Protein AF-A0A2E0QRS3-F1 (afdb_monomer_lite)

Secondary structure (DSSP, 8-state):
---------------------------------B---BSSHHHHHHHHHHHTPPEEEEEE-TT--TTHHHHHHHHT-BTTSHHHHHHTTSEEEEE---TT--TTTT-S-TT-SEEEEEE-TT--EEEEEE---SS-TTTT--HHHHHHHHHHHHHHHHHHHH-TT------SS---GGGSHHHIIIIITTT----HHHHHHHHHHHHHHTT---IIIIIS-S--GGGGTEEE-GGGSSBEEEE-HHHHHTT--TT-EEEEETTEE--SHHHHHHHHHTS-TTT--EEEEEEESSSSEEEEEEEPPTTTT---SGGGT---SSB-SEEEEEPPHHHHHHTT--TTS--EEEEEE-HHHHHHT-B---TT-EEEEETTB---SS-S-HHHHHHHH--TT-EEEEEEEETTEEEEEEEE-B---SSS----HHHHS-PPPPPPPEEEEETTEEEEEEEEEEETTEEEEEEEEPTT-EEE-TTHHHHHHHHHTSS--B-PPPPEEEPPTT--EEEEEEEPPPEE--BGGGTB--EEEESEEEEEEEESS--SS-EEEEEEEEEE-SS-EEEEEEEEEEE---S-PPPPHHHHHHHHHPEEPPPTT--

Radius of gyration: 29.8 Å; chains: 1; bounding box: 89×108×75 Å

Structure (mmCIF, N/CA/C/O backbone):
data_AF-A0A2E0QRS3-F1
#
_entry.id   AF-A0A2E0QRS3-F1
#
loop_
_atom_site.group_PDB
_atom_site.id
_atom_site.type_symbol
_atom_site.label_atom_id
_atom_site.label_alt_id
_atom_site.label_comp_id
_atom_site.label_asym_id
_atom_site.label_entity_id
_atom_site.label_seq_id
_atom_site.pdbx_PDB_ins_code
_atom_site.Cartn_x
_atom_site.Cartn_y
_atom_site.Cartn_z
_atom_site.occupancy
_atom_site.B_iso_or_equiv
_atom_site.auth_seq_id
_atom_site.auth_comp_id
_atom_site.auth_asym_id
_atom_site.auth_atom_id
_atom_site.pdbx_PDB_model_num
ATOM 1 N N . MET A 1 1 ? -42.162 77.398 -16.759 1.00 36.28 1 MET A N 1
ATOM 2 C CA . MET A 1 1 ? -42.660 76.158 -17.393 1.00 36.28 1 MET A CA 1
ATOM 3 C C . MET A 1 1 ? -41.699 75.021 -17.080 1.00 36.28 1 MET A C 1
ATOM 5 O O . MET A 1 1 ? -40.542 75.074 -17.464 1.00 36.28 1 MET A O 1
ATOM 9 N N . LYS A 1 2 ? -42.212 74.106 -16.249 1.00 43.19 2 LYS A N 1
ATOM 10 C CA . LYS A 1 2 ? -41.748 72.788 -15.773 1.00 43.19 2 LYS A CA 1
ATOM 11 C C . LYS A 1 2 ? -40.243 72.456 -15.810 1.00 43.19 2 LYS A C 1
ATOM 13 O O . LYS A 1 2 ? -39.779 71.688 -16.643 1.00 43.19 2 LYS A O 1
ATOM 18 N N . ARG A 1 3 ? -39.541 72.969 -14.790 1.00 29.02 3 ARG A N 1
ATOM 19 C CA . ARG A 1 3 ? -38.327 72.429 -14.144 1.00 29.02 3 ARG A CA 1
ATOM 20 C C . ARG A 1 3 ? -38.291 72.953 -12.702 1.00 29.02 3 ARG A C 1
ATOM 22 O O . ARG A 1 3 ? -38.376 74.165 -12.531 1.00 29.02 3 ARG A O 1
ATOM 29 N N . SER A 1 4 ? -38.114 72.094 -11.701 1.00 28.64 4 SER A N 1
ATOM 30 C CA . SER A 1 4 ? -37.571 72.466 -10.379 1.00 28.64 4 SER A CA 1
ATOM 31 C C . SER A 1 4 ? -37.354 71.213 -9.531 1.00 28.64 4 SER A C 1
ATOM 33 O O . SER A 1 4 ? -38.222 70.352 -9.547 1.00 28.64 4 SER A O 1
ATOM 35 N N . ARG A 1 5 ? -36.316 71.058 -8.713 1.00 31.05 5 ARG A N 1
ATOM 36 C CA . ARG A 1 5 ? -35.013 71.716 -8.515 1.00 31.05 5 ARG A CA 1
ATOM 37 C C . ARG A 1 5 ? -34.271 70.801 -7.512 1.00 31.05 5 ARG A C 1
ATOM 39 O O . ARG A 1 5 ? -34.923 70.143 -6.710 1.00 31.05 5 ARG A O 1
ATOM 46 N N . PHE A 1 6 ? -32.940 70.799 -7.593 1.00 30.16 6 PHE A N 1
ATOM 47 C CA . PHE A 1 6 ? -31.957 70.534 -6.525 1.00 30.16 6 PHE A CA 1
ATOM 48 C C . PHE A 1 6 ? -32.502 70.788 -5.101 1.00 30.16 6 PHE A C 1
ATOM 50 O O . PHE A 1 6 ? -33.291 71.711 -4.929 1.00 30.16 6 PHE A O 1
ATOM 57 N N . GLY A 1 7 ? -32.117 70.109 -4.023 1.00 26.47 7 GLY A N 1
ATOM 58 C CA . GLY A 1 7 ? -30.885 69.398 -3.690 1.00 26.47 7 GLY A CA 1
ATOM 59 C C . GLY A 1 7 ? -30.503 69.761 -2.239 1.00 26.47 7 GLY A C 1
ATOM 60 O O . GLY A 1 7 ? -30.852 70.844 -1.777 1.00 26.47 7 GLY A O 1
ATOM 61 N N . ASN A 1 8 ? -29.741 68.866 -1.607 1.00 28.42 8 ASN A N 1
ATOM 62 C CA . ASN A 1 8 ? -28.859 69.033 -0.439 1.00 28.42 8 ASN A CA 1
ATOM 63 C C . ASN A 1 8 ? -29.368 68.915 1.015 1.00 28.42 8 ASN A C 1
ATOM 65 O O . ASN A 1 8 ? -30.245 69.644 1.466 1.00 28.42 8 ASN A O 1
ATOM 69 N N . ALA A 1 9 ? -28.562 68.103 1.722 1.00 28.09 9 ALA A N 1
ATOM 70 C CA . ALA A 1 9 ? -28.023 68.242 3.080 1.00 28.09 9 ALA A CA 1
ATOM 71 C C . ALA A 1 9 ? -28.775 67.584 4.255 1.00 28.09 9 ALA A C 1
ATOM 73 O O . ALA A 1 9 ? -29.644 68.173 4.883 1.00 28.09 9 ALA A O 1
ATOM 74 N N . ASP A 1 10 ? -28.353 66.345 4.528 1.00 30.67 10 ASP A N 1
ATOM 75 C CA . ASP A 1 10 ? -27.669 65.895 5.752 1.00 30.67 10 ASP A CA 1
ATOM 76 C C . ASP A 1 10 ? -28.255 66.137 7.161 1.00 30.67 10 ASP A C 1
ATOM 78 O O . ASP A 1 10 ? -28.284 67.247 7.678 1.00 30.67 10 ASP A O 1
ATOM 82 N N . ILE A 1 11 ? -28.486 64.978 7.806 1.00 31.20 11 ILE A N 1
ATOM 83 C CA . ILE A 1 11 ? -28.167 64.598 9.198 1.00 31.20 11 ILE A CA 1
ATOM 84 C C . ILE A 1 11 ? -29.020 65.239 10.314 1.00 31.20 11 ILE A C 1
ATOM 86 O O . ILE A 1 11 ? -28.962 66.433 10.563 1.00 31.20 11 ILE A O 1
ATOM 90 N N . VAL A 1 12 ? -29.761 64.401 11.057 1.00 28.55 12 VAL A N 1
ATOM 91 C CA . VAL A 1 12 ? -29.591 64.118 12.506 1.00 28.55 12 VAL A CA 1
ATOM 92 C C . VAL A 1 12 ? -30.746 63.215 13.000 1.00 28.55 12 VAL A C 1
ATOM 94 O O . VAL A 1 12 ? -31.923 63.537 12.888 1.00 28.55 12 VAL A O 1
ATOM 97 N N . SER A 1 13 ? -30.327 62.075 13.553 1.00 27.19 13 SER A N 1
ATOM 98 C CA . SER A 1 13 ? -30.937 61.127 14.504 1.00 27.19 13 SER A CA 1
ATOM 99 C C . SER A 1 13 ? -32.204 61.511 15.301 1.00 27.19 13 SER A C 1
ATOM 101 O O . SER A 1 13 ? -32.266 62.599 15.866 1.00 27.19 13 SER A O 1
ATOM 103 N N . CYS A 1 14 ? -33.134 60.548 15.447 1.00 25.45 14 CYS A N 1
ATOM 104 C CA . CYS A 1 14 ? -33.724 60.038 16.715 1.00 25.45 14 CYS A CA 1
ATOM 105 C C . CYS A 1 14 ? -35.006 59.224 16.410 1.00 25.45 14 CYS A C 1
ATOM 107 O O . CYS A 1 14 ? -35.970 59.758 15.879 1.00 25.45 14 CYS A O 1
ATOM 109 N N . PHE A 1 15 ? -34.992 57.892 16.510 1.00 26.75 15 PHE A N 1
ATOM 110 C CA . PHE A 1 15 ? -35.290 57.083 17.706 1.00 26.75 15 PHE A CA 1
ATOM 111 C C . PHE A 1 15 ? -36.764 57.091 18.187 1.00 26.75 15 PHE A C 1
ATOM 113 O O . PHE A 1 15 ? -37.247 58.070 18.743 1.00 26.75 15 PHE A O 1
ATOM 120 N N . LEU A 1 16 ? -37.350 55.884 18.117 1.00 27.06 16 LEU A N 1
ATOM 121 C CA . LEU A 1 16 ? -38.201 55.217 19.121 1.00 27.06 16 LEU A CA 1
ATOM 122 C C . LEU A 1 16 ? -39.749 55.174 18.954 1.00 27.06 16 LEU A C 1
ATOM 124 O O . LEU A 1 16 ? -40.451 56.163 19.108 1.00 27.06 16 LEU A O 1
ATOM 128 N N . ALA A 1 17 ? -40.217 53.918 18.833 1.00 28.72 17 ALA A N 1
ATOM 129 C CA . ALA A 1 17 ? -41.407 53.283 19.437 1.00 28.72 17 ALA A CA 1
ATOM 130 C C . ALA A 1 17 ? -42.828 53.478 18.857 1.00 28.72 17 ALA A C 1
ATOM 132 O O . ALA A 1 17 ? -43.450 54.517 19.030 1.00 28.72 17 ALA A O 1
ATOM 133 N N . LEU A 1 18 ? -43.372 52.379 18.301 1.00 28.77 18 LEU A N 1
ATOM 134 C CA . LEU A 1 18 ? -44.566 51.609 18.745 1.00 28.77 18 LEU A CA 1
ATOM 135 C C . LEU A 1 18 ? -44.850 50.555 17.644 1.00 28.77 18 LEU A C 1
ATOM 137 O O . LEU A 1 18 ? -45.325 50.898 16.570 1.00 28.77 18 LEU A O 1
ATOM 141 N N . VAL A 1 19 ? -44.364 49.310 17.701 1.00 33.84 19 VAL A N 1
ATOM 142 C CA . VAL A 1 19 ? -44.889 48.148 18.455 1.00 33.84 19 VAL A CA 1
ATOM 143 C C . VAL A 1 19 ? -46.416 48.170 18.623 1.00 33.84 19 VAL A C 1
ATOM 145 O O . VAL A 1 19 ? -46.924 48.886 19.477 1.00 33.84 19 VAL A O 1
ATOM 148 N N . LEU A 1 20 ? -47.131 47.356 17.835 1.00 31.75 20 LEU A N 1
ATOM 149 C CA . LEU A 1 20 ? -47.907 46.189 18.301 1.00 31.75 20 LEU A CA 1
ATOM 150 C C . LEU A 1 20 ? -48.822 45.655 17.179 1.00 31.75 20 LEU A C 1
ATOM 152 O O . LEU A 1 20 ? -49.695 46.365 16.692 1.00 31.75 20 LEU A O 1
ATOM 156 N N . GLY A 1 21 ? -48.679 44.361 16.867 1.00 34.38 21 GLY A N 1
ATOM 157 C CA . GLY A 1 21 ? -49.841 43.528 16.546 1.00 34.38 21 GLY A CA 1
ATOM 158 C C . GLY A 1 21 ? -50.011 43.021 15.115 1.00 34.38 21 GLY A C 1
ATOM 159 O O . GLY A 1 21 ? -51.057 43.270 14.535 1.00 34.38 21 GLY A O 1
ATOM 160 N N . VAL A 1 22 ? -49.078 42.209 14.605 1.00 34.91 22 VAL A N 1
ATOM 161 C CA . VAL A 1 22 ? -49.440 41.013 13.814 1.00 34.91 22 VAL A CA 1
ATOM 162 C C . VAL A 1 22 ? -48.435 39.909 14.147 1.00 34.91 22 VAL A C 1
ATOM 164 O O . VAL A 1 22 ? -47.385 39.786 13.522 1.00 34.91 22 VAL A O 1
ATOM 167 N N . SER A 1 23 ? -48.740 39.124 15.177 1.00 36.50 23 SER A N 1
ATOM 168 C CA . SER A 1 23 ? -48.059 37.858 15.437 1.00 36.50 23 SER A CA 1
ATOM 169 C C . SER A 1 23 ? -48.538 36.850 14.395 1.00 36.50 23 SER A C 1
ATOM 171 O O . SER A 1 23 ? -49.583 36.224 14.558 1.00 36.50 23 SER A O 1
ATOM 173 N N . ALA A 1 24 ? -47.805 36.735 13.290 1.00 39.97 24 ALA A N 1
ATOM 174 C CA . ALA A 1 24 ? -47.912 35.571 12.430 1.00 39.97 24 ALA A CA 1
ATOM 175 C C . ALA A 1 24 ? -47.313 34.388 13.200 1.00 39.97 24 ALA A C 1
ATOM 177 O O . ALA A 1 24 ? -46.131 34.397 13.536 1.00 39.97 24 ALA A O 1
ATOM 178 N N . PHE A 1 25 ? -48.156 33.408 13.523 1.00 39.59 25 PHE A N 1
ATOM 179 C CA . PHE A 1 25 ? -47.743 32.097 14.007 1.00 39.59 25 PHE A CA 1
ATOM 180 C C . PHE A 1 25 ? -46.885 31.427 12.926 1.00 39.59 25 PHE A C 1
ATOM 182 O O . PHE A 1 25 ? -47.399 30.721 12.063 1.00 39.59 25 PHE A O 1
ATOM 189 N N . ALA A 1 26 ? -45.577 31.665 12.955 1.00 42.25 26 ALA A N 1
ATOM 190 C CA . ALA A 1 26 ? -44.638 30.669 12.480 1.00 42.25 26 ALA A CA 1
ATOM 191 C C . ALA A 1 26 ? -44.685 29.551 13.525 1.00 42.25 26 ALA A C 1
ATOM 193 O O . ALA A 1 26 ? -44.303 29.770 14.673 1.00 42.25 26 ALA A O 1
ATOM 194 N N . GLN A 1 27 ? -45.234 28.389 13.168 1.00 39.50 27 GLN A N 1
ATOM 195 C CA . GLN A 1 27 ? -44.883 27.178 13.899 1.00 39.50 27 GLN A CA 1
ATOM 196 C C . GLN A 1 27 ? -43.361 27.071 13.786 1.00 39.50 27 GLN A C 1
ATOM 198 O O . GLN A 1 27 ? -42.842 26.913 12.682 1.00 39.50 27 GLN A O 1
ATOM 203 N N . GLU A 1 28 ? -42.649 27.253 14.897 1.00 46.72 28 GLU A N 1
ATOM 204 C CA . GLU A 1 28 ? -41.291 26.736 15.009 1.00 46.72 28 GLU A CA 1
ATOM 205 C C . GLU A 1 28 ? -41.416 25.241 14.721 1.00 46.72 28 GLU A C 1
ATOM 207 O O . GLU A 1 28 ? -42.026 24.513 15.502 1.00 46.72 28 GLU A O 1
ATOM 212 N N . GLU A 1 29 ? -40.947 24.794 13.552 1.00 47.69 29 GLU A N 1
ATOM 213 C CA . GLU A 1 29 ? -40.689 23.374 13.347 1.00 47.69 29 GLU A CA 1
ATOM 214 C C . GLU A 1 29 ? -39.771 22.951 14.490 1.00 47.69 29 GLU A C 1
ATOM 216 O O . GLU A 1 29 ? -38.635 23.423 14.598 1.00 47.69 29 GLU A O 1
ATOM 221 N N . GLU A 1 30 ? -40.315 22.140 15.394 1.00 49.12 30 GLU A N 1
ATOM 222 C CA . GLU A 1 30 ? -39.595 21.580 16.524 1.00 49.12 30 GLU A CA 1
ATOM 223 C C . GLU A 1 30 ? -38.398 20.836 15.931 1.00 49.12 30 GLU A C 1
ATOM 225 O O . GLU A 1 30 ? -38.558 19.829 15.236 1.00 49.12 30 GLU A O 1
ATOM 230 N N . LYS A 1 31 ? -37.195 21.403 16.093 1.00 52.50 31 LYS A N 1
ATOM 231 C CA . LYS A 1 31 ? -35.983 20.768 15.580 1.00 52.50 31 LYS A CA 1
ATOM 232 C C . LYS A 1 31 ? -35.935 19.373 16.198 1.00 52.50 31 LYS A C 1
ATOM 234 O O . LYS A 1 31 ? -36.036 19.291 17.424 1.00 52.50 31 LYS A O 1
ATOM 239 N N . PRO A 1 32 ? -35.805 18.304 15.393 1.00 56.28 32 PRO A N 1
ATOM 240 C CA . PRO A 1 32 ? -35.752 16.959 15.937 1.00 56.28 32 PRO A CA 1
ATOM 241 C C . PRO A 1 32 ? -34.666 16.910 17.010 1.00 56.28 32 PRO A C 1
ATOM 243 O O . PRO A 1 32 ? -33.592 17.494 16.846 1.00 56.28 32 PRO A O 1
ATOM 246 N N . GLU A 1 33 ? -34.969 16.269 18.131 1.00 70.94 33 GLU A N 1
ATOM 247 C CA . GLU A 1 33 ? -33.998 16.051 19.193 1.00 70.94 33 GLU A CA 1
ATOM 248 C C . GLU A 1 33 ? -32.898 15.144 18.609 1.00 70.94 33 GLU A C 1
ATOM 250 O O . GLU A 1 33 ? -33.161 14.024 18.163 1.00 70.94 33 GLU A O 1
ATOM 255 N N . MET A 1 34 ? -31.686 15.688 18.476 1.00 75.75 34 MET A N 1
ATOM 256 C CA . MET A 1 34 ? -30.554 15.052 17.795 1.00 75.75 34 MET A CA 1
ATOM 257 C C . MET A 1 34 ? -29.487 14.642 18.802 1.00 75.75 34 MET A C 1
ATOM 259 O O . MET A 1 34 ? -29.356 15.238 19.872 1.00 75.75 34 MET A O 1
ATOM 263 N N . LEU A 1 35 ? -28.688 13.643 18.431 1.00 88.06 35 LEU A N 1
ATOM 264 C CA . LEU A 1 35 ? -27.509 13.266 19.202 1.00 88.06 35 LEU A CA 1
ATOM 265 C C . LEU A 1 35 ? -26.494 14.409 19.225 1.00 88.06 35 LEU A C 1
ATOM 267 O O . LEU A 1 35 ? -26.248 15.069 18.213 1.00 88.06 35 LEU A O 1
ATOM 271 N N . TYR A 1 36 ? -25.897 14.619 20.393 1.00 92.62 36 TYR A N 1
ATOM 272 C CA . TYR A 1 36 ? -24.778 15.535 20.546 1.00 92.62 36 TYR A CA 1
ATOM 273 C C . TYR A 1 36 ? -23.500 14.900 19.987 1.00 92.62 36 TYR A C 1
ATOM 275 O O . TYR A 1 36 ? -23.230 13.726 20.237 1.00 92.62 36 TYR A O 1
ATOM 283 N N . TRP A 1 37 ? -22.718 15.691 19.252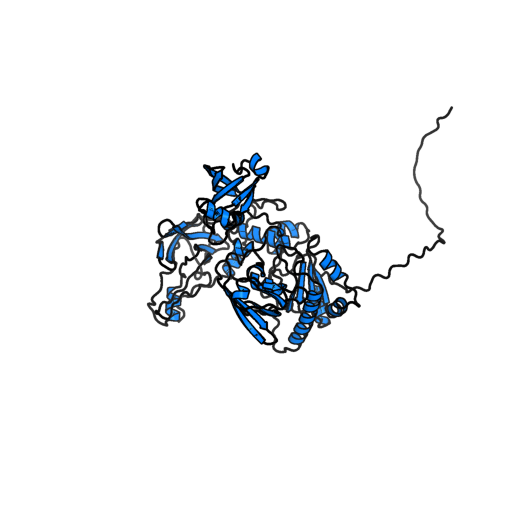 1.00 96.38 37 TRP A N 1
ATOM 284 C CA . TRP A 1 37 ? -21.438 15.290 18.676 1.00 96.38 37 TRP A CA 1
ATOM 285 C C . TRP A 1 37 ? -20.332 16.208 19.186 1.00 96.38 37 TRP A C 1
ATOM 287 O O . TRP A 1 37 ? -20.411 17.426 19.025 1.00 96.38 37 TRP A O 1
ATOM 297 N N . HIS A 1 38 ? -19.280 15.622 19.750 1.00 96.56 38 HIS A N 1
ATOM 298 C CA . HIS A 1 38 ? -18.057 16.349 20.078 1.00 96.56 38 HIS A CA 1
ATOM 299 C C . HIS A 1 38 ? -17.279 16.681 18.811 1.00 96.56 38 HIS A C 1
ATOM 301 O O . HIS A 1 38 ? -16.960 15.786 18.031 1.00 96.56 38 HIS A O 1
ATOM 307 N N . SER A 1 39 ? -16.913 17.948 18.640 1.00 92.62 39 SER A N 1
ATOM 308 C CA . SER A 1 39 ? -16.009 18.380 17.562 1.00 92.62 39 SER A CA 1
ATOM 309 C C . SER A 1 39 ? -14.536 18.354 17.977 1.00 92.62 39 SER A C 1
ATOM 311 O O . SER A 1 39 ? -13.655 18.506 17.132 1.00 92.62 39 SER A O 1
ATOM 313 N N . TYR A 1 40 ? -14.261 18.188 19.276 1.00 90.38 40 TYR A N 1
ATOM 314 C CA . TYR A 1 40 ? -12.917 18.142 19.836 1.00 90.38 40 TYR A CA 1
ATOM 315 C C . TYR A 1 40 ? -12.653 16.773 20.464 1.00 90.38 40 TYR A C 1
ATOM 317 O O . TYR A 1 40 ? -13.307 16.366 21.423 1.00 90.38 40 TYR A O 1
ATOM 325 N N . TYR A 1 41 ? -11.694 16.046 19.894 1.00 90.25 41 TYR A N 1
ATOM 326 C CA . TYR A 1 41 ? -11.437 14.649 20.238 1.00 90.25 41 TYR A CA 1
ATOM 327 C C . TYR A 1 41 ? -11.102 14.417 21.731 1.00 90.25 41 TYR A C 1
ATOM 329 O O . TYR A 1 41 ? -11.687 13.510 22.327 1.00 90.25 41 TYR A O 1
ATOM 337 N N . PRO A 1 42 ? -10.284 15.259 22.401 1.00 91.88 42 PRO A N 1
ATOM 338 C CA . PRO A 1 42 ? -10.013 15.103 23.834 1.00 91.88 42 PRO A CA 1
ATOM 339 C C . PRO A 1 42 ? -11.241 15.223 24.749 1.00 91.88 42 PRO A C 1
ATOM 341 O O . PRO A 1 42 ? -11.289 14.564 25.787 1.00 91.88 42 PRO A O 1
ATOM 344 N N . GLU A 1 43 ? -12.248 16.023 24.382 1.00 95.25 43 GLU A N 1
ATOM 345 C CA . GLU A 1 43 ? -13.497 16.126 25.156 1.00 95.25 43 GLU A CA 1
ATOM 346 C C . GLU A 1 43 ? -14.317 14.835 25.074 1.00 95.25 43 GLU A C 1
ATOM 348 O O . GLU A 1 43 ? -14.858 14.385 26.087 1.00 95.25 43 GLU A O 1
ATOM 353 N N . ALA A 1 44 ? -14.341 14.195 23.901 1.00 95.88 44 ALA A N 1
ATOM 354 C CA . ALA A 1 44 ? -14.986 12.899 23.726 1.00 95.88 44 ALA A CA 1
ATOM 355 C C . ALA A 1 44 ? -14.306 11.805 24.563 1.00 95.88 44 ALA A C 1
ATOM 357 O O . ALA A 1 44 ? -14.995 11.016 25.210 1.00 95.88 44 ALA A O 1
ATOM 358 N N . LEU A 1 45 ? -12.967 11.783 24.602 1.00 94.56 45 LEU A N 1
ATOM 359 C CA . LEU A 1 45 ? -12.208 10.857 25.451 1.00 94.56 45 LEU A CA 1
ATOM 360 C C . LEU A 1 45 ? -12.533 11.060 26.933 1.00 94.56 45 LEU A C 1
ATOM 362 O O . LEU A 1 45 ? -12.787 10.099 27.655 1.00 94.56 45 LEU A O 1
ATOM 366 N N . GLU A 1 46 ? -12.576 12.309 27.391 1.00 96.94 46 GLU A N 1
ATOM 367 C CA . GLU A 1 46 ? -12.894 12.631 28.780 1.00 96.94 46 GLU A CA 1
ATOM 368 C C . GLU A 1 46 ? -14.332 12.236 29.163 1.00 96.94 46 GLU A C 1
ATOM 370 O O . GLU A 1 46 ? -14.561 11.694 30.249 1.00 96.94 46 GLU A O 1
ATOM 375 N N . GLU A 1 47 ? -15.315 12.459 28.285 1.00 97.62 47 GLU A N 1
ATOM 376 C CA . GLU A 1 47 ? -16.684 11.981 28.511 1.00 97.62 47 GLU A CA 1
ATOM 377 C C . GLU A 1 47 ? -16.757 10.450 28.517 1.00 97.62 47 GLU A C 1
ATOM 379 O O . GLU A 1 47 ? -17.428 9.873 29.377 1.00 97.62 47 GLU A O 1
ATOM 384 N N . ALA A 1 48 ? -16.043 9.778 27.613 1.00 97.19 48 ALA A N 1
ATOM 385 C CA . ALA A 1 48 ? -15.998 8.321 27.560 1.00 97.19 48 ALA A CA 1
ATOM 386 C C . ALA A 1 48 ? -15.425 7.733 28.857 1.00 97.19 48 ALA A C 1
ATOM 388 O O . ALA A 1 48 ? -16.030 6.828 29.430 1.00 97.19 48 ALA A O 1
ATOM 389 N N . ARG A 1 49 ? -14.342 8.312 29.404 1.00 95.62 49 ARG A N 1
ATOM 390 C CA . ARG A 1 49 ? -13.793 7.914 30.718 1.00 95.62 49 ARG A CA 1
ATOM 391 C C . ARG A 1 49 ? -14.799 8.112 31.847 1.00 95.62 49 ARG A C 1
ATOM 393 O O . ARG A 1 49 ? -14.939 7.244 32.703 1.00 95.62 49 ARG A O 1
ATOM 400 N N . LYS A 1 50 ? -15.514 9.242 31.856 1.00 97.44 50 LYS A N 1
ATOM 401 C CA . LYS A 1 50 ? -16.510 9.561 32.895 1.00 97.44 50 LYS A CA 1
ATOM 402 C C . LYS A 1 50 ? -17.734 8.656 32.852 1.00 97.44 50 LYS A C 1
ATOM 404 O O . LYS A 1 50 ? -18.281 8.317 33.897 1.00 97.44 50 LYS A O 1
ATOM 409 N N . THR A 1 51 ? -18.200 8.330 31.653 1.00 96.75 51 THR A N 1
ATOM 410 C CA . THR A 1 51 ? -19.451 7.591 31.443 1.00 96.75 51 THR A CA 1
ATOM 411 C C . THR A 1 51 ? -19.245 6.086 31.330 1.00 96.75 51 THR A C 1
ATOM 413 O O . THR A 1 51 ? -20.209 5.340 31.489 1.00 96.75 51 THR A O 1
ATOM 416 N N . GLY A 1 52 ? -18.017 5.639 31.049 1.00 95.75 52 GLY A N 1
ATOM 417 C CA . GLY A 1 52 ? -17.711 4.250 30.718 1.00 95.75 52 GLY A CA 1
ATOM 418 C C . GLY A 1 52 ? -18.325 3.801 29.391 1.00 95.75 52 GLY A C 1
ATOM 419 O O . GLY A 1 52 ? -18.505 2.608 29.196 1.00 95.75 52 GLY A O 1
ATOM 420 N N . LYS A 1 53 ? -18.716 4.733 28.512 1.00 97.50 53 LYS A N 1
ATOM 421 C CA . LYS A 1 53 ? -19.257 4.419 27.184 1.00 97.50 53 LYS A CA 1
ATOM 422 C C . LYS A 1 53 ? -18.128 4.303 26.151 1.00 97.50 53 LYS A C 1
ATOM 424 O O . LYS A 1 53 ? -17.150 5.047 26.247 1.00 97.50 53 LYS A O 1
ATOM 429 N N . PRO A 1 54 ? -18.287 3.464 25.112 1.00 98.00 54 PRO A N 1
ATOM 430 C CA . PRO A 1 54 ? -17.410 3.501 23.951 1.00 98.00 54 PRO A CA 1
ATOM 431 C C . PRO A 1 54 ? -17.653 4.775 23.129 1.00 98.00 54 PRO A C 1
ATOM 433 O O . PRO A 1 54 ? -18.703 5.419 23.232 1.00 98.00 54 PRO A O 1
ATOM 436 N N . ILE A 1 55 ? -16.697 5.120 22.273 1.00 98.44 55 ILE A N 1
ATOM 437 C CA . ILE A 1 55 ? -16.778 6.272 21.374 1.00 98.44 55 ILE A CA 1
ATOM 438 C C . ILE A 1 55 ? -17.132 5.785 19.969 1.00 98.44 55 ILE A C 1
ATOM 440 O O . ILE A 1 55 ? -16.495 4.872 19.442 1.00 98.44 55 ILE A O 1
ATOM 444 N N . PHE A 1 56 ? -18.135 6.417 19.360 1.00 98.62 56 PHE A N 1
ATOM 445 C CA . PHE A 1 56 ? -18.381 6.343 17.923 1.00 98.62 56 PHE A CA 1
ATOM 446 C C . PHE A 1 56 ? -17.731 7.564 17.273 1.00 98.62 56 PHE A C 1
ATOM 448 O O . PHE A 1 56 ? -18.218 8.690 17.407 1.00 98.62 56 PHE A O 1
ATOM 455 N N . LEU A 1 57 ? -16.587 7.333 16.635 1.00 97.75 57 LEU A N 1
ATOM 456 C CA . LEU A 1 57 ? -15.721 8.362 16.080 1.00 97.75 57 LEU A CA 1
ATOM 457 C C . LEU A 1 57 ? -15.886 8.421 14.563 1.00 97.75 57 LEU A C 1
ATOM 459 O O . LEU A 1 57 ? -15.691 7.427 13.871 1.00 97.75 57 LEU A O 1
ATOM 463 N N . GLU A 1 58 ? -16.198 9.597 14.041 1.00 96.38 58 GLU A N 1
ATOM 464 C CA . GLU A 1 58 ? -16.256 9.890 12.615 1.00 96.38 58 GLU A CA 1
ATOM 465 C C . GLU A 1 58 ? -15.104 10.816 12.231 1.00 96.38 58 GLU A C 1
ATOM 467 O O . GLU A 1 58 ? -14.984 11.927 12.752 1.00 96.38 58 GLU A O 1
ATOM 472 N N . PHE A 1 59 ? -14.297 10.392 11.261 1.00 94.06 59 PHE A N 1
ATOM 473 C CA . PHE A 1 59 ? -13.403 11.287 10.541 1.00 94.06 59 PHE A CA 1
ATOM 474 C C . PHE A 1 59 ? -14.043 11.691 9.224 1.00 94.06 59 PHE A C 1
ATOM 476 O O . PHE A 1 59 ? -14.312 10.855 8.355 1.00 94.06 59 PHE A O 1
ATOM 483 N N . ARG A 1 60 ? -14.240 12.999 9.064 1.00 90.25 60 ARG A N 1
ATOM 484 C CA . ARG A 1 60 ? -14.819 13.585 7.861 1.00 90.25 60 ARG A CA 1
ATOM 485 C C . ARG A 1 60 ? -13.888 14.616 7.248 1.00 90.25 60 ARG A C 1
ATOM 487 O O . ARG A 1 60 ? -13.604 15.644 7.842 1.00 90.25 60 ARG A O 1
ATOM 494 N N . CYS A 1 61 ? -13.535 14.436 5.985 1.00 79.75 61 CYS A N 1
ATOM 495 C CA . CYS A 1 61 ? -12.971 15.515 5.189 1.00 79.75 61 CYS A CA 1
ATOM 496 C C . CYS A 1 61 ? -14.096 16.452 4.698 1.00 79.75 61 CYS A C 1
ATOM 498 O O . CYS A 1 61 ? -14.798 16.141 3.733 1.00 79.75 61 CYS A O 1
ATOM 500 N N . ALA A 1 62 ? -14.306 17.596 5.351 1.00 71.69 62 ALA A N 1
ATOM 501 C CA . ALA A 1 62 ? -15.137 18.685 4.820 1.00 71.69 62 ALA A CA 1
ATOM 502 C C . ALA A 1 62 ? -14.207 19.678 4.096 1.00 71.69 62 ALA A C 1
ATOM 504 O O . ALA A 1 62 ? -13.246 20.113 4.724 1.00 71.69 62 ALA A O 1
ATOM 505 N N . PRO A 1 63 ? -14.416 20.015 2.804 1.00 72.94 63 PRO A N 1
ATOM 506 C CA . PRO A 1 63 ? -15.692 20.089 2.078 1.00 72.94 63 PRO A CA 1
ATOM 507 C C . PRO A 1 63 ? -15.949 18.961 1.056 1.00 72.94 63 PRO A C 1
ATOM 509 O O . PRO A 1 63 ? -16.761 19.140 0.145 1.00 72.94 63 PRO A O 1
ATOM 512 N N . CYS A 1 64 ? -15.267 17.815 1.160 1.00 77.31 64 CYS A N 1
ATOM 513 C CA . CYS A 1 64 ? -15.362 16.750 0.158 1.00 77.31 64 CYS A CA 1
ATOM 514 C C . CYS A 1 64 ? -16.818 16.307 -0.080 1.00 77.31 64 CYS A C 1
ATOM 516 O O . CYS A 1 64 ? -17.595 16.140 0.864 1.00 77.31 64 CYS A O 1
ATOM 518 N N . VAL A 1 65 ? -17.193 16.116 -1.348 1.00 83.25 65 VAL A N 1
ATOM 519 C CA . VAL A 1 65 ? -18.553 15.716 -1.749 1.00 83.25 65 VAL A CA 1
ATOM 520 C C . VAL A 1 65 ? -18.797 14.214 -1.590 1.00 83.25 65 VAL A C 1
ATOM 522 O O . VAL A 1 65 ? -19.941 13.801 -1.387 1.00 83.25 65 VAL A O 1
ATOM 525 N N . ASN A 1 66 ? -17.730 13.416 -1.623 1.00 86.00 66 ASN A N 1
ATOM 526 C CA . ASN A 1 66 ? -17.774 11.963 -1.514 1.00 86.00 66 ASN A CA 1
ATOM 527 C C . ASN A 1 66 ? -18.309 11.547 -0.134 1.00 86.00 66 ASN A C 1
ATOM 529 O O . ASN A 1 66 ? -17.891 12.069 0.902 1.00 86.00 66 ASN A O 1
ATOM 533 N N . GLY A 1 67 ? -19.321 10.676 -0.116 1.00 86.69 67 GLY A N 1
ATOM 534 C CA . GLY A 1 67 ? -19.987 10.223 1.111 1.00 86.69 67 GLY A CA 1
ATOM 535 C C . GLY A 1 67 ? -20.743 11.308 1.893 1.00 86.69 67 GLY A C 1
ATOM 536 O O . GLY A 1 67 ? -21.116 11.074 3.036 1.00 86.69 67 GLY A O 1
ATOM 537 N N . ARG A 1 68 ? -20.954 12.514 1.342 1.00 90.19 68 ARG A N 1
ATOM 538 C CA . ARG A 1 68 ? -21.602 13.642 2.054 1.00 90.19 68 ARG A CA 1
ATOM 539 C C . ARG A 1 68 ? -23.034 13.345 2.483 1.00 90.19 68 ARG A C 1
ATOM 541 O O . ARG A 1 68 ? -23.429 13.722 3.578 1.00 90.19 68 ARG A O 1
ATOM 548 N N . GLU A 1 69 ? -23.810 12.690 1.625 1.00 92.19 69 GLU A N 1
ATOM 549 C CA . GLU A 1 69 ? -25.201 12.362 1.947 1.00 92.19 69 GLU A CA 1
ATOM 550 C C . GLU A 1 69 ? -25.311 11.277 3.018 1.00 92.19 69 GLU A C 1
ATOM 552 O O . GLU A 1 69 ? -26.179 11.361 3.886 1.00 92.19 69 GLU A O 1
ATOM 557 N N . PHE A 1 70 ? -24.436 10.269 2.955 1.00 94.81 70 PHE A N 1
ATOM 558 C CA . PHE A 1 70 ? -24.389 9.195 3.941 1.00 94.81 70 PHE A CA 1
ATOM 559 C C . PHE A 1 70 ? -24.057 9.755 5.326 1.00 94.81 70 PHE A C 1
ATOM 561 O O . PHE A 1 70 ? -24.846 9.602 6.254 1.00 94.81 70 PHE A O 1
ATOM 568 N N . ASP A 1 71 ? -22.949 10.489 5.416 1.00 93.44 71 ASP A N 1
ATOM 569 C CA . ASP A 1 71 ? -22.508 11.235 6.597 1.00 93.44 71 ASP A CA 1
ATOM 570 C C . ASP A 1 71 ? -23.627 12.099 7.187 1.00 93.44 71 ASP A C 1
ATOM 572 O O . ASP A 1 71 ? -23.973 11.945 8.358 1.00 93.44 71 ASP A O 1
ATOM 576 N N . ALA A 1 72 ? -24.255 12.956 6.373 1.00 93.25 72 ALA A N 1
ATOM 577 C CA . ALA A 1 72 ? -25.289 13.856 6.871 1.00 93.25 72 ALA A CA 1
ATOM 578 C C . ALA A 1 72 ? -26.450 13.071 7.501 1.00 93.25 72 ALA A C 1
ATOM 580 O O . ALA A 1 72 ? -26.959 13.441 8.557 1.00 93.25 72 ALA A O 1
ATOM 581 N N . LYS A 1 73 ? -26.842 11.944 6.897 1.00 94.75 73 LYS A N 1
ATOM 582 C CA . LYS A 1 73 ? -27.876 11.055 7.444 1.00 94.75 73 LYS A CA 1
ATOM 583 C C . LYS A 1 73 ? -27.428 10.321 8.713 1.00 94.75 73 LYS A C 1
ATOM 585 O O . LYS A 1 73 ? -28.292 9.946 9.505 1.00 94.75 73 LYS A O 1
ATOM 590 N N . VAL A 1 74 ? -26.128 10.107 8.925 1.00 95.56 74 VAL A N 1
ATOM 591 C CA . VAL A 1 74 ? -25.581 9.571 10.183 1.00 95.56 74 VAL A CA 1
ATOM 592 C C . VAL A 1 74 ? -25.619 10.637 11.278 1.00 95.56 74 VAL A C 1
ATOM 594 O O . VAL A 1 74 ? -26.174 10.374 12.344 1.00 95.56 74 VAL A O 1
ATOM 597 N N . VAL A 1 75 ? -25.130 11.851 11.017 1.00 93.88 75 VAL A N 1
ATOM 598 C CA . VAL A 1 75 ? -25.146 12.953 11.998 1.00 93.88 75 VAL A CA 1
ATOM 599 C C . VAL A 1 75 ? -26.562 13.323 12.411 1.00 93.88 75 VAL A C 1
ATOM 601 O O . VAL A 1 75 ? -26.849 13.438 13.601 1.00 93.88 75 VAL A O 1
ATOM 604 N N . TYR A 1 76 ? -27.460 13.458 11.436 1.00 93.19 76 TYR A N 1
ATOM 605 C CA . TYR A 1 76 ? -28.855 13.839 11.648 1.00 93.19 76 TYR A CA 1
ATOM 606 C C . TYR A 1 76 ? -29.770 12.630 11.897 1.00 93.19 76 TYR A C 1
ATOM 608 O O . TYR A 1 76 ? -30.944 12.640 11.527 1.00 93.19 76 TYR A O 1
ATOM 616 N N . THR A 1 77 ? -29.242 11.565 12.510 1.00 93.75 77 THR A N 1
ATOM 617 C CA . THR A 1 77 ? -30.027 10.377 12.868 1.00 93.75 77 THR A CA 1
ATOM 618 C C . THR A 1 77 ? -31.074 10.721 13.939 1.00 93.75 77 THR A C 1
ATOM 620 O O . THR A 1 77 ? -30.691 11.179 15.017 1.00 93.75 77 THR A O 1
ATOM 623 N N . PRO A 1 78 ? -32.375 10.448 13.708 1.00 92.56 78 PRO A N 1
ATOM 624 C CA . PRO A 1 78 ? -33.409 10.634 14.728 1.00 92.56 78 PRO A CA 1
ATOM 625 C C . PRO A 1 78 ? -33.194 9.714 15.936 1.00 92.56 78 PRO A C 1
ATOM 627 O O . PRO A 1 78 ? -32.911 8.525 15.755 1.00 92.56 78 PRO A O 1
ATOM 630 N N . LEU A 1 79 ? -33.365 10.227 17.158 1.00 90.75 79 LEU A N 1
ATOM 631 C CA . LEU A 1 79 ? -33.140 9.469 18.401 1.00 90.75 79 LEU A CA 1
ATOM 632 C C . LEU A 1 79 ? -34.012 8.211 18.531 1.00 90.75 79 LEU A C 1
ATOM 634 O O . LEU A 1 79 ? -33.566 7.190 19.053 1.00 90.75 79 LEU A O 1
ATOM 638 N N . ASP A 1 80 ? -35.250 8.262 18.048 1.00 91.19 80 ASP A N 1
ATOM 639 C CA . ASP A 1 80 ? -36.226 7.173 18.134 1.00 91.19 80 ASP A CA 1
ATOM 640 C C . ASP A 1 80 ? -36.003 6.061 17.091 1.00 91.19 80 ASP A C 1
ATOM 642 O O . ASP A 1 80 ? -36.510 4.937 17.252 1.00 91.19 80 ASP A O 1
ATOM 646 N N . SER A 1 81 ? -35.201 6.345 16.062 1.00 93.94 81 SER A N 1
ATOM 647 C CA . SER A 1 81 ? -34.808 5.380 15.039 1.00 93.94 81 SER A CA 1
ATOM 648 C C . SER A 1 81 ? -33.975 4.230 15.620 1.00 93.94 81 SER A C 1
ATOM 650 O O . SER A 1 81 ? -33.379 4.322 16.697 1.00 93.94 81 SER A O 1
ATOM 652 N N . LYS A 1 82 ? -33.908 3.112 14.886 1.00 95.50 82 LYS A N 1
ATOM 653 C CA . LYS A 1 82 ? -33.089 1.950 15.267 1.00 95.50 82 LYS A CA 1
ATOM 654 C C . LYS A 1 82 ? -31.618 2.340 15.455 1.00 95.50 82 LYS A C 1
ATOM 656 O O . LYS A 1 82 ? -31.034 2.000 16.482 1.00 95.50 82 LYS A O 1
ATOM 661 N N . ARG A 1 83 ? -31.052 3.097 14.511 1.00 95.88 83 ARG A N 1
ATOM 662 C CA . ARG A 1 83 ? -29.689 3.633 14.595 1.00 95.88 83 ARG A CA 1
ATOM 663 C C . ARG A 1 83 ? -29.512 4.632 15.742 1.00 95.88 83 ARG A C 1
ATOM 665 O O . ARG A 1 83 ? -28.532 4.520 16.468 1.00 95.88 83 ARG A O 1
ATOM 672 N N . GLY A 1 84 ? -30.466 5.540 15.963 1.00 96.25 84 GLY A N 1
ATOM 673 C CA . GLY A 1 84 ? -30.405 6.534 17.045 1.00 96.25 84 GLY A CA 1
ATOM 674 C C . GLY A 1 84 ? -30.287 5.898 18.430 1.00 96.25 84 GLY A C 1
ATOM 675 O O . GLY A 1 84 ? -29.419 6.280 19.211 1.00 96.25 84 GLY A O 1
ATOM 676 N N . LYS A 1 85 ? -31.068 4.841 18.685 1.00 96.88 85 LYS A N 1
ATOM 677 C CA . LYS A 1 85 ? -31.009 4.045 19.928 1.00 96.88 85 LYS A CA 1
ATOM 678 C C . LYS A 1 85 ? -29.682 3.310 20.129 1.00 96.88 85 LYS A C 1
ATOM 680 O O . LYS A 1 85 ? -29.275 3.062 21.265 1.00 96.88 85 LYS A O 1
ATOM 685 N N . LEU A 1 86 ? -29.017 2.910 19.045 1.00 98.19 86 LEU A N 1
ATOM 686 C CA . LEU A 1 86 ? -27.674 2.333 19.122 1.00 98.19 86 LEU A CA 1
ATOM 687 C C . LEU A 1 86 ? -26.658 3.431 19.430 1.00 98.19 86 LEU A C 1
ATOM 689 O O . LEU A 1 86 ? -25.950 3.341 20.426 1.00 98.19 86 LEU A O 1
ATOM 693 N N . MET A 1 87 ? -26.650 4.503 18.639 1.00 97.94 87 MET A N 1
ATOM 694 C CA . MET A 1 87 ? -25.708 5.613 18.782 1.00 97.94 87 MET A CA 1
ATOM 695 C C . MET A 1 87 ? -25.822 6.338 20.135 1.00 97.94 87 MET A C 1
ATOM 697 O O . MET A 1 87 ? -24.809 6.773 20.665 1.00 97.94 87 MET A O 1
ATOM 701 N N . SER A 1 88 ? -26.999 6.397 20.773 1.00 97.12 88 SER A N 1
ATOM 702 C CA . SER A 1 88 ? -27.160 6.991 22.117 1.00 97.12 88 SER A CA 1
ATOM 703 C C . SER A 1 88 ? -26.382 6.268 23.231 1.00 97.12 88 SER A C 1
ATOM 705 O O . SER A 1 88 ? -26.202 6.798 24.335 1.00 97.12 88 SER A O 1
ATOM 707 N N . GLN A 1 89 ? -25.934 5.038 22.965 1.00 98.12 89 GLN A N 1
ATOM 708 C CA . GLN A 1 89 ? -25.095 4.252 23.873 1.00 98.12 89 GLN A CA 1
ATOM 709 C C . GLN A 1 89 ? -23.602 4.581 23.731 1.00 98.12 89 GLN A C 1
ATOM 711 O O . GLN A 1 89 ? -22.805 4.101 24.529 1.00 98.12 89 GLN A O 1
ATOM 716 N N . TYR A 1 90 ? -23.241 5.443 22.780 1.00 98.56 90 TYR A N 1
ATOM 717 C CA . TYR A 1 90 ? -21.886 5.921 22.540 1.00 98.56 90 TYR A CA 1
ATOM 718 C C . TYR A 1 90 ? -21.712 7.368 22.991 1.00 98.56 90 TYR A C 1
ATOM 720 O O . TYR A 1 90 ? -22.672 8.141 23.040 1.00 98.56 90 TYR A O 1
ATOM 728 N N . VAL A 1 91 ? -20.466 7.751 23.246 1.00 98.56 91 VAL A N 1
ATOM 729 C CA . VAL A 1 91 ? -20.037 9.143 23.077 1.00 98.56 91 VAL A CA 1
ATOM 730 C C . VAL A 1 91 ? -19.783 9.355 21.584 1.00 98.56 91 VAL A C 1
ATOM 732 O O . VAL A 1 91 ? -18.967 8.654 20.992 1.00 98.56 91 VAL A O 1
ATOM 735 N N . CYS A 1 92 ? -20.503 10.276 20.945 1.00 98.31 92 CYS A N 1
ATOM 736 C CA . CYS A 1 92 ? -20.336 10.541 19.514 1.00 98.31 92 CYS A CA 1
ATOM 737 C C . CYS A 1 92 ? -19.311 11.664 19.301 1.00 98.31 92 CYS A C 1
ATOM 739 O O . CYS A 1 92 ? -19.426 12.734 19.903 1.00 98.31 92 CYS A O 1
ATOM 741 N N . ALA A 1 93 ? -18.323 11.439 18.436 1.00 97.62 93 ALA A N 1
ATOM 742 C CA . ALA A 1 93 ? -17.282 12.409 18.102 1.00 97.62 93 ALA A CA 1
ATOM 743 C C . ALA A 1 93 ? -17.144 12.546 16.584 1.00 97.62 93 ALA A C 1
ATOM 745 O O . ALA A 1 93 ? -17.035 11.548 15.878 1.00 97.62 93 ALA A O 1
ATOM 746 N N . ARG A 1 94 ? -17.149 13.780 16.080 1.00 95.50 94 ARG A N 1
ATOM 747 C CA . ARG A 1 94 ? -17.032 14.102 14.656 1.00 95.50 94 ARG A CA 1
ATOM 748 C C . ARG A 1 94 ? -15.858 15.038 14.445 1.00 95.50 94 ARG A C 1
ATOM 750 O O . ARG A 1 94 ? -15.913 16.216 14.788 1.00 95.50 94 ARG A O 1
ATOM 757 N N . ILE A 1 95 ? -14.813 14.520 13.820 1.00 93.12 95 ILE A N 1
ATOM 758 C CA . ILE A 1 95 ? -13.562 15.232 13.604 1.00 93.12 95 ILE A CA 1
ATOM 759 C C . ILE A 1 95 ? -13.451 15.601 12.127 1.00 93.12 95 ILE A C 1
ATOM 761 O O . ILE A 1 95 ? -13.294 14.743 11.256 1.00 93.12 95 ILE A O 1
ATOM 765 N N . THR A 1 96 ? -13.557 16.902 11.843 1.00 90.75 96 THR A N 1
ATOM 766 C CA . THR A 1 96 ? -13.583 17.434 10.469 1.00 90.75 96 THR A CA 1
ATOM 767 C C . THR A 1 96 ? -12.245 17.990 9.975 1.00 90.75 96 THR A C 1
ATOM 769 O O . THR A 1 96 ? -12.147 18.459 8.844 1.00 90.75 96 THR A O 1
ATOM 772 N N . THR A 1 97 ? -11.222 17.977 10.828 1.00 87.88 97 THR A N 1
ATOM 773 C CA . THR A 1 97 ? -9.844 18.373 10.518 1.00 87.88 97 THR A CA 1
ATOM 774 C C . THR A 1 97 ? -8.905 17.325 11.086 1.00 87.88 97 THR A C 1
ATOM 776 O O . THR A 1 97 ? -9.098 16.880 12.213 1.00 87.88 97 THR A O 1
ATOM 779 N N . MET A 1 98 ? -7.900 16.912 10.319 1.00 89.00 98 MET A N 1
ATOM 780 C CA . MET A 1 98 ? -6.938 15.912 10.787 1.00 89.00 98 MET A CA 1
ATOM 781 C C . MET A 1 98 ? -5.811 16.527 11.622 1.00 89.00 98 MET A C 1
ATOM 783 O O . MET A 1 98 ? -4.965 15.798 12.125 1.00 89.00 98 MET A O 1
ATOM 787 N N . THR A 1 99 ? -5.772 17.854 11.794 1.00 87.38 99 THR A N 1
ATOM 788 C CA . THR A 1 99 ? -4.722 18.527 12.573 1.00 87.38 99 THR A CA 1
ATOM 789 C C . THR A 1 99 ? -4.625 17.938 13.984 1.00 87.38 99 THR A C 1
ATOM 791 O O . THR A 1 99 ? -5.594 17.983 14.738 1.00 87.38 99 THR A O 1
ATOM 794 N N . GLY A 1 100 ? -3.449 17.409 14.336 1.00 86.88 100 GLY A N 1
ATOM 795 C CA . GLY A 1 100 ? -3.176 16.799 15.643 1.00 86.88 100 GLY A CA 1
ATOM 796 C C . GLY A 1 100 ? -3.753 15.393 15.847 1.00 86.88 100 GLY A C 1
ATOM 797 O O . GLY A 1 100 ? -3.617 14.844 16.933 1.00 86.88 100 GLY A O 1
ATOM 798 N N . VAL A 1 101 ? -4.396 14.797 14.838 1.00 89.81 101 VAL A N 1
ATOM 799 C CA . VAL A 1 101 ? -4.848 13.399 14.895 1.00 89.81 101 VAL A CA 1
ATOM 800 C C . VAL A 1 101 ? -3.643 12.474 14.750 1.00 89.81 101 VAL A C 1
ATOM 802 O O . VAL A 1 101 ? -2.825 12.687 13.858 1.00 89.81 101 VAL A O 1
ATOM 805 N N . ASN A 1 102 ? -3.559 11.423 15.573 1.00 92.56 102 ASN A N 1
ATOM 806 C CA . ASN A 1 102 ? -2.556 10.373 15.402 1.00 92.56 102 ASN A CA 1
ATOM 807 C C . ASN A 1 102 ? -2.887 9.516 14.163 1.00 92.56 102 ASN A C 1
ATOM 809 O O . ASN A 1 102 ? -3.696 8.586 14.209 1.00 92.56 102 ASN A O 1
ATOM 813 N N . ILE A 1 103 ? -2.272 9.853 13.036 1.00 93.00 103 ILE A N 1
ATOM 814 C CA . ILE A 1 103 ? -2.484 9.213 11.737 1.00 93.00 103 ILE A CA 1
ATOM 815 C C . ILE A 1 103 ? -1.812 7.837 11.638 1.00 93.00 103 ILE A C 1
ATOM 817 O O . ILE A 1 103 ? -2.238 7.032 10.819 1.00 93.00 103 ILE A O 1
ATOM 821 N N . ALA A 1 104 ? -0.832 7.511 12.488 1.00 92.00 104 ALA A N 1
ATOM 822 C CA . ALA A 1 104 ? -0.329 6.135 12.574 1.00 92.00 104 ALA A CA 1
ATOM 823 C C . ALA A 1 104 ? -1.367 5.202 13.220 1.00 92.00 104 ALA A C 1
ATOM 825 O O . ALA A 1 104 ? -1.582 4.086 12.752 1.00 92.00 104 ALA A O 1
ATOM 826 N N . HIS A 1 105 ? -2.061 5.671 14.260 1.00 92.94 105 HIS A N 1
ATOM 827 C CA . HIS A 1 105 ? -3.067 4.875 14.973 1.00 92.94 105 HIS A CA 1
ATOM 828 C C . HIS A 1 105 ? -4.354 4.660 14.166 1.00 92.94 105 HIS A C 1
ATOM 830 O O . HIS A 1 105 ? -4.897 3.554 14.088 1.00 92.94 105 HIS A O 1
ATOM 836 N N . PHE A 1 106 ? -4.824 5.721 13.507 1.00 93.56 106 PHE A N 1
ATOM 837 C CA . PHE A 1 106 ? -6.019 5.703 12.657 1.00 93.56 106 PHE A CA 1
ATOM 838 C C . PHE A 1 106 ? -5.695 5.470 11.176 1.00 93.56 106 PHE A C 1
ATOM 840 O O . PHE A 1 106 ? -6.423 5.966 10.303 1.00 93.56 106 PHE A O 1
ATOM 847 N N . ASP A 1 107 ? -4.618 4.722 10.907 1.00 92.88 107 ASP A N 1
ATOM 848 C CA . ASP A 1 107 ? -4.176 4.400 9.553 1.00 92.88 107 ASP A CA 1
ATOM 849 C C . ASP A 1 107 ? -5.290 3.728 8.744 1.00 92.88 107 ASP A C 1
ATOM 851 O O . ASP A 1 107 ? -6.037 2.859 9.218 1.00 92.88 107 ASP A O 1
ATOM 855 N N . ARG A 1 108 ? -5.399 4.210 7.510 1.00 92.25 108 ARG A N 1
ATOM 856 C CA . ARG A 1 108 ? -6.345 3.832 6.470 1.00 92.25 108 ARG A CA 1
ATOM 857 C C . ARG A 1 108 ? -5.881 4.477 5.169 1.00 92.25 108 ARG A C 1
ATOM 859 O O . ARG A 1 108 ? -4.979 5.310 5.152 1.00 92.25 108 ARG A O 1
ATOM 866 N N . ASP A 1 109 ? -6.578 4.172 4.090 1.00 91.69 109 ASP A N 1
ATOM 867 C CA . ASP A 1 109 ? -6.449 4.943 2.866 1.00 91.69 109 ASP A CA 1
ATOM 868 C C . ASP A 1 109 ? -6.925 6.396 3.068 1.00 91.69 109 ASP A C 1
ATOM 870 O O . ASP A 1 109 ? -8.113 6.664 3.273 1.00 91.69 109 ASP A O 1
ATOM 874 N N . TRP A 1 110 ? -5.990 7.346 3.028 1.00 88.94 110 TRP A N 1
ATOM 875 C CA . TRP A 1 110 ? -6.254 8.763 3.287 1.00 88.94 110 TRP A CA 1
ATOM 876 C C . TRP A 1 110 ? -7.008 9.474 2.153 1.00 88.94 110 TRP A C 1
ATOM 878 O O . TRP A 1 110 ? -7.488 10.594 2.356 1.00 88.94 110 TRP A O 1
ATOM 888 N N . HIS A 1 111 ? -7.212 8.828 0.998 1.00 86.69 111 HIS A N 1
ATOM 889 C CA . HIS A 1 111 ? -8.145 9.305 -0.033 1.00 86.69 111 HIS A CA 1
ATOM 890 C C . HIS A 1 111 ? -9.604 8.997 0.298 1.00 86.69 111 HIS A C 1
ATOM 892 O O . HIS A 1 111 ? -10.510 9.578 -0.308 1.00 86.69 111 HIS A O 1
ATOM 898 N N . ASN A 1 112 ? -9.859 8.160 1.307 1.00 88.44 112 ASN A N 1
ATOM 899 C CA . ASN A 1 112 ? -11.204 7.937 1.817 1.00 88.44 112 ASN A CA 1
ATOM 900 C C . ASN A 1 112 ? -11.624 9.112 2.701 1.00 88.44 112 ASN A C 1
ATOM 902 O O . ASN A 1 112 ? -11.214 9.263 3.852 1.00 88.44 112 ASN A O 1
ATOM 906 N N . SER A 1 113 ? -12.494 9.954 2.142 1.00 85.12 113 SER A N 1
ATOM 907 C CA . SER A 1 113 ? -12.967 11.190 2.773 1.00 85.12 113 SER A CA 1
ATOM 908 C C . SER A 1 113 ? -13.889 10.982 3.974 1.00 85.12 113 SER A C 1
ATOM 910 O O . SER A 1 113 ? -14.227 11.959 4.647 1.00 85.12 113 SER A O 1
ATOM 912 N N . LEU A 1 114 ? -14.341 9.750 4.203 1.00 91.94 114 LEU A N 1
ATOM 913 C CA . LEU A 1 114 ? -15.239 9.382 5.283 1.00 91.94 114 LEU A CA 1
ATOM 914 C C . LEU A 1 114 ? -14.830 8.030 5.857 1.00 91.94 114 LEU A C 1
ATOM 916 O O . LEU A 1 114 ? -14.711 7.049 5.123 1.00 91.94 114 LEU A O 1
ATOM 920 N N . TYR A 1 115 ? -14.637 7.991 7.169 1.00 94.94 115 TYR A N 1
ATOM 921 C CA . TYR A 1 115 ? -14.336 6.765 7.886 1.00 94.94 115 TYR A CA 1
ATOM 922 C C . TYR A 1 115 ? -14.845 6.851 9.319 1.00 94.94 115 TYR A C 1
ATOM 924 O O . TYR A 1 115 ? -14.850 7.925 9.922 1.00 94.94 115 TYR A O 1
ATOM 932 N N . TYR A 1 116 ? -15.242 5.711 9.861 1.00 97.56 116 TYR A N 1
ATOM 933 C CA . TYR A 1 116 ? -15.761 5.576 11.208 1.00 97.56 116 TYR A CA 1
ATOM 934 C C . TYR A 1 116 ? -14.915 4.583 11.996 1.00 97.56 116 TYR A C 1
ATOM 936 O O . TYR A 1 116 ? -14.400 3.602 11.459 1.00 97.56 116 TYR A O 1
ATOM 944 N N . PHE A 1 117 ? -14.804 4.827 13.290 1.00 98.06 117 PHE A N 1
ATOM 945 C CA . PHE A 1 117 ? -14.127 3.962 14.236 1.00 98.06 117 PHE A CA 1
ATOM 946 C C . PHE A 1 117 ? -15.022 3.777 15.455 1.00 98.06 117 PHE A C 1
ATOM 948 O O . PHE A 1 117 ? -15.706 4.707 15.889 1.00 98.06 117 PHE A O 1
ATOM 955 N N . ILE A 1 118 ? -15.004 2.575 16.020 1.00 98.38 118 ILE A N 1
ATOM 956 C CA . ILE A 1 118 ? -15.524 2.344 17.363 1.00 98.38 118 ILE A CA 1
ATOM 957 C C . ILE A 1 118 ? -14.339 2.041 18.263 1.00 98.38 118 ILE A C 1
ATOM 959 O O . ILE A 1 118 ? -13.599 1.089 18.010 1.00 98.38 118 ILE A O 1
ATOM 963 N N . ILE A 1 119 ? -14.171 2.862 19.295 1.00 96.38 119 ILE A N 1
ATOM 964 C CA . ILE A 1 119 ? -13.014 2.812 20.190 1.00 96.38 119 ILE A CA 1
ATOM 965 C C . ILE A 1 119 ? -13.444 2.889 21.657 1.00 96.38 119 ILE A C 1
ATOM 967 O O . ILE A 1 119 ? -14.574 3.283 21.966 1.00 96.38 119 ILE A O 1
ATOM 971 N N . ASN A 1 120 ? -12.542 2.548 22.574 1.00 94.56 120 ASN A N 1
ATOM 972 C CA . ASN A 1 120 ? -12.702 2.866 23.994 1.00 94.56 120 ASN A CA 1
ATOM 973 C C . ASN A 1 120 ? -11.991 4.178 24.375 1.00 94.56 120 ASN A C 1
ATOM 975 O O . ASN A 1 120 ? -11.412 4.867 23.538 1.00 94.56 120 ASN A O 1
ATOM 979 N N . ALA A 1 121 ? -12.045 4.527 25.660 1.00 93.19 121 ALA A N 1
ATOM 980 C CA . ALA A 1 121 ? -11.448 5.754 26.186 1.00 93.19 121 ALA A CA 1
ATOM 981 C C . ALA A 1 121 ? -9.906 5.718 26.320 1.00 93.19 121 ALA A C 1
ATOM 983 O O . ALA A 1 121 ? -9.289 6.754 26.592 1.00 93.19 121 ALA A O 1
ATOM 984 N N . ASP A 1 122 ? -9.311 4.538 26.123 1.00 90.50 122 ASP A N 1
ATOM 985 C CA . ASP A 1 122 ? -7.865 4.298 26.012 1.00 90.50 122 ASP A CA 1
ATOM 986 C C . ASP A 1 122 ? -7.424 4.207 24.539 1.00 90.50 122 ASP A C 1
ATOM 988 O O . ASP A 1 122 ? -6.300 3.813 24.238 1.00 90.50 122 ASP A O 1
ATOM 992 N N . GLU A 1 123 ? -8.329 4.565 23.622 1.00 91.69 123 GLU A N 1
ATOM 993 C CA . GLU A 1 123 ? -8.130 4.581 22.174 1.00 91.69 123 GLU A CA 1
ATOM 994 C C . GLU A 1 123 ? -7.918 3.200 21.537 1.00 91.69 123 GLU A C 1
ATOM 996 O O . GLU A 1 123 ? -7.568 3.112 20.364 1.00 91.69 123 GLU A O 1
ATOM 1001 N N . GLU A 1 124 ? -8.201 2.105 22.244 1.00 92.50 124 GLU A N 1
ATOM 1002 C CA . GLU A 1 124 ? -8.227 0.768 21.652 1.00 92.50 124 GLU A CA 1
ATOM 1003 C C . GLU A 1 124 ? -9.319 0.715 20.578 1.00 92.50 124 GLU A C 1
ATOM 1005 O O . GLU A 1 124 ? -10.494 0.980 20.856 1.00 92.50 124 GLU A O 1
ATOM 1010 N N . ILE A 1 125 ? -8.936 0.373 19.347 1.00 94.69 125 ILE A N 1
ATOM 1011 C CA . ILE A 1 125 ? -9.879 0.286 18.235 1.00 94.69 125 ILE A CA 1
ATOM 1012 C C . ILE A 1 125 ? -10.539 -1.088 18.234 1.00 94.69 125 ILE A C 1
ATOM 1014 O O . ILE A 1 125 ? -9.891 -2.090 17.941 1.00 94.69 125 ILE A O 1
ATOM 1018 N N . TYR A 1 126 ? -11.845 -1.125 18.497 1.00 96.19 126 TYR A N 1
ATOM 1019 C CA . TYR A 1 126 ? -12.635 -2.350 18.389 1.00 96.19 126 TYR A CA 1
ATOM 1020 C C . TYR A 1 126 ? -12.903 -2.720 16.942 1.00 96.19 126 TYR A C 1
ATOM 1022 O O . TYR A 1 126 ? -12.771 -3.883 16.576 1.00 96.19 126 TYR A O 1
ATOM 1030 N N . LEU A 1 127 ? -13.289 -1.734 16.131 1.00 97.44 127 LEU A N 1
ATOM 1031 C CA . LEU A 1 127 ? -13.504 -1.925 14.704 1.00 97.44 127 LEU A CA 1
ATOM 1032 C C . LEU A 1 127 ? -13.385 -0.620 13.925 1.00 97.44 127 LEU A C 1
ATOM 1034 O O . LEU A 1 127 ? -13.578 0.485 14.446 1.00 97.44 127 LEU A O 1
ATOM 1038 N N . ARG A 1 128 ? -13.092 -0.789 12.644 1.00 97.94 128 ARG A N 1
ATOM 1039 C CA . ARG A 1 128 ? -13.151 0.211 11.579 1.00 97.94 128 ARG A CA 1
ATOM 1040 C C . ARG A 1 128 ? -14.484 0.073 10.860 1.00 97.94 128 ARG A C 1
ATOM 1042 O O . ARG A 1 128 ? -15.031 -1.018 10.808 1.00 97.94 128 ARG A O 1
ATOM 1049 N N . TYR A 1 129 ? -15.020 1.137 10.281 1.00 97.88 129 TYR A N 1
ATOM 1050 C CA . TYR A 1 129 ? -16.175 1.059 9.387 1.00 97.88 129 TYR A CA 1
ATOM 1051 C C . TYR A 1 129 ? -16.089 2.145 8.316 1.00 97.88 129 TYR A C 1
ATOM 1053 O O . TYR A 1 129 ? -15.790 3.301 8.605 1.00 97.88 129 TYR A O 1
ATOM 1061 N N . GLY A 1 130 ? -16.359 1.784 7.069 1.00 93.50 130 GLY A N 1
ATOM 1062 C CA . GLY A 1 130 ? -16.135 2.642 5.912 1.00 93.50 130 GLY A CA 1
ATOM 1063 C C . GLY A 1 130 ? -15.437 1.864 4.811 1.00 93.50 130 GLY A C 1
ATOM 1064 O O . GLY A 1 130 ? -15.605 0.653 4.725 1.00 93.50 130 GLY A O 1
ATOM 1065 N N . GLY A 1 131 ? -14.651 2.564 4.000 1.00 91.00 131 GLY A N 1
ATOM 1066 C CA . GLY A 1 131 ? -13.992 1.988 2.833 1.00 91.00 131 GLY A CA 1
ATOM 1067 C C . GLY A 1 131 ? -14.819 2.142 1.558 1.00 91.00 131 GLY A C 1
ATOM 1068 O O . GLY A 1 131 ? -15.984 2.547 1.575 1.00 91.00 131 GLY A O 1
ATOM 1069 N N . ARG A 1 132 ? -14.168 1.865 0.434 1.00 91.81 132 ARG A N 1
ATOM 1070 C CA . ARG A 1 132 ? -14.714 1.985 -0.921 1.00 91.81 132 ARG A CA 1
ATOM 1071 C C . ARG A 1 132 ? -13.944 1.084 -1.883 1.00 91.81 132 ARG A C 1
ATOM 1073 O O . ARG A 1 132 ? -12.916 0.529 -1.503 1.00 91.81 132 ARG A O 1
ATOM 1080 N N . ASP A 1 133 ? -14.410 1.039 -3.119 1.00 91.19 133 ASP A N 1
ATOM 1081 C CA . ASP A 1 133 ? -13.665 0.596 -4.297 1.00 91.19 133 ASP A CA 1
ATOM 1082 C C . ASP A 1 133 ? -13.712 1.686 -5.391 1.00 91.19 133 ASP A C 1
ATOM 1084 O O . ASP A 1 133 ? -14.139 2.827 -5.146 1.00 91.19 133 ASP A O 1
ATOM 1088 N N . GLU A 1 134 ? -13.235 1.357 -6.590 1.00 88.88 134 GLU A N 1
ATOM 1089 C CA . GLU A 1 134 ? -13.237 2.251 -7.754 1.00 88.88 134 GLU A CA 1
ATOM 1090 C C . GLU A 1 134 ? -14.656 2.678 -8.173 1.00 88.88 134 GLU A C 1
ATOM 1092 O O . GLU A 1 134 ? -14.862 3.827 -8.562 1.00 88.88 134 GLU A O 1
ATOM 1097 N N . GLU A 1 135 ? -15.662 1.815 -7.979 1.00 90.38 135 GLU A N 1
ATOM 1098 C CA . GLU A 1 135 ? -17.042 2.047 -8.424 1.00 90.38 135 GLU A CA 1
ATOM 1099 C C . GLU A 1 135 ? -17.655 3.293 -7.773 1.00 90.38 135 GLU A C 1
ATOM 1101 O O . GLU A 1 135 ? -18.262 4.133 -8.444 1.00 90.38 135 GLU A O 1
ATOM 1106 N N . SER A 1 136 ? -17.512 3.436 -6.453 1.00 90.94 136 SER A N 1
ATOM 1107 C CA . SER A 1 136 ? -18.073 4.576 -5.734 1.00 90.94 136 SER A CA 1
ATOM 1108 C C . SER A 1 136 ? -17.442 4.788 -4.365 1.00 90.94 136 SER A C 1
ATOM 1110 O O . SER A 1 136 ? -17.158 3.859 -3.617 1.00 90.94 136 SER A O 1
ATOM 1112 N N . ALA A 1 137 ? -17.362 6.053 -3.943 1.00 89.88 137 ALA A N 1
ATOM 1113 C CA . ALA A 1 137 ? -16.982 6.410 -2.577 1.00 89.88 137 ALA A CA 1
ATOM 1114 C C . ALA A 1 137 ? -17.966 5.917 -1.496 1.00 89.88 137 ALA A C 1
ATOM 1116 O O . ALA A 1 137 ? -17.705 6.099 -0.308 1.00 89.88 137 ALA A O 1
ATOM 1117 N N . THR A 1 138 ? -19.117 5.361 -1.885 1.00 92.50 138 THR A N 1
ATOM 1118 C CA . THR A 1 138 ? -20.132 4.830 -0.970 1.00 92.50 138 THR A CA 1
ATOM 1119 C C . THR A 1 138 ? -20.401 3.341 -1.148 1.00 92.50 138 THR A C 1
ATOM 1121 O O . THR A 1 138 ? -21.373 2.869 -0.566 1.00 92.50 138 THR A O 1
ATOM 1124 N N . THR A 1 139 ? -19.592 2.599 -1.916 1.00 94.12 139 THR A N 1
ATOM 1125 C CA . THR A 1 139 ? -19.859 1.178 -2.210 1.00 94.12 139 THR A CA 1
ATOM 1126 C C . THR A 1 139 ? -20.105 0.360 -0.944 1.00 94.12 139 THR A C 1
ATOM 1128 O O . THR A 1 139 ? -21.107 -0.337 -0.848 1.00 94.12 139 THR A O 1
ATOM 1131 N N . TYR A 1 140 ? -19.268 0.531 0.081 1.00 95.56 140 TYR A N 1
ATOM 1132 C CA . TYR A 1 140 ? -19.386 -0.204 1.347 1.00 95.56 140 TYR A CA 1
ATOM 1133 C C . TYR A 1 140 ? -20.035 0.618 2.474 1.00 95.56 140 TYR A C 1
ATOM 1135 O O . TYR A 1 140 ? -19.981 0.238 3.644 1.00 95.56 140 TYR A O 1
ATOM 1143 N N . LEU A 1 141 ? -20.682 1.742 2.138 1.00 96.06 141 LEU A N 1
ATOM 1144 C CA . LEU A 1 141 ? -21.405 2.590 3.087 1.00 96.06 141 LEU A CA 1
ATOM 1145 C C . LEU A 1 141 ? -22.906 2.304 3.029 1.00 96.06 141 LEU A C 1
ATOM 1147 O O . LEU A 1 141 ? -23.634 2.831 2.188 1.00 96.06 141 LEU A O 1
ATOM 1151 N N . ASN A 1 142 ? -23.387 1.507 3.980 1.00 97.56 142 ASN A N 1
ATOM 1152 C CA . ASN A 1 142 ? -24.797 1.150 4.104 1.00 97.56 142 ASN A CA 1
ATOM 1153 C C . ASN A 1 142 ? -25.313 1.360 5.548 1.00 97.56 142 ASN A C 1
ATOM 1155 O O . ASN A 1 142 ? -24.549 1.364 6.512 1.00 97.56 142 ASN A O 1
ATOM 1159 N N . PHE A 1 143 ? -26.608 1.643 5.717 1.00 97.81 143 PHE A N 1
ATOM 1160 C CA . PHE A 1 143 ? -27.153 1.953 7.043 1.00 97.81 143 PHE A CA 1
ATOM 1161 C C . PHE A 1 143 ? -27.386 0.703 7.890 1.00 97.81 143 PHE A C 1
ATOM 1163 O O . PHE A 1 143 ? -27.144 0.744 9.094 1.00 97.81 143 PHE A O 1
ATOM 1170 N N . GLU A 1 144 ? -27.830 -0.395 7.287 1.00 98.44 144 GLU A N 1
ATOM 1171 C CA . GLU A 1 144 ? -28.038 -1.674 7.956 1.00 98.44 144 GLU A CA 1
ATOM 1172 C C . GLU A 1 144 ? -26.716 -2.271 8.453 1.00 98.44 144 GLU A C 1
ATOM 1174 O O . GLU A 1 144 ? -26.648 -2.729 9.598 1.00 98.44 144 GLU A O 1
ATOM 1179 N N . SER A 1 145 ? -25.651 -2.194 7.654 1.00 98.38 145 SER A N 1
ATOM 1180 C CA . SER A 1 145 ? -24.325 -2.659 8.071 1.00 98.38 145 SER A CA 1
ATOM 1181 C C . SER A 1 145 ? -23.643 -1.721 9.067 1.00 98.38 145 SER A C 1
ATOM 1183 O O . SER A 1 145 ? -22.953 -2.204 9.963 1.00 98.38 145 SER A O 1
ATOM 1185 N N . LEU A 1 146 ? -23.909 -0.409 9.024 1.00 98.56 146 LEU A N 1
ATOM 1186 C CA . LEU A 1 146 ? -23.505 0.507 10.098 1.00 98.56 146 LEU A CA 1
ATOM 1187 C C . LEU A 1 146 ? -24.214 0.167 11.419 1.00 98.56 146 LEU A C 1
ATOM 1189 O O . LEU A 1 146 ? -23.586 0.135 12.474 1.00 98.56 146 LEU A O 1
ATOM 1193 N N . GLU A 1 147 ? -25.519 -0.111 11.389 1.00 98.69 147 GLU A N 1
ATOM 1194 C CA . GLU A 1 147 ? -26.258 -0.556 12.577 1.00 98.69 147 GLU A CA 1
ATOM 1195 C C . GLU A 1 147 ? -25.739 -1.897 13.113 1.00 98.69 147 GLU A C 1
ATOM 1197 O O . GLU A 1 147 ? -25.745 -2.115 14.326 1.00 98.69 147 GLU A O 1
ATOM 1202 N N . LEU A 1 148 ? -25.298 -2.799 12.233 1.00 98.62 148 LEU A N 1
ATOM 1203 C CA . LEU A 1 148 ? -24.625 -4.035 12.623 1.00 98.62 148 LEU A CA 1
ATOM 1204 C C . LEU A 1 148 ? -23.274 -3.741 13.291 1.00 98.62 148 LEU A C 1
ATOM 1206 O O . LEU A 1 148 ? -23.032 -4.249 14.384 1.00 98.62 148 LEU A O 1
ATOM 1210 N N . ALA A 1 149 ? -22.446 -2.875 12.704 1.00 98.69 149 ALA A N 1
ATOM 1211 C CA . ALA A 1 149 ? -21.164 -2.462 13.274 1.00 98.69 149 ALA A CA 1
ATOM 1212 C C . ALA A 1 149 ? -21.331 -1.811 14.659 1.00 98.69 149 ALA A C 1
ATOM 1214 O O . ALA A 1 149 ? -20.612 -2.159 15.590 1.00 98.69 149 ALA A O 1
ATOM 1215 N N . LEU A 1 150 ? -22.335 -0.946 14.846 1.00 98.81 150 LEU A N 1
ATOM 1216 C CA . LEU A 1 150 ? -22.671 -0.376 16.157 1.00 98.81 150 LEU A CA 1
ATOM 1217 C C . LEU A 1 150 ? -23.088 -1.457 17.170 1.00 98.81 150 LEU A C 1
ATOM 1219 O O . LEU A 1 150 ? -22.765 -1.376 18.345 1.00 98.81 150 LEU A O 1
ATOM 1223 N N . LYS A 1 151 ? -23.794 -2.514 16.767 1.00 98.69 151 LYS A N 1
ATOM 1224 C CA . LYS A 1 151 ? -24.093 -3.606 17.712 1.00 98.69 151 LYS A CA 1
ATOM 1225 C C . LYS A 1 151 ? -22.832 -4.367 18.106 1.00 98.69 151 LYS A C 1
ATOM 1227 O O . LYS A 1 151 ? -22.592 -4.555 19.295 1.00 98.69 151 LYS A O 1
ATOM 1232 N N . ILE A 1 152 ? -22.017 -4.735 17.117 1.00 98.50 152 ILE A N 1
ATOM 1233 C CA . ILE A 1 152 ? -20.752 -5.443 17.335 1.00 98.50 152 ILE A CA 1
ATOM 1234 C C . ILE A 1 152 ? -19.837 -4.621 18.250 1.00 98.50 152 ILE A C 1
ATOM 1236 O O . ILE A 1 152 ? -19.284 -5.159 19.200 1.00 98.50 152 ILE A O 1
ATOM 1240 N N . GLY A 1 153 ? -19.729 -3.310 18.029 1.00 98.25 153 GLY A N 1
ATOM 1241 C CA . GLY A 1 153 ? -18.906 -2.429 18.853 1.00 98.25 153 GLY A CA 1
ATOM 1242 C C . GLY A 1 153 ? -19.343 -2.363 20.321 1.00 98.25 153 GLY A C 1
ATOM 1243 O O . GLY A 1 153 ? -18.488 -2.328 21.202 1.00 98.25 153 GLY A O 1
ATOM 1244 N N . LEU A 1 154 ? -20.652 -2.374 20.609 1.00 98.56 154 LEU A N 1
ATOM 1245 C CA . LEU A 1 154 ? -21.158 -2.455 21.989 1.00 98.56 154 LEU A CA 1
ATOM 1246 C C . LEU A 1 154 ? -20.835 -3.807 22.636 1.00 98.56 154 LEU A C 1
ATOM 1248 O O . LEU A 1 154 ? -20.518 -3.856 23.826 1.00 98.56 154 LEU A O 1
ATOM 1252 N N . ASP A 1 155 ? -20.916 -4.895 21.871 1.00 97.88 155 ASP A N 1
ATOM 1253 C CA . ASP A 1 155 ? -20.589 -6.234 22.361 1.00 97.88 155 ASP A CA 1
ATOM 1254 C C . ASP A 1 155 ? -19.082 -6.392 22.616 1.00 97.88 155 ASP A C 1
ATOM 1256 O O . ASP A 1 155 ? -18.702 -6.918 23.663 1.00 97.88 155 ASP A O 1
ATOM 1260 N N . GLU A 1 156 ? -18.221 -5.862 21.739 1.00 96.38 156 GLU A N 1
ATOM 1261 C CA . GLU A 1 156 ? -16.770 -5.804 21.969 1.00 96.38 156 GLU A CA 1
ATOM 1262 C C . GLU A 1 156 ? -16.422 -4.960 23.190 1.00 96.38 156 GLU A C 1
ATOM 1264 O O . GLU A 1 156 ? -15.603 -5.379 24.007 1.00 96.38 156 GLU A O 1
ATOM 1269 N N . HIS A 1 157 ? -17.083 -3.813 23.366 1.00 95.94 157 HIS A N 1
ATOM 1270 C CA . HIS A 1 157 ? -16.878 -2.986 24.547 1.00 95.94 157 HIS A CA 1
ATOM 1271 C C . HIS A 1 157 ? -17.231 -3.737 25.832 1.00 95.94 157 HIS A C 1
ATOM 1273 O O . HIS A 1 157 ? -16.428 -3.771 26.760 1.00 95.94 157 HIS A O 1
ATOM 1279 N N . ARG A 1 158 ? -18.389 -4.414 25.864 1.00 95.62 158 ARG A N 1
ATOM 1280 C CA . ARG A 1 158 ? -18.806 -5.231 27.013 1.00 95.62 158 ARG A CA 1
ATOM 1281 C C . ARG A 1 158 ? -17.794 -6.339 27.301 1.00 95.62 158 ARG A C 1
ATOM 1283 O O . ARG A 1 158 ? -17.324 -6.444 28.429 1.00 95.62 158 ARG A O 1
ATOM 1290 N N . ARG A 1 159 ? -17.413 -7.109 26.274 1.00 92.12 159 ARG A N 1
ATOM 1291 C CA . ARG A 1 159 ? -16.420 -8.188 26.385 1.00 92.12 159 ARG A CA 1
ATOM 1292 C C . ARG A 1 159 ? -15.096 -7.665 26.942 1.00 92.12 159 ARG A C 1
ATOM 1294 O O . ARG A 1 159 ? -14.504 -8.292 27.812 1.00 92.12 159 ARG A O 1
ATOM 1301 N N . ARG A 1 160 ? -14.640 -6.509 26.457 1.00 88.19 160 ARG A N 1
ATOM 1302 C CA . ARG A 1 160 ? -13.393 -5.873 26.886 1.00 88.19 160 ARG A CA 1
ATOM 1303 C C . ARG A 1 160 ? -13.450 -5.355 28.323 1.00 88.19 160 ARG A C 1
ATOM 1305 O O . ARG A 1 160 ? -12.439 -5.437 29.016 1.00 88.19 160 ARG A O 1
ATOM 1312 N N . SER A 1 161 ? -14.586 -4.812 28.757 1.00 85.31 161 SER A N 1
ATOM 1313 C CA . SER A 1 161 ? -14.795 -4.351 30.137 1.00 85.31 161 SER A CA 1
ATOM 1314 C C . SER A 1 161 ? -14.889 -5.501 31.142 1.00 85.31 161 SER A C 1
ATOM 1316 O O . SER A 1 161 ? -14.574 -5.310 32.313 1.00 85.31 161 SER A O 1
ATOM 1318 N N . GLU A 1 162 ? -15.331 -6.678 30.701 1.00 88.81 162 GLU A N 1
ATOM 1319 C CA . GLU A 1 162 ? -15.405 -7.896 31.518 1.00 88.81 162 GLU A CA 1
ATOM 1320 C C . GLU A 1 162 ? -14.058 -8.633 31.609 1.00 88.81 162 GLU A C 1
ATOM 1322 O O . GLU A 1 162 ? -13.831 -9.389 32.555 1.00 88.81 162 GLU A O 1
ATOM 1327 N N . ASP A 1 163 ? -13.153 -8.397 30.658 1.00 85.31 163 ASP A N 1
ATOM 1328 C CA . ASP A 1 163 ? -11.814 -8.980 30.631 1.00 85.31 163 ASP A CA 1
ATOM 1329 C C . ASP A 1 163 ? -10.856 -8.229 31.573 1.00 85.31 163 ASP A C 1
ATOM 1331 O O . ASP A 1 163 ? -10.268 -7.200 31.225 1.00 85.31 163 ASP A O 1
ATOM 1335 N N . SER A 1 164 ? -10.703 -8.758 32.790 1.00 65.56 164 SER A N 1
ATOM 1336 C CA . SER A 1 164 ? -9.835 -8.193 33.830 1.00 65.56 164 SER A CA 1
ATOM 1337 C C . SER A 1 164 ? -8.336 -8.321 33.544 1.00 65.56 164 SER A C 1
ATOM 1339 O O . SER A 1 164 ? -7.543 -7.685 34.236 1.00 65.56 164 SER A O 1
ATOM 1341 N N . GLU A 1 165 ? -7.939 -9.157 32.580 1.00 71.12 165 GLU A N 1
ATOM 1342 C CA . GLU A 1 165 ? -6.535 -9.396 32.219 1.00 71.12 165 GLU A CA 1
ATOM 1343 C C . GLU A 1 165 ? -6.119 -8.641 30.951 1.00 71.12 165 GLU A C 1
ATOM 1345 O O . GLU A 1 165 ? -4.925 -8.498 30.676 1.00 71.12 165 GLU A O 1
ATOM 1350 N N . ALA A 1 166 ? -7.078 -8.111 30.188 1.00 66.25 166 ALA A N 1
ATOM 1351 C CA . ALA A 1 166 ? -6.779 -7.351 28.989 1.00 66.25 166 ALA A CA 1
ATOM 1352 C C . ALA A 1 166 ? -6.040 -6.042 29.316 1.00 66.25 166 ALA A C 1
ATOM 1354 O O . ALA A 1 166 ? -6.576 -5.099 29.911 1.00 66.25 166 ALA A O 1
ATOM 1355 N N . VAL A 1 167 ? -4.791 -5.968 28.856 1.00 63.06 167 VAL A N 1
ATOM 1356 C CA . VAL A 1 167 ? -3.974 -4.751 28.845 1.00 63.06 167 VAL A CA 1
ATOM 1357 C C . VAL A 1 167 ? -4.468 -3.853 27.713 1.00 63.06 167 VAL A C 1
ATOM 1359 O O . VAL A 1 167 ? -4.613 -4.310 26.579 1.00 63.06 167 VAL A O 1
ATOM 1362 N N . ALA A 1 168 ? -4.762 -2.584 28.009 1.00 59.81 168 ALA A N 1
ATOM 1363 C CA . ALA A 1 168 ? -5.138 -1.617 26.981 1.00 59.81 168 ALA A CA 1
ATOM 1364 C C . ALA A 1 168 ? -3.986 -1.466 25.980 1.00 59.81 168 ALA A C 1
ATOM 1366 O O . ALA A 1 168 ? -2.879 -1.074 26.351 1.00 59.81 168 ALA A O 1
ATOM 1367 N N . LYS A 1 169 ? -4.249 -1.796 24.713 1.00 64.25 169 LYS A N 1
ATOM 1368 C CA . LYS A 1 169 ? -3.336 -1.504 23.609 1.00 64.25 169 LYS A CA 1
ATOM 1369 C C . LYS A 1 169 ? -3.675 -0.115 23.086 1.00 64.25 169 LYS A C 1
ATOM 1371 O O . LYS A 1 169 ? -4.495 0.028 22.181 1.00 64.25 169 LYS A O 1
ATOM 1376 N N . GLY A 1 170 ? -3.107 0.897 23.738 1.00 61.50 170 GLY A N 1
ATOM 1377 C CA . GLY A 1 170 ? -3.104 2.261 23.216 1.00 61.50 170 GLY A CA 1
ATOM 1378 C C . GLY A 1 170 ? -2.267 2.366 21.931 1.00 61.50 170 GLY A C 1
ATOM 1379 O O . GLY A 1 170 ? -1.702 1.365 21.481 1.00 61.50 170 GLY A O 1
ATOM 1380 N N . PRO A 1 171 ? -2.171 3.559 21.327 1.00 71.94 171 PRO A N 1
ATOM 1381 C CA . PRO A 1 171 ? -1.367 3.763 20.125 1.00 71.94 171 PRO A CA 1
ATOM 1382 C C . PRO A 1 171 ? 0.108 3.392 20.360 1.00 71.94 171 PRO A C 1
ATOM 1384 O O . PRO A 1 171 ? 0.742 3.920 21.270 1.00 71.94 171 PRO A O 1
ATOM 1387 N N . GLU A 1 172 ? 0.662 2.498 19.530 1.00 65.06 172 GLU A N 1
ATOM 1388 C CA . GLU A 1 172 ? 2.066 2.049 19.630 1.00 65.06 172 GLU A CA 1
ATOM 1389 C C . GLU A 1 172 ? 3.067 3.095 19.105 1.00 65.06 172 GLU A C 1
ATOM 1391 O O . GLU A 1 172 ? 4.185 3.186 19.608 1.00 65.06 172 GLU A O 1
ATOM 1396 N N . LYS A 1 173 ? 2.665 3.910 18.119 1.00 79.44 173 LYS A N 1
ATOM 1397 C CA . LYS A 1 173 ? 3.470 4.995 17.535 1.00 79.44 173 LYS A CA 1
ATOM 1398 C C . LYS A 1 173 ? 2.610 6.246 17.382 1.00 79.44 173 LYS A C 1
ATOM 1400 O O . LYS A 1 173 ? 1.461 6.171 16.937 1.00 79.44 173 LYS A O 1
ATOM 1405 N N . GLU A 1 174 ? 3.160 7.395 17.758 1.00 87.56 174 GLU A N 1
ATOM 1406 C CA . GLU A 1 174 ? 2.545 8.693 17.493 1.00 87.56 174 GLU A CA 1
ATOM 1407 C C . GLU A 1 174 ? 3.134 9.273 16.209 1.00 87.56 174 GLU A C 1
ATOM 1409 O O . GLU A 1 174 ? 4.347 9.411 16.068 1.00 87.56 174 GLU A O 1
ATOM 1414 N N . LEU A 1 175 ? 2.254 9.563 15.256 1.00 91.56 175 LEU A N 1
ATOM 1415 C CA . LEU A 1 175 ? 2.567 10.312 14.049 1.00 91.56 175 LEU A CA 1
ATOM 1416 C C . LEU A 1 175 ? 1.390 11.237 13.792 1.00 91.56 175 LEU A C 1
ATOM 1418 O O . LEU A 1 175 ? 0.257 10.767 13.689 1.00 91.56 175 LEU A O 1
ATOM 1422 N N . VAL A 1 176 ? 1.638 12.532 13.679 1.00 93.06 176 VAL A N 1
ATOM 1423 C CA . VAL A 1 176 ? 0.610 13.541 13.421 1.00 93.06 176 VAL A CA 1
ATOM 1424 C C . VAL A 1 176 ? 0.898 14.274 12.109 1.00 93.06 176 VAL A C 1
ATOM 1426 O O . VAL A 1 176 ? 2.042 14.336 11.664 1.00 93.06 176 VAL A O 1
ATOM 1429 N N . PRO A 1 177 ? -0.107 14.899 11.470 1.00 92.62 177 PRO A N 1
ATOM 1430 C CA . PRO A 1 177 ? 0.091 15.635 10.222 1.00 92.62 177 PRO A CA 1
ATOM 1431 C C . PRO A 1 177 ? 1.219 16.672 10.215 1.00 92.62 177 PRO A C 1
ATOM 1433 O O . PRO A 1 177 ? 1.823 16.906 9.175 1.00 92.62 177 PRO A O 1
ATOM 1436 N N . SER A 1 178 ? 1.513 17.305 11.352 1.00 92.62 178 SER A N 1
ATOM 1437 C CA . SER A 1 178 ? 2.596 18.290 11.446 1.00 92.62 178 SER A CA 1
ATOM 1438 C C . SER A 1 178 ? 4.001 17.690 11.385 1.00 92.62 178 SER A C 1
ATOM 1440 O O . SER A 1 178 ? 4.956 18.457 11.276 1.00 92.62 178 SER A O 1
ATOM 1442 N N . ASP A 1 179 ? 4.135 16.365 11.453 1.00 93.31 179 ASP A N 1
ATOM 1443 C CA . ASP A 1 179 ? 5.421 15.681 11.304 1.00 93.31 179 ASP A CA 1
ATOM 1444 C C . ASP A 1 179 ? 5.853 15.590 9.835 1.00 93.31 179 ASP A C 1
ATOM 1446 O O . ASP A 1 179 ? 7.047 15.540 9.551 1.00 93.31 179 ASP A O 1
ATOM 1450 N N . TYR A 1 180 ? 4.901 15.637 8.894 1.00 91.56 180 TYR A N 1
ATOM 1451 C CA . TYR A 1 180 ? 5.194 15.833 7.474 1.00 91.56 180 TYR A CA 1
ATOM 1452 C C . TYR A 1 180 ? 5.507 17.308 7.228 1.00 91.56 180 TYR A C 1
ATOM 1454 O O . TYR A 1 180 ? 4.637 18.175 7.374 1.00 91.56 180 TYR A O 1
ATOM 1462 N N . LYS A 1 181 ? 6.752 17.609 6.854 1.00 90.44 181 LYS A N 1
ATOM 1463 C CA . LYS A 1 181 ? 7.232 18.983 6.667 1.00 90.44 181 LYS A CA 1
ATOM 1464 C C . LYS A 1 181 ? 6.401 19.744 5.636 1.00 90.44 181 LYS A C 1
ATOM 1466 O O . LYS A 1 181 ? 6.001 20.871 5.912 1.00 90.44 181 LYS A O 1
ATOM 1471 N N . LEU A 1 182 ? 6.108 19.149 4.483 1.00 87.50 182 LEU A N 1
ATOM 1472 C CA . LEU A 1 182 ? 5.317 19.773 3.428 1.00 87.50 182 LEU A CA 1
ATOM 1473 C C . LEU A 1 182 ? 3.871 19.998 3.864 1.00 87.50 182 LEU A C 1
ATOM 1475 O O . LEU A 1 182 ? 3.289 21.025 3.523 1.00 87.50 182 LEU A O 1
ATOM 1479 N N . LEU A 1 183 ? 3.282 19.084 4.635 1.00 89.06 183 LEU A N 1
ATOM 1480 C CA . LEU A 1 183 ? 1.928 19.276 5.154 1.00 89.06 183 LEU A CA 1
ATOM 1481 C C . LEU A 1 183 ? 1.901 20.391 6.212 1.00 89.06 183 LEU A C 1
ATOM 1483 O O . LEU A 1 183 ? 1.008 21.243 6.210 1.00 89.06 183 LEU A O 1
ATOM 1487 N N . LYS A 1 184 ? 2.914 20.430 7.083 1.00 91.44 184 LYS A N 1
ATOM 1488 C CA . LYS A 1 184 ? 3.100 21.483 8.081 1.00 91.44 184 LYS A CA 1
ATOM 1489 C C . LYS A 1 184 ? 3.218 22.860 7.428 1.00 91.44 184 LYS A C 1
ATOM 1491 O O . LYS A 1 184 ? 2.433 23.744 7.768 1.00 91.44 184 LYS A O 1
ATOM 1496 N N . THR A 1 185 ? 4.136 23.032 6.480 1.00 89.25 185 THR A N 1
ATOM 1497 C CA . THR A 1 185 ? 4.431 24.338 5.872 1.00 89.25 185 THR A CA 1
ATOM 1498 C C . THR A 1 185 ? 3.334 24.807 4.918 1.00 89.25 185 THR A C 1
ATOM 1500 O O . THR A 1 185 ? 2.927 25.964 4.980 1.00 89.25 185 THR A O 1
ATOM 1503 N N . ASN A 1 186 ? 2.798 23.923 4.069 1.00 85.75 186 ASN A N 1
ATOM 1504 C CA . ASN A 1 186 ? 1.855 24.314 3.009 1.00 85.75 186 ASN A CA 1
ATOM 1505 C C . ASN A 1 186 ? 0.382 24.345 3.454 1.00 85.75 186 ASN A C 1
ATOM 1507 O O . ASN A 1 186 ? -0.483 24.870 2.740 1.00 85.75 186 ASN A O 1
ATOM 1511 N N . VAL A 1 187 ? 0.061 23.760 4.612 1.00 88.12 187 VAL A N 1
ATOM 1512 C CA . VAL A 1 187 ? -1.320 23.664 5.110 1.00 88.12 187 VAL A CA 1
ATOM 1513 C C . VAL A 1 187 ? -1.427 24.241 6.514 1.00 88.12 187 VAL A C 1
ATOM 1515 O O . VAL A 1 187 ? -2.087 25.265 6.698 1.00 88.12 187 VAL A O 1
ATOM 1518 N N . ILE A 1 188 ? -0.758 23.638 7.495 1.00 89.62 188 ILE A N 1
ATOM 1519 C CA . ILE A 1 188 ? -0.994 23.938 8.915 1.00 89.62 188 ILE A CA 1
ATOM 1520 C C . ILE A 1 188 ? -0.528 25.355 9.277 1.00 89.62 188 ILE A C 1
ATOM 1522 O O . ILE A 1 188 ? -1.302 26.128 9.842 1.00 89.62 188 ILE A O 1
ATOM 1526 N N . GLU A 1 189 ? 0.697 25.737 8.911 1.00 91.69 189 GLU A N 1
ATOM 1527 C CA . GLU A 1 189 ? 1.269 27.058 9.226 1.00 91.69 189 GLU A CA 1
ATOM 1528 C C . GLU A 1 189 ? 0.584 28.203 8.465 1.00 91.69 189 GLU A C 1
ATOM 1530 O O . GLU A 1 189 ? 0.566 29.341 8.932 1.00 91.69 189 GLU A O 1
ATOM 1535 N N . THR A 1 190 ? -0.070 27.898 7.340 1.00 88.94 190 THR A N 1
ATOM 1536 C CA . THR A 1 190 ? -0.906 28.861 6.599 1.00 88.94 190 THR A CA 1
ATOM 1537 C C . THR A 1 190 ? -2.305 29.047 7.203 1.00 88.94 190 THR A C 1
ATOM 1539 O O . THR A 1 190 ? -3.096 29.846 6.702 1.00 88.94 190 THR A O 1
ATOM 1542 N N . GLY A 1 191 ? -2.638 28.315 8.274 1.00 85.81 191 GLY A N 1
ATOM 1543 C CA . GLY A 1 191 ? -3.944 28.364 8.937 1.00 85.81 191 GLY A CA 1
ATOM 1544 C C . GLY A 1 191 ? -5.060 27.617 8.198 1.00 85.81 191 GLY A C 1
ATOM 1545 O O . GLY A 1 191 ? -6.238 27.836 8.487 1.00 85.81 191 GLY A O 1
ATOM 1546 N N . ARG A 1 192 ? -4.723 26.748 7.237 1.00 83.56 192 ARG A N 1
ATOM 1547 C CA . ARG A 1 192 ? -5.695 25.910 6.519 1.00 83.56 192 ARG A CA 1
ATOM 1548 C C . ARG A 1 192 ? -6.056 24.668 7.339 1.00 83.56 192 ARG A C 1
ATOM 1550 O O . ARG A 1 192 ? -5.266 24.175 8.140 1.00 83.56 192 ARG A O 1
ATOM 1557 N N . CYS A 1 193 ? -7.261 24.139 7.121 1.00 81.94 193 CYS A N 1
ATOM 1558 C CA . CYS A 1 193 ? -7.669 22.860 7.706 1.00 81.94 193 CYS A CA 1
ATOM 1559 C C . CYS A 1 193 ? -6.917 21.700 7.040 1.00 81.94 193 CYS A C 1
ATOM 1561 O O . CYS A 1 193 ? -6.780 21.673 5.816 1.00 81.94 193 CYS A O 1
ATOM 1563 N N . THR A 1 194 ? -6.477 20.724 7.839 1.00 85.25 194 THR A N 1
ATOM 1564 C CA . THR A 1 194 ? -5.801 19.527 7.325 1.00 85.25 194 THR A CA 1
ATOM 1565 C C . THR A 1 194 ? -6.838 18.528 6.818 1.00 85.25 194 THR A C 1
ATOM 1567 O O . THR A 1 194 ? -7.475 17.818 7.600 1.00 85.25 194 THR A O 1
ATOM 1570 N N . GLU A 1 195 ? -7.024 18.492 5.501 1.00 85.88 195 GLU A N 1
ATOM 1571 C CA . GLU A 1 195 ? -7.871 17.523 4.800 1.00 85.88 195 GLU A CA 1
ATOM 1572 C C . GLU A 1 195 ? -7.188 16.146 4.696 1.00 85.88 195 GLU A C 1
ATOM 1574 O O . GLU A 1 195 ? -5.965 16.059 4.629 1.00 85.88 195 GLU A O 1
ATOM 1579 N N . CYS A 1 196 ? -7.968 15.057 4.663 1.00 85.44 196 CYS A N 1
ATOM 1580 C CA . CYS A 1 196 ? -7.424 13.689 4.665 1.00 85.44 196 CYS A CA 1
ATOM 1581 C C . CYS A 1 196 ? -6.536 13.410 3.442 1.00 85.44 196 CYS A C 1
ATOM 1583 O O . CYS A 1 196 ? -5.417 12.938 3.600 1.00 85.44 196 CYS A O 1
ATOM 1585 N N . HIS A 1 197 ? -6.991 13.771 2.236 1.00 84.75 197 HIS A N 1
ATOM 1586 C CA . HIS A 1 197 ? -6.234 13.518 1.000 1.00 84.75 197 HIS A CA 1
ATOM 1587 C C . HIS A 1 197 ? -4.902 14.278 0.955 1.00 84.75 197 HIS A C 1
ATOM 1589 O O . HIS A 1 197 ? -3.942 13.774 0.382 1.00 84.75 197 HIS A O 1
ATOM 1595 N N . LEU A 1 198 ? -4.798 15.420 1.650 1.00 85.56 198 LEU A N 1
ATOM 1596 C CA . LEU A 1 198 ? -3.542 16.162 1.765 1.00 85.56 198 LEU A CA 1
ATOM 1597 C C . LEU A 1 198 ? -2.483 15.362 2.534 1.00 85.56 198 LEU A C 1
ATOM 1599 O O . LEU A 1 198 ? -1.301 15.494 2.238 1.00 85.56 198 LEU A O 1
ATOM 1603 N N . ILE A 1 199 ? -2.887 14.507 3.482 1.00 88.56 199 ILE A N 1
ATOM 1604 C CA . ILE A 1 199 ? -1.959 13.617 4.192 1.00 88.56 199 ILE A CA 1
ATOM 1605 C C . ILE A 1 199 ? -1.323 12.646 3.202 1.00 88.56 199 ILE A C 1
ATOM 1607 O O . ILE A 1 199 ? -0.099 12.595 3.123 1.00 88.56 199 ILE A O 1
ATOM 1611 N N . ALA A 1 200 ? -2.124 11.921 2.410 1.00 87.44 200 ALA A N 1
ATOM 1612 C CA . ALA A 1 200 ? -1.588 11.050 1.362 1.00 87.44 200 ALA A CA 1
ATOM 1613 C C . ALA A 1 200 ? -0.731 11.838 0.366 1.00 87.44 200 ALA A C 1
ATOM 1615 O O . ALA A 1 200 ? 0.380 11.439 0.046 1.00 87.44 200 ALA A O 1
ATOM 1616 N N . ASP A 1 201 ? -1.214 12.988 -0.092 1.00 84.25 201 ASP A N 1
ATOM 1617 C CA . ASP A 1 201 ? -0.531 13.782 -1.105 1.00 84.25 201 ASP A CA 1
ATOM 1618 C C . ASP A 1 201 ? 0.853 14.260 -0.676 1.00 84.25 201 ASP A C 1
ATOM 1620 O O . ASP A 1 201 ? 1.805 14.137 -1.446 1.00 84.25 201 ASP A O 1
ATOM 1624 N N . TYR A 1 202 ? 0.965 14.860 0.507 1.00 86.56 202 TYR A N 1
ATOM 1625 C CA . TYR A 1 202 ? 2.233 15.406 0.977 1.00 86.56 202 TYR A CA 1
ATOM 1626 C C . TYR A 1 202 ? 3.156 14.311 1.505 1.00 86.56 202 TYR A C 1
ATOM 1628 O O . TYR A 1 202 ? 4.344 14.358 1.211 1.00 86.56 202 TYR A O 1
ATOM 1636 N N . SER A 1 203 ? 2.628 13.282 2.178 1.00 88.50 203 SER A N 1
ATOM 1637 C CA . SER A 1 203 ? 3.452 12.145 2.607 1.00 88.50 203 SER A CA 1
ATOM 1638 C C . SER A 1 203 ? 4.092 11.422 1.418 1.00 88.50 203 SER A C 1
ATOM 1640 O O . SER A 1 203 ? 5.280 11.122 1.471 1.00 88.50 203 SER A O 1
ATOM 1642 N N . MET A 1 204 ? 3.362 11.204 0.317 1.00 88.06 204 MET A N 1
ATOM 1643 C CA . MET A 1 204 ? 3.934 10.565 -0.873 1.00 88.06 204 MET A CA 1
ATOM 1644 C C . MET A 1 204 ? 4.952 11.454 -1.587 1.00 88.06 204 MET A C 1
ATOM 1646 O O . MET A 1 204 ? 5.971 10.942 -2.030 1.00 88.06 204 MET A O 1
ATOM 1650 N N . GLN A 1 205 ? 4.737 12.774 -1.642 1.00 84.31 205 GLN A N 1
ATOM 1651 C CA . GLN A 1 205 ? 5.737 13.706 -2.185 1.00 84.31 205 GLN A CA 1
ATOM 1652 C C . GLN A 1 205 ? 7.033 13.701 -1.368 1.00 84.31 205 GLN A C 1
ATOM 1654 O O . GLN A 1 205 ? 8.117 13.661 -1.935 1.00 84.31 205 GLN A O 1
ATOM 1659 N N . GLU A 1 206 ? 6.946 13.714 -0.037 1.00 87.62 206 GLU A N 1
ATOM 1660 C CA . GLU A 1 206 ? 8.134 13.630 0.821 1.00 87.62 206 GLU A CA 1
ATOM 1661 C C . GLU A 1 206 ? 8.863 12.291 0.672 1.00 87.62 206 GLU A C 1
ATOM 1663 O O . GLU A 1 206 ? 10.095 12.256 0.651 1.00 87.62 206 GLU A O 1
ATOM 1668 N N . LYS A 1 207 ? 8.109 11.194 0.533 1.00 89.12 207 LYS A N 1
ATOM 1669 C CA . LYS A 1 207 ? 8.664 9.859 0.297 1.00 89.12 207 LYS A CA 1
ATOM 1670 C C . LYS A 1 207 ? 9.347 9.755 -1.071 1.00 89.12 207 LYS A C 1
ATOM 1672 O O . LYS A 1 207 ? 10.409 9.143 -1.175 1.00 89.12 207 LYS A O 1
ATOM 1677 N N . ASP A 1 208 ? 8.769 10.376 -2.096 1.00 85.56 208 ASP A N 1
ATOM 1678 C CA . ASP A 1 208 ? 9.334 10.460 -3.446 1.00 85.56 208 ASP A CA 1
ATOM 1679 C C . ASP A 1 208 ? 10.607 11.319 -3.482 1.00 85.56 208 ASP A C 1
ATOM 1681 O O . ASP A 1 208 ? 11.632 10.874 -3.991 1.00 85.56 208 ASP A O 1
ATOM 1685 N N . LEU A 1 209 ? 10.610 12.480 -2.811 1.00 84.62 209 LEU A N 1
ATOM 1686 C CA . LEU A 1 209 ? 11.810 13.311 -2.623 1.00 84.62 209 LEU A CA 1
ATOM 1687 C C . LEU A 1 209 ? 12.941 12.547 -1.913 1.00 84.62 209 LEU A C 1
ATOM 1689 O O . LEU A 1 209 ? 14.117 12.767 -2.203 1.00 84.62 209 LEU A O 1
ATOM 1693 N N . ALA A 1 210 ? 12.608 11.622 -1.009 1.00 88.75 210 ALA A N 1
ATOM 1694 C CA . ALA A 1 210 ? 13.584 10.737 -0.374 1.00 88.75 210 ALA A CA 1
ATOM 1695 C C . ALA A 1 210 ? 14.082 9.603 -1.298 1.00 88.75 210 ALA A C 1
ATOM 1697 O O . ALA A 1 210 ? 15.035 8.901 -0.962 1.00 88.75 210 ALA A O 1
ATOM 1698 N N . GLY A 1 211 ? 13.443 9.383 -2.450 1.00 87.94 211 GLY A N 1
ATOM 1699 C CA . GLY A 1 211 ? 13.686 8.242 -3.334 1.00 87.94 211 GLY A CA 1
ATOM 1700 C C . GLY A 1 211 ? 13.173 6.909 -2.776 1.00 87.94 211 GLY A C 1
ATOM 1701 O O . GLY A 1 211 ? 13.650 5.851 -3.197 1.00 87.94 211 GLY A O 1
ATOM 1702 N N . LEU A 1 212 ? 12.229 6.949 -1.830 1.00 91.50 212 LEU A N 1
ATOM 1703 C CA . LEU A 1 212 ? 11.717 5.793 -1.081 1.00 91.50 212 LEU A CA 1
ATOM 1704 C C . LEU A 1 212 ? 10.302 5.360 -1.502 1.00 91.50 212 LEU A C 1
ATOM 1706 O O . LEU A 1 212 ? 9.756 4.432 -0.907 1.00 91.50 212 LEU A O 1
ATOM 1710 N N . LEU A 1 213 ? 9.685 6.027 -2.482 1.00 88.38 213 LEU A N 1
ATOM 1711 C CA . LEU A 1 213 ? 8.356 5.663 -2.974 1.00 88.38 213 LEU A CA 1
ATOM 1712 C C . LEU A 1 213 ? 8.384 4.262 -3.622 1.00 88.38 213 LEU A C 1
ATOM 1714 O O . LEU A 1 213 ? 9.248 3.952 -4.448 1.00 88.38 213 LEU A O 1
ATOM 1718 N N . GLU A 1 214 ? 7.426 3.422 -3.238 1.00 89.00 214 GLU A N 1
ATOM 1719 C CA . GLU A 1 214 ? 7.122 2.116 -3.818 1.00 89.00 214 GLU A CA 1
ATOM 1720 C C . GLU A 1 214 ? 5.771 2.183 -4.535 1.00 89.00 214 GLU A C 1
ATOM 1722 O O . GLU A 1 214 ? 4.737 2.116 -3.867 1.00 89.00 214 GLU A O 1
ATOM 1727 N N . PRO A 1 215 ? 5.732 2.261 -5.876 1.00 87.31 215 PRO A N 1
ATOM 1728 C CA . PRO A 1 215 ? 4.492 2.489 -6.614 1.00 87.31 215 PRO A CA 1
ATOM 1729 C C . PRO A 1 215 ? 3.345 1.543 -6.225 1.00 87.31 215 PRO A C 1
ATOM 1731 O O . PRO A 1 215 ? 2.270 2.009 -5.862 1.00 87.31 215 PRO A O 1
ATOM 1734 N N . ILE A 1 216 ? 3.573 0.225 -6.194 1.00 90.44 216 ILE A N 1
ATOM 1735 C CA . ILE A 1 216 ? 2.521 -0.752 -5.855 1.00 90.44 216 ILE A CA 1
ATOM 1736 C C . ILE A 1 216 ? 2.014 -0.575 -4.415 1.00 90.44 216 ILE A C 1
ATOM 1738 O O . ILE A 1 216 ? 0.812 -0.588 -4.160 1.00 90.44 216 ILE A O 1
ATOM 1742 N N . THR A 1 217 ? 2.913 -0.423 -3.447 1.00 90.25 217 THR A N 1
ATOM 1743 C CA . THR A 1 217 ? 2.530 -0.375 -2.028 1.00 90.25 217 THR A CA 1
ATOM 1744 C C . THR A 1 217 ? 1.906 0.960 -1.650 1.00 90.25 217 THR A C 1
ATOM 1746 O O . THR A 1 217 ? 0.919 0.991 -0.913 1.00 90.25 217 THR A O 1
ATOM 1749 N N . ASP A 1 218 ? 2.487 2.046 -2.146 1.00 89.06 218 ASP A N 1
ATOM 1750 C CA . ASP A 1 218 ? 2.142 3.407 -1.765 1.00 89.06 218 ASP A CA 1
ATOM 1751 C C . ASP A 1 218 ? 1.001 3.978 -2.602 1.00 89.06 218 ASP A C 1
ATOM 1753 O O . ASP A 1 218 ? 0.155 4.691 -2.057 1.00 89.06 218 ASP A O 1
ATOM 1757 N N . LEU A 1 219 ? 0.958 3.665 -3.905 1.00 87.38 219 LEU A N 1
ATOM 1758 C CA . LEU A 1 219 ? -0.048 4.233 -4.798 1.00 87.38 219 LEU A CA 1
ATOM 1759 C C . LEU A 1 219 ? -1.348 3.412 -4.812 1.00 87.38 219 LEU A C 1
ATOM 1761 O O . LEU A 1 219 ? -2.447 3.969 -4.795 1.00 87.38 219 LEU A O 1
ATOM 1765 N N . TYR A 1 220 ? -1.244 2.084 -4.763 1.00 90.44 220 TYR A N 1
ATOM 1766 C CA . TYR A 1 220 ? -2.388 1.166 -4.825 1.00 90.44 220 TYR A CA 1
ATOM 1767 C C . TYR A 1 220 ? -2.807 0.680 -3.429 1.00 90.44 220 TYR A C 1
ATOM 1769 O O . TYR A 1 220 ? -2.890 -0.515 -3.146 1.00 90.44 220 TYR A O 1
ATOM 1777 N N . ARG A 1 221 ? -3.063 1.627 -2.519 1.00 91.88 221 ARG A N 1
ATOM 1778 C CA . ARG A 1 221 ? -3.600 1.330 -1.177 1.00 91.88 221 ARG A CA 1
ATOM 1779 C C . ARG A 1 221 ? -5.005 0.736 -1.273 1.00 91.88 221 ARG A C 1
ATOM 1781 O O . ARG A 1 221 ? -5.792 1.158 -2.103 1.00 91.88 221 ARG A O 1
ATOM 1788 N N . SER A 1 222 ? -5.381 -0.157 -0.365 1.00 93.62 222 SER A N 1
ATOM 1789 C CA . SER A 1 222 ? -6.715 -0.789 -0.352 1.00 93.62 222 SER A CA 1
ATOM 1790 C C . SER A 1 222 ? -7.061 -1.520 -1.665 1.00 93.62 222 SER A C 1
ATOM 1792 O O . SER A 1 222 ? -7.987 -1.101 -2.373 1.00 93.62 222 SER A O 1
ATOM 1794 N N . PRO A 1 223 ? -6.339 -2.611 -1.995 1.00 95.00 223 PRO A N 1
ATOM 1795 C CA . PRO A 1 223 ? -6.697 -3.484 -3.110 1.00 95.00 223 PRO A CA 1
ATOM 1796 C C . PRO A 1 223 ? -8.147 -3.971 -3.011 1.00 95.00 223 PRO A C 1
ATOM 1798 O O . PRO A 1 223 ? -8.705 -4.117 -1.916 1.00 95.00 223 PRO A O 1
ATOM 1801 N N . ASP A 1 224 ? -8.775 -4.208 -4.161 1.00 94.88 224 ASP A N 1
ATOM 1802 C CA . ASP A 1 224 ? -10.184 -4.595 -4.212 1.00 94.88 224 ASP A CA 1
ATOM 1803 C C . ASP A 1 224 ? -10.359 -6.095 -3.931 1.00 94.88 224 ASP A C 1
ATOM 1805 O O . ASP A 1 224 ? -9.843 -6.946 -4.653 1.00 94.88 224 ASP A O 1
ATOM 1809 N N . ILE A 1 225 ? -11.145 -6.446 -2.908 1.00 97.00 225 ILE A N 1
ATOM 1810 C CA . ILE A 1 225 ? -11.457 -7.844 -2.566 1.00 97.00 225 ILE A CA 1
ATOM 1811 C C . ILE A 1 225 ? -12.160 -8.593 -3.709 1.00 97.00 225 ILE A C 1
ATOM 1813 O O . ILE A 1 225 ? -12.087 -9.823 -3.779 1.00 97.00 225 ILE A O 1
ATOM 1817 N N . LYS A 1 226 ? -12.796 -7.870 -4.643 1.00 96.94 226 LYS A N 1
ATOM 1818 C CA . LYS A 1 226 ? -13.373 -8.447 -5.861 1.00 96.94 226 LYS A CA 1
ATOM 1819 C C . LYS A 1 226 ? -12.295 -9.072 -6.752 1.00 96.94 226 LYS A C 1
ATOM 1821 O O . LYS A 1 226 ? -12.611 -10.017 -7.470 1.00 96.94 226 LYS A O 1
ATOM 1826 N N . LYS A 1 227 ? -11.026 -8.640 -6.661 1.00 96.44 227 LYS A N 1
ATOM 1827 C CA . LYS A 1 227 ? -9.884 -9.290 -7.337 1.00 96.44 227 LYS A CA 1
ATOM 1828 C C . LYS A 1 227 ? -9.654 -10.709 -6.834 1.00 96.44 227 LYS A C 1
ATOM 1830 O O . LYS A 1 227 ? -9.321 -11.577 -7.627 1.00 96.44 227 LYS A O 1
ATOM 1835 N N . LEU A 1 228 ? -9.917 -10.968 -5.553 1.00 98.12 228 LEU A N 1
ATOM 1836 C CA . LEU A 1 228 ? -9.909 -12.322 -4.991 1.00 98.12 228 LEU A CA 1
ATOM 1837 C C . LEU A 1 228 ? -11.168 -13.115 -5.373 1.00 98.12 228 LEU A C 1
ATOM 1839 O O . LEU A 1 228 ? -11.223 -14.322 -5.166 1.00 98.12 228 LEU A O 1
ATOM 1843 N N . GLY A 1 229 ? -12.185 -12.448 -5.924 1.00 98.25 229 GLY A N 1
ATOM 1844 C CA . GLY A 1 229 ? -13.485 -13.024 -6.243 1.00 98.25 229 GLY A CA 1
ATOM 1845 C C . GLY A 1 229 ? -14.442 -13.099 -5.052 1.00 98.25 229 GLY A C 1
ATOM 1846 O O . GLY A 1 229 ? -15.367 -13.912 -5.074 1.00 98.25 229 GLY A O 1
ATOM 1847 N N . LEU A 1 230 ? -14.237 -12.264 -4.027 1.00 98.50 230 LEU A N 1
ATOM 1848 C CA . LEU A 1 230 ? -15.113 -12.124 -2.861 1.00 98.50 230 LEU A CA 1
ATOM 1849 C C . LEU A 1 230 ? -16.146 -11.010 -3.099 1.00 98.50 230 LEU A C 1
ATOM 1851 O O . LEU A 1 230 ? -15.768 -9.857 -3.296 1.00 98.50 230 LEU A O 1
ATOM 1855 N N . HIS A 1 231 ? -17.444 -11.330 -3.029 1.00 98.38 231 HIS A N 1
ATOM 1856 C CA . HIS A 1 231 ? -18.534 -10.361 -3.226 1.00 98.38 231 HIS A CA 1
ATOM 1857 C C . HIS A 1 231 ? -19.475 -10.356 -2.017 1.00 98.38 231 HIS A C 1
ATOM 1859 O O . HIS A 1 231 ? -20.090 -11.375 -1.696 1.00 98.38 231 HIS A O 1
ATOM 1865 N N . LEU A 1 232 ? -19.580 -9.217 -1.328 1.00 98.56 232 LEU A N 1
ATOM 1866 C CA . LEU A 1 232 ? -20.313 -9.092 -0.063 1.00 98.56 232 LEU A CA 1
ATOM 1867 C C . LEU A 1 232 ? -21.797 -8.746 -0.258 1.00 98.56 232 LEU A C 1
ATOM 1869 O O . LEU A 1 232 ? -22.136 -7.863 -1.041 1.00 98.56 232 LEU A O 1
ATOM 1873 N N . ASP A 1 233 ? -22.664 -9.336 0.567 1.00 98.44 233 ASP A N 1
ATOM 1874 C CA . ASP A 1 233 ? -24.006 -8.815 0.856 1.00 98.44 233 ASP A CA 1
ATOM 1875 C C . ASP A 1 233 ? -23.845 -7.618 1.808 1.00 98.44 233 ASP A C 1
ATOM 1877 O O . ASP A 1 233 ? -23.881 -7.757 3.035 1.00 98.44 233 ASP A O 1
ATOM 1881 N N . ILE A 1 234 ? -23.594 -6.437 1.232 1.00 97.75 234 ILE A N 1
ATOM 1882 C CA . ILE A 1 234 ? -23.190 -5.223 1.959 1.00 97.75 234 ILE A CA 1
ATOM 1883 C C . ILE A 1 234 ? -24.091 -4.920 3.175 1.00 97.75 234 ILE A C 1
ATOM 1885 O O . ILE A 1 234 ? -23.532 -4.697 4.251 1.00 97.75 234 ILE A O 1
ATOM 1889 N N . PRO A 1 235 ? -25.442 -4.948 3.094 1.00 98.44 235 PRO A N 1
ATOM 1890 C CA . PRO A 1 235 ? -26.316 -4.747 4.257 1.00 98.44 235 PRO A CA 1
ATOM 1891 C C . PRO A 1 235 ? -26.096 -5.714 5.429 1.00 98.44 235 PRO A C 1
ATOM 1893 O O . PRO A 1 235 ? -26.440 -5.389 6.568 1.00 98.44 235 PRO A O 1
ATOM 1896 N N . LYS A 1 236 ? -25.537 -6.902 5.174 1.00 98.44 236 LYS A N 1
ATOM 1897 C CA . LYS A 1 236 ? -25.232 -7.930 6.181 1.00 98.44 236 LYS A CA 1
ATOM 1898 C C . LYS A 1 236 ? -23.755 -7.957 6.591 1.00 98.44 236 LYS A C 1
ATOM 1900 O O . LYS A 1 236 ? -23.346 -8.855 7.324 1.00 98.44 236 LYS A O 1
ATOM 1905 N N . GLY A 1 237 ? -22.967 -6.960 6.190 1.00 98.00 237 GLY A N 1
ATOM 1906 C CA . GLY A 1 237 ? -21.567 -6.823 6.584 1.00 98.00 237 GLY A CA 1
ATOM 1907 C C . GLY A 1 237 ? -20.653 -7.763 5.802 1.00 98.00 237 GLY A C 1
ATOM 1908 O O . GLY A 1 237 ? -20.545 -7.647 4.589 1.00 98.00 237 GLY A O 1
ATOM 1909 N N . LEU A 1 238 ? -19.966 -8.668 6.502 1.00 98.56 238 LEU A N 1
ATOM 1910 C CA . LEU A 1 238 ? -18.969 -9.577 5.919 1.00 98.56 238 LEU A CA 1
ATOM 1911 C C . LEU A 1 238 ? -19.554 -10.899 5.383 1.00 98.56 238 LEU A C 1
ATOM 1913 O O . LEU A 1 238 ? -18.805 -11.841 5.121 1.00 98.56 238 LEU A O 1
ATOM 1917 N N . LEU A 1 239 ? -20.880 -10.989 5.239 1.00 98.75 239 LEU A N 1
ATOM 1918 C CA . LEU A 1 239 ? -21.525 -12.128 4.589 1.00 98.75 239 LEU A CA 1
ATOM 1919 C C . LEU A 1 239 ? -21.253 -12.085 3.083 1.00 98.75 239 LEU A C 1
ATOM 1921 O O . LEU A 1 239 ? -21.477 -11.059 2.446 1.00 98.75 239 LEU A O 1
ATOM 1925 N N . LEU A 1 240 ? -20.839 -13.206 2.504 1.00 98.75 240 LEU A N 1
ATOM 1926 C CA . LEU A 1 240 ? -20.632 -13.337 1.067 1.00 98.75 240 LEU A CA 1
ATOM 1927 C C . LEU A 1 240 ? -21.962 -13.593 0.350 1.00 98.75 240 LEU A C 1
ATOM 1929 O O . LEU A 1 240 ? -22.630 -14.601 0.595 1.00 98.75 240 LEU A O 1
ATOM 1933 N N . GLU A 1 241 ? -22.332 -12.693 -0.560 1.00 98.56 241 GLU A N 1
ATOM 1934 C CA . GLU A 1 241 ? -23.439 -12.903 -1.498 1.00 98.56 241 GLU A CA 1
ATOM 1935 C C . GLU A 1 241 ? -23.044 -13.929 -2.562 1.00 98.56 241 GLU A C 1
ATOM 1937 O O . GLU A 1 241 ? -23.817 -14.833 -2.882 1.00 98.56 241 GLU A O 1
ATOM 1942 N N . SER A 1 242 ? -21.826 -13.811 -3.095 1.00 98.62 242 SER A N 1
ATOM 1943 C CA . SER A 1 242 ? -21.284 -14.738 -4.083 1.00 98.62 242 SER A CA 1
ATOM 1944 C C . SER A 1 242 ? -19.759 -14.830 -4.016 1.00 98.62 242 SER A C 1
ATOM 1946 O O . SER A 1 242 ? -19.083 -13.961 -3.461 1.00 98.62 242 SER A O 1
ATOM 1948 N N . THR A 1 243 ? -19.219 -15.913 -4.575 1.00 98.50 243 THR A N 1
ATOM 1949 C CA . THR A 1 243 ? -17.778 -16.128 -4.734 1.00 98.50 243 THR A CA 1
ATOM 1950 C C . THR A 1 243 ? -17.456 -16.532 -6.169 1.00 98.50 243 THR A C 1
ATOM 1952 O O . THR A 1 243 ? -18.280 -17.119 -6.873 1.00 98.50 243 THR A O 1
ATOM 1955 N N . SER A 1 244 ? -16.257 -16.183 -6.625 1.00 98.50 244 SER A N 1
ATOM 1956 C CA . SER A 1 244 ? -15.751 -16.458 -7.974 1.00 98.50 244 SER A CA 1
ATOM 1957 C C . SER A 1 244 ? -14.224 -16.570 -7.952 1.00 98.50 244 SER A C 1
ATOM 1959 O O . SER A 1 244 ? -13.618 -16.305 -6.917 1.00 98.50 244 SER A O 1
ATOM 1961 N N . GLY A 1 245 ? -13.610 -16.970 -9.071 1.00 97.75 245 GLY A N 1
ATOM 1962 C CA . GLY A 1 245 ? -12.151 -16.988 -9.235 1.00 97.75 245 GLY A CA 1
ATOM 1963 C C . GLY A 1 245 ? -11.406 -17.696 -8.098 1.00 97.75 245 GLY A C 1
ATOM 1964 O O . GLY A 1 245 ? -11.869 -18.722 -7.595 1.00 97.75 245 GLY A O 1
ATOM 1965 N N . ALA A 1 246 ? -10.292 -17.098 -7.671 1.00 98.19 246 ALA A N 1
ATOM 1966 C CA . ALA A 1 246 ? -9.385 -17.659 -6.673 1.00 98.19 246 ALA A CA 1
ATOM 1967 C C . ALA A 1 246 ? -10.076 -18.001 -5.337 1.00 98.19 246 ALA A C 1
ATOM 1969 O O . ALA A 1 246 ? -9.833 -19.062 -4.766 1.00 98.19 246 ALA A O 1
ATOM 1970 N N . ALA A 1 247 ? -11.003 -17.169 -4.849 1.00 98.44 247 ALA A N 1
ATOM 1971 C CA . ALA A 1 247 ? -11.755 -17.465 -3.627 1.00 98.44 247 ALA A CA 1
ATOM 1972 C C . ALA A 1 247 ? -12.657 -18.702 -3.764 1.00 98.44 247 ALA A C 1
ATOM 1974 O O . ALA A 1 247 ? -12.769 -19.498 -2.829 1.00 98.44 247 ALA A O 1
ATOM 1975 N N . ALA A 1 248 ? -13.318 -18.874 -4.913 1.00 98.50 248 ALA A N 1
ATOM 1976 C CA . ALA A 1 248 ? -14.150 -20.050 -5.161 1.00 98.50 248 ALA A CA 1
ATOM 1977 C C . ALA A 1 248 ? -13.301 -21.321 -5.331 1.00 98.50 248 ALA A C 1
ATOM 1979 O O . ALA A 1 248 ? -13.683 -22.380 -4.832 1.00 98.50 248 ALA A O 1
ATOM 1980 N N . GLU A 1 249 ? -12.141 -21.211 -5.983 1.00 98.62 249 GLU A N 1
ATOM 1981 C CA . GLU A 1 249 ? -11.155 -22.293 -6.129 1.00 98.62 249 GLU A CA 1
ATOM 1982 C C . GLU A 1 249 ? -10.591 -22.736 -4.771 1.00 98.62 249 GLU A C 1
ATOM 1984 O O . GLU A 1 249 ? -10.500 -23.935 -4.507 1.00 98.62 249 GLU A O 1
ATOM 1989 N N . ALA A 1 250 ? -10.361 -21.786 -3.859 1.00 98.50 250 ALA A N 1
ATOM 1990 C CA . ALA A 1 250 ? -10.011 -22.028 -2.458 1.00 98.50 250 ALA A CA 1
ATOM 1991 C C . ALA A 1 250 ? -11.159 -22.632 -1.615 1.00 98.50 250 ALA A C 1
ATOM 1993 O O . ALA A 1 250 ? -10.987 -22.945 -0.436 1.00 98.50 250 ALA A O 1
ATOM 1994 N N . GLY A 1 251 ? -12.352 -22.809 -2.193 1.00 98.31 251 GLY A N 1
ATOM 1995 C CA . GLY A 1 251 ? -13.493 -23.461 -1.551 1.00 98.31 251 GLY A CA 1
ATOM 1996 C C . GLY A 1 251 ? -14.358 -22.551 -0.674 1.00 98.31 251 GLY A C 1
ATOM 1997 O O . GLY A 1 251 ? -15.183 -23.070 0.092 1.00 98.31 251 GLY A O 1
ATOM 1998 N N . ILE A 1 252 ? -14.211 -21.226 -0.779 1.00 98.56 252 ILE A N 1
ATOM 1999 C CA . ILE A 1 252 ? -15.089 -20.235 -0.136 1.00 98.56 252 ILE A CA 1
ATOM 2000 C C . ILE A 1 252 ? -16.415 -20.158 -0.907 1.00 98.56 252 ILE A C 1
ATOM 2002 O O . ILE A 1 252 ? -16.446 -20.179 -2.140 1.00 98.56 252 ILE A O 1
ATOM 2006 N N . GLN A 1 253 ? -17.535 -20.084 -0.189 1.00 98.50 253 GLN A N 1
ATOM 2007 C CA . GLN A 1 253 ? -18.880 -20.233 -0.745 1.00 98.50 253 GLN A CA 1
ATOM 2008 C C . GLN A 1 253 ? -19.768 -19.028 -0.426 1.00 98.50 253 GLN A C 1
ATOM 2010 O O . GLN A 1 253 ? -19.597 -18.345 0.581 1.00 98.50 253 GLN A O 1
ATOM 2015 N N . ALA A 1 254 ? -20.780 -18.803 -1.264 1.00 98.56 254 ALA A N 1
ATOM 2016 C CA . ALA A 1 254 ? -21.880 -17.907 -0.923 1.00 98.56 254 ALA A CA 1
ATOM 2017 C C . ALA A 1 254 ? -22.538 -18.334 0.404 1.00 98.56 254 ALA A C 1
ATOM 2019 O O . ALA A 1 254 ? -22.782 -19.520 0.635 1.00 98.56 254 ALA A O 1
ATOM 2020 N N . GLY A 1 255 ? -22.855 -17.364 1.261 1.00 98.56 255 GLY A N 1
ATOM 2021 C CA . GLY A 1 255 ? -23.406 -17.592 2.598 1.00 98.56 255 GLY A CA 1
ATOM 2022 C C . GLY A 1 255 ? -22.363 -17.784 3.704 1.00 98.56 255 GLY A C 1
ATOM 2023 O O . GLY A 1 255 ? -22.741 -17.773 4.876 1.00 98.56 255 GLY A O 1
ATOM 2024 N N . ASP A 1 256 ? -21.078 -17.907 3.368 1.00 98.81 256 ASP A N 1
ATOM 2025 C CA . ASP A 1 256 ? -19.992 -17.811 4.343 1.00 98.81 256 ASP A CA 1
ATOM 2026 C C . ASP A 1 256 ? -19.877 -16.369 4.874 1.00 98.81 256 ASP A C 1
ATOM 2028 O O . ASP A 1 256 ? -20.097 -15.407 4.137 1.00 98.81 256 ASP A O 1
ATOM 2032 N N . THR A 1 257 ? -19.515 -16.195 6.147 1.00 98.81 257 THR A N 1
ATOM 2033 C CA . THR A 1 257 ? -19.199 -14.870 6.720 1.00 98.81 257 THR A CA 1
ATOM 2034 C C . THR A 1 257 ? -17.713 -14.773 7.021 1.00 98.81 257 THR A C 1
ATOM 2036 O O . THR A 1 257 ? -17.200 -15.582 7.787 1.00 98.81 257 THR A O 1
ATOM 2039 N N . ILE A 1 258 ? -17.010 -13.786 6.468 1.00 98.88 258 ILE A N 1
ATOM 2040 C CA . ILE A 1 258 ? -15.580 -13.594 6.753 1.00 98.88 258 ILE A CA 1
ATOM 2041 C C . ILE A 1 258 ? -15.401 -13.163 8.215 1.00 98.88 258 ILE A C 1
ATOM 2043 O O . ILE A 1 258 ? -16.088 -12.263 8.695 1.00 98.88 258 ILE A O 1
ATOM 2047 N N . THR A 1 259 ? -14.472 -13.809 8.922 1.00 98.69 259 THR A N 1
ATOM 2048 C CA . THR A 1 259 ? -14.189 -13.559 10.348 1.00 98.69 259 THR A CA 1
ATOM 2049 C C . THR A 1 259 ? -12.721 -13.249 10.635 1.00 98.69 259 THR A C 1
ATOM 2051 O O . THR A 1 259 ? -12.428 -12.577 11.627 1.00 98.69 259 THR A O 1
ATOM 2054 N N . ALA A 1 260 ? -11.793 -13.683 9.777 1.00 98.75 260 ALA A N 1
ATOM 2055 C CA . ALA A 1 260 ? -10.387 -13.297 9.853 1.00 98.75 260 ALA A CA 1
ATOM 2056 C C . ALA A 1 260 ? -9.717 -13.266 8.472 1.00 98.75 260 ALA A C 1
ATOM 2058 O O . ALA A 1 260 ? -10.149 -13.948 7.542 1.00 98.75 260 ALA A O 1
ATOM 2059 N N . PHE A 1 261 ? -8.646 -12.483 8.370 1.00 98.56 261 PHE A N 1
ATOM 2060 C CA . PHE A 1 261 ? -7.779 -12.365 7.201 1.00 98.56 261 PHE A CA 1
ATOM 2061 C C . PHE A 1 261 ? -6.318 -12.422 7.667 1.00 98.56 261 PHE A C 1
ATOM 2063 O O . PHE A 1 261 ? -5.932 -11.671 8.564 1.00 98.56 261 PHE A O 1
ATOM 2070 N N . ASN A 1 262 ? -5.523 -13.352 7.134 1.00 97.69 262 ASN A N 1
ATOM 2071 C CA . ASN A 1 262 ? -4.171 -13.694 7.596 1.00 97.69 262 ASN A CA 1
ATOM 2072 C C . ASN A 1 262 ? -4.085 -13.865 9.127 1.00 97.69 262 ASN A C 1
ATOM 2074 O O . ASN A 1 262 ? -3.219 -13.308 9.802 1.00 97.69 262 ASN A O 1
ATOM 2078 N N . GLY A 1 263 ? -5.059 -14.585 9.698 1.00 97.25 263 GLY A N 1
ATOM 2079 C CA . GLY A 1 263 ? -5.165 -14.831 11.141 1.00 97.25 263 GLY A CA 1
ATOM 2080 C C . GLY A 1 263 ? -5.557 -13.609 11.986 1.00 97.25 263 GLY A C 1
ATOM 2081 O O . GLY A 1 263 ? -5.715 -13.725 13.202 1.00 97.25 263 GLY A O 1
ATOM 2082 N N . LYS A 1 264 ? -5.744 -12.429 11.382 1.00 97.56 264 LYS A N 1
ATOM 2083 C CA . LYS A 1 264 ? -6.222 -11.222 12.066 1.00 97.56 264 LYS A CA 1
ATOM 2084 C C . LYS A 1 264 ? -7.738 -11.148 11.975 1.00 97.56 264 LYS A C 1
ATOM 2086 O O . LYS A 1 264 ? -8.305 -11.171 10.886 1.00 97.56 264 LYS A O 1
ATOM 2091 N N . ARG A 1 265 ? -8.399 -11.049 13.127 1.00 97.44 265 ARG A N 1
ATOM 2092 C CA . ARG A 1 265 ? -9.859 -10.940 13.205 1.00 97.44 265 ARG A CA 1
ATOM 2093 C C . ARG A 1 265 ? -10.353 -9.674 12.500 1.00 97.44 265 ARG A C 1
ATOM 2095 O O . ARG A 1 265 ? -9.790 -8.601 12.703 1.00 97.44 265 ARG A O 1
ATOM 2102 N N . VAL A 1 266 ? -11.434 -9.807 11.737 1.00 98.50 266 VAL A N 1
ATOM 2103 C CA . VAL A 1 266 ? -12.113 -8.704 11.045 1.00 98.50 266 VAL A CA 1
ATOM 2104 C C . VAL A 1 266 ? -13.599 -8.712 11.397 1.00 98.50 266 VAL A C 1
ATOM 2106 O O . VAL A 1 266 ? -14.199 -9.777 11.534 1.00 98.50 266 VAL A O 1
ATOM 2109 N N . LEU A 1 267 ? -14.187 -7.530 11.595 1.00 98.38 267 LEU A N 1
ATOM 2110 C CA . LEU A 1 267 ? -15.584 -7.383 12.022 1.00 98.38 267 LEU A CA 1
ATOM 2111 C C . LEU A 1 267 ? -16.444 -6.670 10.984 1.00 98.38 267 LEU A C 1
ATOM 2113 O O . LEU A 1 267 ? -17.649 -6.907 10.901 1.00 98.38 267 LEU A O 1
ATOM 2117 N N . THR A 1 268 ? -15.832 -5.800 10.189 1.00 98.69 268 THR A N 1
ATOM 2118 C CA . THR A 1 268 ? -16.489 -5.097 9.091 1.00 98.69 268 THR A CA 1
ATOM 2119 C C . THR A 1 268 ? -15.623 -5.123 7.833 1.00 98.69 268 THR A C 1
ATOM 2121 O O . THR A 1 268 ? -14.454 -5.516 7.866 1.00 98.69 268 THR A O 1
ATOM 2124 N N . PHE A 1 269 ? -16.174 -4.630 6.720 1.00 98.38 269 PHE A N 1
ATOM 2125 C CA . PHE A 1 269 ? -15.388 -4.387 5.512 1.00 98.38 269 PHE A CA 1
ATOM 2126 C C . PHE A 1 269 ? -14.196 -3.447 5.757 1.00 98.38 269 PHE A C 1
ATOM 2128 O O . PHE A 1 269 ? -13.129 -3.680 5.207 1.00 98.38 269 PHE A O 1
ATOM 2135 N N . GLY A 1 270 ? -14.328 -2.434 6.619 1.00 98.06 270 GLY A N 1
ATOM 2136 C CA . GLY A 1 270 ? -13.224 -1.523 6.932 1.00 98.06 270 GLY A CA 1
ATOM 2137 C C . GLY A 1 270 ? -12.059 -2.211 7.654 1.00 98.06 270 GLY A C 1
ATOM 2138 O O . GLY A 1 270 ? -10.906 -1.828 7.463 1.00 98.06 270 GLY A O 1
ATOM 2139 N N . ASP A 1 271 ? -12.331 -3.242 8.461 1.00 98.31 271 ASP A N 1
ATOM 2140 C CA . ASP A 1 271 ? -11.269 -4.068 9.048 1.00 98.31 271 ASP A CA 1
ATOM 2141 C C . ASP A 1 271 ? -10.645 -4.983 7.992 1.00 98.31 271 ASP A C 1
ATOM 2143 O O . ASP A 1 271 ? -9.424 -5.079 7.915 1.00 98.31 271 ASP A O 1
ATOM 2147 N N . LEU A 1 272 ? -11.475 -5.620 7.156 1.00 98.56 272 LEU A N 1
ATOM 2148 C CA . LEU A 1 272 ? -11.021 -6.489 6.068 1.00 98.56 272 LEU A CA 1
ATOM 2149 C C . LEU A 1 272 ? -10.128 -5.738 5.075 1.00 98.56 272 LEU A C 1
ATOM 2151 O O . LEU A 1 272 ? -9.029 -6.198 4.787 1.00 98.56 272 LEU A O 1
ATOM 2155 N N . GLN A 1 273 ? -10.561 -4.567 4.607 1.00 97.56 273 GLN A N 1
ATOM 2156 C CA . GLN A 1 273 ? -9.790 -3.709 3.710 1.00 97.56 273 GLN A CA 1
ATOM 2157 C C . GLN A 1 273 ? -8.474 -3.271 4.360 1.00 97.56 273 GLN A C 1
ATOM 2159 O O . GLN A 1 273 ? -7.435 -3.324 3.710 1.00 97.56 273 GLN A O 1
ATOM 2164 N N . TYR A 1 274 ? -8.492 -2.905 5.648 1.00 97.19 274 TYR A N 1
ATOM 2165 C CA . TYR A 1 274 ? -7.269 -2.569 6.377 1.00 97.19 274 TYR A CA 1
ATOM 2166 C C . TYR A 1 274 ? -6.291 -3.751 6.433 1.00 97.19 274 TYR A C 1
ATOM 2168 O O . TYR A 1 274 ? -5.117 -3.559 6.146 1.00 97.19 274 TYR A O 1
ATOM 2176 N N . GLN A 1 275 ? -6.747 -4.969 6.757 1.00 97.81 275 GLN A N 1
ATOM 2177 C CA . GLN A 1 275 ? -5.865 -6.145 6.792 1.00 97.81 275 GLN A CA 1
ATOM 2178 C C . GLN A 1 275 ? -5.360 -6.532 5.399 1.00 97.81 275 GLN A C 1
ATOM 2180 O O . GLN A 1 275 ? -4.189 -6.874 5.246 1.00 97.81 275 GLN A O 1
ATOM 2185 N N . TYR A 1 276 ? -6.213 -6.439 4.377 1.00 97.62 276 TYR A N 1
ATOM 2186 C CA . TYR A 1 276 ? -5.825 -6.747 3.005 1.00 97.62 276 TYR A CA 1
ATOM 2187 C C . TYR A 1 276 ? -4.779 -5.756 2.470 1.00 97.62 276 TYR A C 1
ATOM 2189 O O . TYR A 1 276 ? -3.798 -6.150 1.843 1.00 97.62 276 TYR A O 1
ATOM 2197 N N . ASP A 1 277 ? -4.905 -4.475 2.823 1.00 96.62 277 ASP A N 1
ATOM 2198 C CA . ASP A 1 277 ? -3.918 -3.438 2.514 1.00 96.62 277 ASP A CA 1
ATOM 2199 C C . ASP A 1 277 ? -2.535 -3.704 3.143 1.00 96.62 277 ASP A C 1
ATOM 2201 O O . ASP A 1 277 ? -1.533 -3.212 2.622 1.00 96.62 277 ASP A O 1
ATOM 2205 N N . LYS A 1 278 ? -2.443 -4.518 4.208 1.00 95.06 278 LYS A N 1
ATOM 2206 C CA . LYS A 1 278 ? -1.172 -4.910 4.852 1.00 95.06 278 LYS A CA 1
ATOM 2207 C C . LYS A 1 278 ? -0.474 -6.111 4.224 1.00 95.06 278 LYS A C 1
ATOM 2209 O O . LYS A 1 278 ? 0.633 -6.427 4.650 1.00 95.06 278 LYS A O 1
ATOM 2214 N N . VAL A 1 279 ? -1.074 -6.776 3.236 1.00 95.94 279 VAL A N 1
ATOM 2215 C CA . VAL A 1 279 ? -0.405 -7.890 2.549 1.00 95.94 279 VAL A CA 1
ATOM 2216 C C . VAL A 1 279 ? 0.850 -7.361 1.838 1.00 95.94 279 VAL A C 1
ATOM 2218 O O . VAL A 1 279 ? 0.719 -6.415 1.055 1.00 95.94 279 VAL A O 1
ATOM 2221 N N . PRO A 1 280 ? 2.050 -7.927 2.087 1.00 91.56 280 PRO A N 1
ATOM 2222 C CA . PRO A 1 280 ? 3.286 -7.479 1.452 1.00 91.56 280 PRO A CA 1
ATOM 2223 C C . PRO A 1 280 ? 3.202 -7.541 -0.075 1.00 91.56 280 PRO A C 1
ATOM 2225 O O . PRO A 1 280 ? 2.799 -8.553 -0.650 1.00 91.56 280 PRO A O 1
ATOM 2228 N N . ARG A 1 281 ? 3.584 -6.455 -0.744 1.00 90.44 281 ARG A N 1
ATOM 2229 C CA . ARG A 1 281 ? 3.513 -6.325 -2.203 1.00 90.44 281 ARG A CA 1
ATOM 2230 C C . ARG A 1 281 ? 4.899 -6.100 -2.810 1.00 90.44 281 ARG A C 1
ATOM 2232 O O . ARG A 1 281 ? 5.728 -5.464 -2.162 1.00 90.44 281 ARG A O 1
ATOM 2239 N N . PRO A 1 282 ? 5.134 -6.559 -4.053 1.00 86.00 282 PRO A N 1
ATOM 2240 C CA . PRO A 1 282 ? 4.227 -7.363 -4.885 1.00 86.00 282 PRO A CA 1
ATOM 2241 C C . PRO A 1 282 ? 4.361 -8.884 -4.676 1.00 86.00 282 PRO A C 1
ATOM 2243 O O . PRO A 1 282 ? 3.600 -9.635 -5.271 1.00 86.00 282 PRO A O 1
ATOM 2246 N N . ASN A 1 283 ? 5.299 -9.335 -3.838 1.00 82.56 283 ASN A N 1
ATOM 2247 C CA . ASN A 1 283 ? 5.781 -10.722 -3.853 1.00 82.56 283 ASN A CA 1
ATOM 2248 C C . ASN A 1 283 ? 4.905 -11.745 -3.109 1.00 82.56 283 ASN A C 1
ATOM 2250 O O . ASN A 1 283 ? 5.184 -12.937 -3.199 1.00 82.56 283 ASN A O 1
ATOM 2254 N N . SER A 1 284 ? 3.866 -11.331 -2.371 1.00 90.62 284 SER A N 1
ATOM 2255 C CA . SER A 1 284 ? 2.970 -12.314 -1.741 1.00 90.62 284 SER A CA 1
ATOM 2256 C C . SER A 1 284 ? 2.250 -13.144 -2.804 1.00 90.62 284 SER A C 1
ATOM 2258 O O . SER A 1 284 ? 1.672 -12.587 -3.739 1.00 90.62 284 SER A O 1
ATOM 2260 N N . THR A 1 285 ? 2.243 -14.464 -2.617 1.00 93.62 285 THR A N 1
ATOM 2261 C CA . THR A 1 285 ? 1.616 -15.432 -3.531 1.00 93.62 285 THR A CA 1
ATOM 2262 C C . THR A 1 285 ? 0.293 -15.986 -3.016 1.00 93.62 285 THR A C 1
ATOM 2264 O O . THR A 1 285 ? -0.493 -16.491 -3.806 1.00 93.62 285 THR A O 1
ATOM 2267 N N . GLU A 1 286 ? 0.013 -15.877 -1.717 1.00 97.44 286 GLU A N 1
ATOM 2268 C CA . GLU A 1 286 ? -1.212 -16.391 -1.103 1.00 97.44 286 GLU A CA 1
ATOM 2269 C C . GLU A 1 286 ? -1.674 -15.537 0.087 1.00 97.44 286 GLU A C 1
ATOM 2271 O O . GLU A 1 286 ? -0.903 -14.783 0.686 1.00 97.44 286 GLU A O 1
ATOM 2276 N N . VAL A 1 287 ? -2.954 -15.670 0.441 1.00 98.44 287 VAL A N 1
ATOM 2277 C CA . VAL A 1 287 ? -3.546 -15.144 1.682 1.00 98.44 287 VAL A CA 1
ATOM 2278 C C . VAL A 1 287 ? -4.458 -16.185 2.319 1.00 98.44 287 VAL A C 1
ATOM 2280 O O . VAL A 1 287 ? -5.074 -16.994 1.631 1.00 98.44 287 VAL A O 1
ATOM 2283 N N . VAL A 1 288 ? -4.607 -16.139 3.641 1.00 98.62 288 VAL A N 1
ATOM 2284 C CA . VAL A 1 288 ? -5.509 -17.025 4.388 1.00 98.62 288 VAL A CA 1
ATOM 2285 C C . VAL A 1 288 ? -6.757 -16.259 4.808 1.00 98.62 288 VAL A C 1
ATOM 2287 O O . VAL A 1 288 ? -6.675 -15.235 5.485 1.00 98.62 288 VAL A O 1
ATOM 2290 N N . VAL A 1 289 ? -7.932 -16.779 4.465 1.00 98.75 289 VAL A N 1
ATOM 2291 C CA . VAL A 1 289 ? -9.229 -16.237 4.885 1.00 98.75 289 VAL A CA 1
ATOM 2292 C C . VAL A 1 289 ? -9.929 -17.247 5.787 1.00 98.75 289 VAL A C 1
ATOM 2294 O O . VAL A 1 289 ? -10.127 -18.401 5.411 1.00 98.75 289 VAL A O 1
ATOM 2297 N N . THR A 1 290 ? -10.346 -16.810 6.974 1.00 98.81 290 THR A N 1
ATOM 2298 C CA . THR A 1 290 ? -11.190 -17.612 7.868 1.00 98.81 290 THR A CA 1
ATOM 2299 C C . THR A 1 290 ? -12.635 -17.162 7.742 1.00 98.81 290 THR A C 1
ATOM 2301 O O . THR A 1 290 ? -12.953 -15.983 7.937 1.00 98.81 290 THR A O 1
ATOM 2304 N N . VAL A 1 291 ? -13.534 -18.105 7.482 1.00 98.81 291 VAL A N 1
ATOM 2305 C CA . VAL A 1 291 ? -14.974 -17.865 7.380 1.00 98.81 291 VAL A CA 1
ATOM 2306 C C . VAL A 1 291 ? -15.760 -18.666 8.413 1.00 98.81 291 VAL A C 1
ATOM 2308 O O . VAL A 1 291 ? -15.381 -19.778 8.772 1.00 98.81 291 VAL A O 1
ATOM 2311 N N . ASP A 1 292 ? -16.879 -18.120 8.877 1.00 98.56 292 ASP A N 1
ATOM 2312 C CA . ASP A 1 292 ? -17.918 -18.893 9.549 1.00 98.56 292 ASP A CA 1
ATOM 2313 C C . ASP A 1 292 ? -18.846 -19.515 8.501 1.00 98.56 292 ASP A C 1
ATOM 2315 O O . ASP A 1 292 ? -19.507 -18.805 7.737 1.00 98.56 292 ASP A O 1
ATOM 2319 N N . ARG A 1 293 ? -18.901 -20.849 8.489 1.00 98.31 293 ARG A N 1
ATOM 2320 C CA . ARG A 1 293 ? -19.812 -21.638 7.658 1.00 98.31 293 ARG A CA 1
ATOM 2321 C C . ARG A 1 293 ? -20.787 -22.396 8.545 1.00 98.31 293 ARG A C 1
ATOM 2323 O O . ARG A 1 293 ? -20.513 -23.508 9.005 1.00 98.31 293 ARG A O 1
ATOM 2330 N N . GLY A 1 294 ? -21.947 -21.793 8.789 1.00 95.56 294 GLY A N 1
ATOM 2331 C CA . GLY A 1 294 ? -22.996 -22.400 9.609 1.00 95.56 294 GLY A CA 1
ATOM 2332 C C . GLY A 1 294 ? -22.574 -22.606 11.068 1.00 95.56 294 GLY A C 1
ATOM 2333 O O . GLY A 1 294 ? -22.867 -23.658 11.643 1.00 95.56 294 GLY A O 1
ATOM 2334 N N . GLY A 1 295 ? -21.874 -21.630 11.656 1.00 96.62 295 GLY A N 1
ATOM 2335 C CA . GLY A 1 295 ? -21.409 -21.647 13.045 1.00 96.62 295 GLY A CA 1
ATOM 2336 C C . GLY A 1 295 ? -20.082 -22.375 13.269 1.00 96.62 295 GLY A C 1
ATOM 2337 O O . GLY A 1 295 ? -19.765 -22.721 14.409 1.00 96.62 295 GLY A O 1
ATOM 2338 N N . LYS A 1 296 ? -19.343 -22.696 12.201 1.00 97.69 296 LYS A N 1
ATOM 2339 C CA . LYS A 1 296 ? -18.046 -23.380 12.269 1.00 97.69 296 LYS A CA 1
ATOM 2340 C C . LYS A 1 296 ? -16.980 -22.576 11.528 1.00 97.69 296 LYS A C 1
ATOM 2342 O O . LYS A 1 296 ? -17.227 -22.223 10.375 1.00 97.69 296 LYS A O 1
ATOM 2347 N N . PRO A 1 297 ? -15.794 -22.364 12.126 1.00 98.06 297 PRO A N 1
ATOM 2348 C CA . PRO A 1 297 ? -14.682 -21.743 11.426 1.00 98.06 297 PRO A CA 1
ATOM 2349 C C . PRO A 1 297 ? -14.135 -22.689 10.351 1.00 98.06 297 PRO A C 1
ATOM 2351 O O . PRO A 1 297 ? -13.913 -23.876 10.604 1.00 98.06 297 PRO A O 1
ATOM 2354 N N . VAL A 1 298 ? -13.916 -22.151 9.158 1.00 98.50 298 VAL A N 1
ATOM 2355 C CA . VAL A 1 298 ? -13.252 -22.803 8.028 1.00 98.50 298 VAL A CA 1
ATOM 2356 C C . VAL A 1 298 ? -12.153 -21.865 7.548 1.00 98.50 298 VAL A C 1
ATOM 2358 O O . VAL A 1 298 ? -12.425 -20.706 7.250 1.00 98.50 298 VAL A O 1
ATOM 2361 N N . GLU A 1 299 ? -10.920 -22.355 7.486 1.00 98.44 299 GLU A N 1
ATOM 2362 C CA . GLU A 1 299 ? -9.796 -21.629 6.891 1.00 98.44 299 GLU A CA 1
ATOM 2363 C C . GLU A 1 299 ? -9.629 -22.049 5.432 1.00 98.44 299 GLU A C 1
ATOM 2365 O O . GLU A 1 299 ? -9.716 -23.236 5.109 1.00 98.44 299 GLU A O 1
ATOM 2370 N N . ALA A 1 300 ? -9.409 -21.070 4.562 1.00 98.38 300 ALA A N 1
ATOM 2371 C CA . ALA A 1 300 ? -9.146 -21.259 3.147 1.00 98.38 300 ALA A CA 1
ATOM 2372 C C . ALA A 1 300 ? -7.925 -20.425 2.745 1.00 98.38 300 ALA A C 1
ATOM 2374 O O . ALA A 1 300 ? -7.869 -19.229 3.035 1.00 98.38 300 ALA A O 1
ATOM 2375 N N . THR A 1 301 ? -6.966 -21.056 2.073 1.00 98.75 301 THR A N 1
ATOM 2376 C CA . THR A 1 301 ? -5.829 -20.370 1.451 1.00 98.75 301 THR A CA 1
ATOM 2377 C C . THR A 1 301 ? -6.213 -20.003 0.025 1.00 98.75 301 THR A C 1
ATOM 2379 O O . THR A 1 301 ? -6.592 -20.876 -0.752 1.00 98.75 301 THR A O 1
ATOM 2382 N N . ILE A 1 302 ? -6.164 -18.713 -0.293 1.00 98.62 302 ILE A N 1
ATOM 2383 C CA . ILE A 1 302 ? -6.418 -18.168 -1.625 1.00 98.62 302 ILE A CA 1
ATOM 2384 C C . ILE A 1 302 ? -5.068 -17.896 -2.283 1.00 98.62 302 ILE A C 1
ATOM 2386 O O . ILE A 1 302 ? -4.325 -17.038 -1.802 1.00 98.62 302 ILE A O 1
ATOM 2390 N N . ASP A 1 303 ? -4.801 -18.567 -3.402 1.00 98.25 303 ASP A N 1
ATOM 2391 C CA . ASP A 1 303 ? -3.705 -18.203 -4.300 1.00 98.25 303 ASP A CA 1
ATOM 2392 C C . ASP A 1 303 ? -3.995 -16.817 -4.888 1.00 98.25 303 ASP A C 1
ATOM 2394 O O . ASP A 1 303 ? -5.050 -16.577 -5.484 1.00 98.25 303 ASP A O 1
ATOM 2398 N N . LEU A 1 304 ? -3.087 -15.869 -4.674 1.00 97.50 304 LEU A N 1
ATOM 2399 C CA . LEU A 1 304 ? -3.281 -14.491 -5.093 1.00 97.50 304 LEU A CA 1
ATOM 2400 C C . LEU A 1 304 ? -3.218 -14.398 -6.627 1.00 97.50 304 LEU A C 1
ATOM 2402 O O . LEU A 1 304 ? -2.200 -14.754 -7.224 1.00 97.50 304 LEU A O 1
ATOM 2406 N N . PRO A 1 305 ? -4.280 -13.903 -7.290 1.00 96.06 305 PRO A N 1
ATOM 2407 C CA . PRO A 1 305 ? -4.280 -13.771 -8.740 1.00 96.06 305 PRO A CA 1
ATOM 2408 C C . PRO A 1 305 ? -3.317 -12.674 -9.212 1.00 96.06 305 PRO A C 1
ATOM 2410 O O . PRO A 1 305 ? -2.935 -11.777 -8.459 1.00 96.06 305 PRO A O 1
ATOM 2413 N N . PHE A 1 306 ? -2.962 -12.703 -10.497 1.00 93.44 306 PHE A N 1
ATOM 2414 C CA . PHE A 1 306 ? -2.231 -11.606 -11.135 1.00 93.44 306 PHE A CA 1
ATOM 2415 C C . PHE A 1 306 ? -2.947 -10.260 -10.905 1.00 93.44 306 PHE A C 1
ATOM 2417 O O . PHE A 1 306 ? -4.177 -10.199 -10.965 1.00 93.44 306 PHE A O 1
ATOM 2424 N N . GLU A 1 307 ? -2.191 -9.194 -10.617 1.00 93.56 307 GLU A N 1
ATOM 2425 C CA . GLU A 1 307 ? -2.725 -7.870 -10.241 1.00 93.56 307 GLU A CA 1
ATOM 2426 C C . GLU A 1 307 ? -3.701 -7.878 -9.040 1.00 93.56 307 GLU A C 1
ATOM 2428 O O . GLU A 1 307 ? -4.541 -6.983 -8.911 1.00 93.56 307 GLU A O 1
ATOM 2433 N N . TRP A 1 308 ? -3.603 -8.844 -8.115 1.00 95.44 308 TRP A N 1
ATOM 2434 C CA . TRP A 1 308 ? -4.419 -8.851 -6.888 1.00 95.44 308 TRP A CA 1
ATOM 2435 C C . TRP A 1 308 ? -4.325 -7.536 -6.101 1.00 95.44 308 TRP A C 1
ATOM 2437 O O . TRP A 1 308 ? -5.262 -7.144 -5.417 1.00 95.44 308 TRP A O 1
ATOM 2447 N N . TRP A 1 309 ? -3.184 -6.854 -6.199 1.00 94.38 309 TRP A N 1
ATOM 2448 C CA . TRP A 1 309 ? -2.888 -5.606 -5.508 1.00 94.38 309 TRP A CA 1
ATOM 2449 C C . TRP A 1 309 ? -3.592 -4.382 -6.110 1.00 94.38 309 TRP A C 1
ATOM 2451 O O . TRP A 1 309 ? -3.544 -3.299 -5.527 1.00 94.38 309 TRP A O 1
ATOM 2461 N N . LYS A 1 310 ? -4.218 -4.519 -7.281 1.00 91.94 310 LYS A N 1
ATOM 2462 C CA . LYS A 1 310 ? -4.719 -3.383 -8.052 1.00 91.94 310 LYS A CA 1
ATOM 2463 C C . LYS A 1 310 ? -6.032 -2.836 -7.493 1.00 91.94 310 LYS A C 1
ATOM 2465 O O . LYS A 1 310 ? -6.928 -3.566 -7.069 1.00 91.94 310 LYS A O 1
ATOM 2470 N N . THR A 1 311 ? -6.140 -1.516 -7.554 1.00 90.00 311 THR A N 1
ATOM 2471 C CA . THR A 1 311 ? -7.315 -0.703 -7.229 1.00 90.00 311 THR A CA 1
ATOM 2472 C C . THR A 1 311 ? -7.299 0.523 -8.139 1.00 90.00 311 THR A C 1
ATOM 2474 O O . THR A 1 311 ? -6.219 0.940 -8.567 1.00 90.00 311 THR A O 1
ATOM 2477 N N . GLY A 1 312 ? -8.457 1.110 -8.433 1.00 83.81 312 GLY A N 1
ATOM 2478 C CA . GLY A 1 312 ? -8.530 2.333 -9.232 1.00 83.81 312 GLY A CA 1
ATOM 2479 C C . GLY A 1 312 ? -7.729 3.485 -8.610 1.00 83.81 312 GLY A C 1
ATOM 2480 O O . GLY A 1 312 ? -7.760 3.709 -7.395 1.00 83.81 312 GLY A O 1
ATOM 2481 N N . LEU A 1 313 ? -6.987 4.22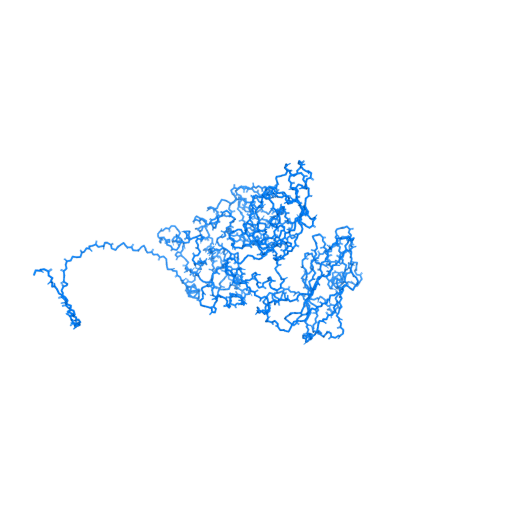9 -9.433 1.00 82.44 313 LEU A N 1
ATOM 2482 C CA . LEU A 1 313 ? -6.242 5.420 -9.001 1.00 82.44 313 LEU A CA 1
ATOM 2483 C C . LEU A 1 313 ? -6.996 6.725 -9.292 1.00 82.44 313 LEU A C 1
ATOM 2485 O O . LEU A 1 313 ? -6.698 7.768 -8.705 1.00 82.44 313 LEU A O 1
ATOM 2489 N N . GLU A 1 314 ? -8.006 6.692 -10.156 1.00 77.38 314 GLU A N 1
ATOM 2490 C CA . GLU A 1 314 ? -8.709 7.862 -10.679 1.00 77.38 314 GLU A CA 1
ATOM 2491 C C . GLU A 1 314 ? -9.404 8.679 -9.584 1.00 77.38 314 GLU A C 1
ATOM 2493 O O . GLU A 1 314 ? -9.363 9.916 -9.584 1.00 77.38 314 GLU A O 1
ATOM 2498 N N . PHE A 1 315 ? -9.997 8.006 -8.592 1.00 78.12 315 PHE A N 1
ATOM 2499 C CA . PHE A 1 315 ? -10.698 8.678 -7.501 1.00 78.12 315 PHE A CA 1
ATOM 2500 C C . PHE A 1 315 ? -9.768 9.359 -6.497 1.00 78.12 315 PHE A C 1
ATOM 2502 O O . PHE A 1 315 ? -10.226 10.185 -5.702 1.00 78.12 315 PHE A O 1
ATOM 2509 N N . ARG A 1 316 ? -8.476 9.020 -6.507 1.00 78.81 316 ARG A N 1
ATOM 2510 C CA . ARG A 1 316 ? -7.482 9.599 -5.599 1.00 78.81 316 ARG A CA 1
ATOM 2511 C C . ARG A 1 316 ? -7.154 11.038 -5.976 1.00 78.81 316 ARG A C 1
ATOM 2513 O O . ARG A 1 316 ? -6.515 11.743 -5.203 1.00 78.81 316 ARG A O 1
ATOM 2520 N N . HIS A 1 317 ? -7.561 11.477 -7.174 1.00 66.50 317 HIS A N 1
ATOM 2521 C CA . HIS A 1 317 ? -7.103 12.722 -7.799 1.00 66.50 317 HIS A CA 1
ATOM 2522 C C . HIS A 1 317 ? -5.571 12.830 -7.862 1.00 66.50 317 HIS A C 1
ATOM 2524 O O . HIS A 1 317 ? -5.018 13.895 -8.149 1.00 66.50 317 HIS A O 1
ATOM 2530 N N . TRP A 1 318 ? -4.890 11.705 -7.643 1.00 64.44 318 TRP A N 1
ATOM 2531 C CA . TRP A 1 318 ? -3.562 11.459 -8.131 1.00 64.44 318 TRP A CA 1
ATOM 2532 C C . TRP A 1 318 ? -3.711 11.386 -9.627 1.00 64.44 318 TRP A C 1
ATOM 2534 O O . TRP A 1 318 ? -4.408 10.542 -10.173 1.00 64.44 318 TRP A O 1
ATOM 2544 N N . THR A 1 319 ? -3.112 12.346 -10.303 1.00 52.03 319 THR A N 1
ATOM 2545 C CA . THR A 1 319 ? -2.704 12.040 -11.657 1.00 52.03 319 THR A CA 1
ATOM 2546 C C . THR A 1 319 ? -1.754 10.849 -11.546 1.00 52.03 319 THR A C 1
ATOM 2548 O O . THR A 1 319 ? -0.787 11.002 -10.797 1.00 52.03 319 THR A O 1
ATOM 2551 N N . PRO A 1 320 ? -2.012 9.706 -12.210 1.00 54.69 320 PRO A N 1
ATOM 2552 C CA . PRO A 1 320 ? -1.009 8.663 -12.353 1.00 54.69 320 PRO A CA 1
ATOM 2553 C C . PRO A 1 320 ? 0.244 9.342 -12.892 1.00 54.69 320 PRO A C 1
ATOM 2555 O O . PRO A 1 320 ? 0.223 10.003 -13.935 1.00 54.69 320 PRO A O 1
ATOM 2558 N N . GLN A 1 321 ? 1.277 9.364 -12.061 1.00 71.06 321 GLN A N 1
ATOM 2559 C CA . GLN A 1 321 ? 2.555 9.926 -12.433 1.00 71.06 321 GLN A CA 1
ATOM 2560 C C . GLN A 1 321 ? 3.381 8.749 -12.947 1.00 71.06 321 GLN A C 1
ATOM 2562 O O . GLN A 1 321 ? 3.508 7.764 -12.223 1.00 71.06 321 GLN A O 1
ATOM 2567 N N . PRO A 1 322 ? 3.882 8.830 -14.185 1.00 81.00 322 PRO A N 1
ATOM 2568 C CA . PRO A 1 322 ? 4.038 10.049 -14.975 1.00 81.00 322 PRO A CA 1
ATOM 2569 C C . PRO A 1 322 ? 2.909 10.262 -16.018 1.00 81.00 322 PRO A C 1
ATOM 2571 O O . PRO A 1 322 ? 2.332 9.308 -16.530 1.00 81.00 322 PRO A O 1
ATOM 2574 N N . ARG A 1 323 ? 2.587 11.518 -16.380 1.00 83.75 323 ARG A N 1
ATOM 2575 C CA . ARG A 1 323 ? 1.603 11.808 -17.444 1.00 83.75 323 ARG A CA 1
ATOM 2576 C C . ARG A 1 323 ? 2.120 11.386 -18.801 1.00 83.75 323 ARG A C 1
ATOM 2578 O O . ARG A 1 323 ? 3.216 11.785 -19.193 1.00 83.75 323 ARG A O 1
ATOM 2585 N N . LEU A 1 324 ? 1.245 10.709 -19.536 1.00 89.38 324 LEU A N 1
ATOM 2586 C CA . LEU A 1 324 ? 1.514 10.238 -20.889 1.00 89.38 324 LEU A CA 1
ATOM 2587 C C . LEU A 1 324 ? 0.949 11.161 -21.978 1.00 89.38 324 LEU A C 1
ATOM 2589 O O . LEU A 1 324 ? 1.438 11.125 -23.098 1.00 89.38 324 LEU A O 1
ATOM 2593 N N . PHE A 1 325 ? -0.037 12.008 -21.649 1.00 90.56 325 PHE A N 1
ATOM 2594 C CA . PHE A 1 325 ? -0.745 12.911 -22.581 1.00 90.56 325 PHE A CA 1
ATOM 2595 C C . PHE A 1 325 ? -1.519 12.220 -23.719 1.00 90.56 325 PHE A C 1
ATOM 2597 O O . PHE A 1 325 ? -1.887 12.850 -24.713 1.00 90.56 325 PHE A O 1
ATOM 2604 N N . PHE A 1 326 ? -1.863 10.949 -23.533 1.00 93.38 326 PHE A N 1
ATOM 2605 C CA . PHE A 1 326 ? -2.827 10.218 -24.347 1.00 93.38 326 PHE A CA 1
ATOM 2606 C C . PHE A 1 326 ? -3.642 9.265 -23.462 1.00 93.38 326 PHE A C 1
ATOM 2608 O O . PHE A 1 326 ? -3.251 8.977 -22.333 1.00 93.38 326 PHE A O 1
ATOM 2615 N N . GLU A 1 327 ? -4.778 8.797 -23.972 1.00 93.25 327 GLU A N 1
ATOM 2616 C CA . GLU A 1 327 ? -5.575 7.719 -23.375 1.00 93.25 327 GLU A CA 1
ATOM 2617 C C . GLU A 1 327 ? -5.570 6.527 -24.340 1.00 93.25 327 GLU A C 1
ATOM 2619 O O . GLU A 1 327 ? -5.563 6.711 -25.567 1.00 93.25 327 GLU A O 1
ATOM 2624 N N . SER A 1 328 ? -5.583 5.309 -23.800 1.00 95.31 328 SER A N 1
ATOM 2625 C CA . SER A 1 328 ? -5.561 4.085 -24.599 1.00 95.31 328 SER A CA 1
ATOM 2626 C C . SER A 1 328 ? -6.452 2.986 -24.035 1.00 95.31 328 SER A C 1
ATOM 2628 O O . SER A 1 328 ? -6.575 2.845 -22.823 1.00 95.31 328 SER A O 1
ATOM 2630 N N . THR A 1 329 ? -6.989 2.150 -24.920 1.00 96.56 329 THR A N 1
ATOM 2631 C CA . THR A 1 329 ? -7.728 0.936 -24.571 1.00 96.56 329 THR A CA 1
ATOM 2632 C C . THR A 1 329 ? -6.839 -0.290 -24.799 1.00 96.56 329 THR A C 1
ATOM 2634 O O . THR A 1 329 ? -6.353 -0.479 -25.923 1.00 96.56 329 THR A O 1
ATOM 2637 N N . PRO A 1 330 ? -6.650 -1.163 -23.791 1.00 96.38 330 PRO A N 1
ATOM 2638 C CA . PRO A 1 330 ? -5.945 -2.429 -23.965 1.00 96.38 330 PRO A CA 1
ATOM 2639 C C . PRO A 1 330 ? -6.573 -3.291 -25.065 1.00 96.38 330 PRO A C 1
ATOM 2641 O O . PRO A 1 330 ? -7.798 -3.399 -25.171 1.00 96.38 330 PRO A O 1
ATOM 2644 N N . LEU A 1 331 ? -5.741 -3.941 -25.878 1.00 96.81 331 LEU A N 1
ATOM 2645 C CA . LEU A 1 331 ? -6.223 -4.912 -26.857 1.00 96.81 331 LEU A CA 1
ATOM 2646 C C . LEU A 1 331 ? -6.780 -6.149 -26.143 1.00 96.81 331 LEU A C 1
ATOM 2648 O O . LEU A 1 331 ? -6.214 -6.650 -25.168 1.00 96.81 331 LEU A O 1
ATOM 2652 N N . THR A 1 332 ? -7.859 -6.705 -26.684 1.00 95.69 332 THR A N 1
ATOM 2653 C CA . THR A 1 332 ? -8.397 -7.992 -26.238 1.00 95.69 332 THR A CA 1
ATOM 2654 C C . THR A 1 332 ? -7.420 -9.133 -26.536 1.00 95.69 332 THR A C 1
ATOM 2656 O O . THR A 1 332 ? -6.612 -9.067 -27.466 1.00 95.69 332 THR A O 1
ATOM 2659 N N . ARG A 1 333 ? -7.543 -10.248 -25.802 1.00 93.69 333 ARG A N 1
ATOM 2660 C CA . ARG A 1 333 ? -6.759 -11.471 -26.066 1.00 93.69 333 ARG A CA 1
ATOM 2661 C C . ARG A 1 333 ? -6.873 -11.936 -27.524 1.00 93.69 333 ARG A C 1
ATOM 2663 O O . ARG A 1 333 ? -5.882 -12.343 -28.115 1.00 93.69 333 ARG A O 1
ATOM 2670 N N . ALA A 1 334 ? -8.064 -11.828 -28.119 1.00 94.44 334 ALA A N 1
ATOM 2671 C CA . ALA A 1 334 ? -8.291 -12.194 -29.515 1.00 94.44 334 ALA A CA 1
ATOM 2672 C C . ALA A 1 334 ? -7.564 -11.259 -30.500 1.00 94.44 334 ALA A C 1
ATOM 2674 O O . ALA A 1 334 ? -6.942 -11.743 -31.443 1.00 94.44 334 ALA A O 1
ATOM 2675 N N . GLU A 1 335 ? -7.594 -9.940 -30.269 1.00 95.62 335 GLU A N 1
ATOM 2676 C CA . GLU A 1 335 ? -6.869 -8.960 -31.097 1.00 95.62 335 GLU A CA 1
ATOM 2677 C C . GLU A 1 335 ? -5.348 -9.146 -31.014 1.00 95.62 335 GLU A C 1
ATOM 2679 O O . GLU A 1 335 ? -4.665 -9.014 -32.036 1.00 95.62 335 GLU A O 1
ATOM 2684 N N . LYS A 1 336 ? -4.828 -9.469 -29.819 1.00 95.75 336 LYS A N 1
ATOM 2685 C CA . LYS A 1 336 ? -3.412 -9.800 -29.590 1.00 95.75 336 LYS A CA 1
ATOM 2686 C C . LYS A 1 336 ? -3.020 -11.081 -30.329 1.00 95.75 336 LYS A C 1
ATOM 2688 O O . LYS A 1 336 ? -2.051 -11.070 -31.085 1.00 95.75 336 LYS A O 1
ATOM 2693 N N . ALA A 1 337 ? -3.814 -12.145 -30.191 1.00 94.44 337 ALA A N 1
ATOM 2694 C CA . ALA A 1 337 ? -3.575 -13.424 -30.857 1.00 94.44 337 ALA A CA 1
ATOM 2695 C C . ALA A 1 337 ? -3.587 -13.306 -32.392 1.00 94.44 337 ALA A C 1
ATOM 2697 O O . ALA A 1 337 ? -2.711 -13.856 -33.053 1.00 94.44 337 ALA A O 1
ATOM 2698 N N . GLU A 1 338 ? -4.521 -12.540 -32.969 1.00 94.94 338 GLU A N 1
ATOM 2699 C CA . GLU A 1 338 ? -4.586 -12.283 -34.420 1.00 94.94 338 GLU A CA 1
ATOM 2700 C C . GLU A 1 338 ? -3.291 -11.652 -34.964 1.00 94.94 338 GLU A C 1
ATOM 2702 O O . GLU A 1 338 ? -2.902 -11.901 -36.105 1.00 94.94 338 GLU A O 1
ATOM 2707 N N . ARG A 1 339 ? -2.606 -10.856 -34.136 1.00 92.06 339 ARG A N 1
ATOM 2708 C CA . ARG A 1 339 ? -1.386 -10.116 -34.492 1.00 92.06 339 ARG A CA 1
ATOM 2709 C C . ARG A 1 339 ? -0.100 -10.767 -33.979 1.00 92.06 339 ARG A C 1
ATOM 2711 O O . ARG A 1 339 ? 0.976 -10.223 -34.208 1.00 92.06 339 ARG A O 1
ATOM 2718 N N . ASN A 1 340 ? -0.190 -11.937 -33.339 1.00 94.12 340 ASN A N 1
ATOM 2719 C CA . ASN A 1 340 ? 0.918 -12.611 -32.650 1.00 94.12 340 ASN A CA 1
ATOM 2720 C C . ASN A 1 340 ? 1.613 -11.730 -31.594 1.00 94.12 340 ASN A C 1
ATOM 2722 O O . ASN A 1 340 ? 2.826 -11.819 -31.405 1.00 94.12 340 ASN A O 1
ATOM 2726 N N . TYR A 1 341 ? 0.857 -10.867 -30.917 1.00 94.88 341 TYR A N 1
ATOM 2727 C CA . TYR A 1 341 ? 1.347 -10.160 -29.736 1.00 94.88 341 TYR A CA 1
ATOM 2728 C C . TYR A 1 341 ? 1.232 -11.056 -28.498 1.00 94.88 341 TYR A C 1
ATOM 2730 O O . TYR A 1 341 ? 0.338 -11.909 -28.463 1.00 94.88 341 TYR A O 1
ATOM 2738 N N . PRO A 1 342 ? 2.096 -10.872 -27.482 1.00 94.31 342 PRO A N 1
ATOM 2739 C CA . PRO A 1 342 ? 1.963 -11.585 -26.216 1.00 94.31 342 PRO A CA 1
ATOM 2740 C C . PRO A 1 342 ? 0.561 -11.388 -25.632 1.00 94.31 342 PRO A C 1
ATOM 2742 O O . PRO A 1 342 ? 0.076 -10.258 -25.547 1.00 94.31 342 PRO A O 1
ATOM 2745 N N . GLU A 1 343 ? -0.119 -12.478 -25.270 1.00 91.50 343 GLU A N 1
ATOM 2746 C CA . GLU A 1 343 ? -1.497 -12.414 -24.759 1.00 91.50 343 GLU A CA 1
ATOM 2747 C C . GLU A 1 343 ? -1.573 -11.671 -23.414 1.00 91.50 343 GLU A C 1
ATOM 2749 O O . GLU A 1 343 ? -2.529 -10.935 -23.155 1.00 91.50 343 GLU A O 1
ATOM 2754 N N . ASP A 1 344 ? -0.525 -11.828 -22.612 1.00 90.88 344 ASP A N 1
ATOM 2755 C CA . ASP A 1 344 ? -0.224 -11.174 -21.338 1.00 90.88 344 ASP A CA 1
ATOM 2756 C C . ASP A 1 344 ? 0.486 -9.817 -21.495 1.00 90.88 344 ASP A C 1
ATOM 2758 O O . ASP A 1 344 ? 0.716 -9.125 -20.511 1.00 90.88 344 ASP A O 1
ATOM 2762 N N . GLY A 1 345 ? 0.804 -9.395 -22.720 1.00 93.69 345 GLY A N 1
ATOM 2763 C CA . GLY A 1 345 ? 1.439 -8.102 -22.970 1.00 93.69 345 GLY A CA 1
ATOM 2764 C C . GLY A 1 345 ? 0.487 -6.920 -22.809 1.00 93.69 345 GLY A C 1
ATOM 2765 O O . GLY A 1 345 ? -0.728 -7.060 -22.946 1.00 93.69 345 GLY A O 1
ATOM 2766 N N . PHE A 1 346 ? 1.020 -5.721 -22.605 1.00 95.56 346 PHE A N 1
ATOM 2767 C CA . PHE A 1 346 ? 0.221 -4.509 -22.366 1.00 95.56 346 PHE A CA 1
ATOM 2768 C C . PHE A 1 346 ? -0.190 -3.751 -23.638 1.00 95.56 346 PHE A C 1
ATOM 2770 O O . PHE A 1 346 ? -0.512 -2.566 -23.588 1.00 95.56 346 PHE A O 1
ATOM 2777 N N . ALA A 1 347 ? -0.169 -4.412 -24.803 1.00 97.25 347 ALA A N 1
ATOM 2778 C CA . ALA A 1 347 ? -0.470 -3.760 -26.075 1.00 97.25 347 ALA A CA 1
ATOM 2779 C C . ALA A 1 347 ? -1.819 -3.017 -26.021 1.00 97.25 347 ALA A C 1
ATOM 2781 O O . ALA A 1 347 ? -2.858 -3.628 -25.743 1.00 97.25 347 ALA A O 1
ATOM 2782 N N . ALA A 1 348 ? -1.802 -1.715 -26.316 1.00 98.00 348 ALA A N 1
ATOM 2783 C CA . ALA A 1 348 ? -2.959 -0.835 -26.170 1.00 98.00 348 ALA A CA 1
ATOM 2784 C C . ALA A 1 348 ? -3.099 0.117 -27.364 1.00 98.00 348 ALA A C 1
ATOM 2786 O O . ALA A 1 348 ? -2.114 0.596 -27.928 1.00 98.00 348 ALA A O 1
ATOM 2787 N N . ARG A 1 349 ? -4.345 0.380 -27.761 1.00 98.12 349 ARG A N 1
ATOM 2788 C CA . ARG A 1 349 ? -4.698 1.274 -28.867 1.00 98.12 349 ARG A CA 1
ATOM 2789 C C . ARG A 1 349 ? -4.937 2.680 -28.336 1.00 98.12 349 ARG A C 1
ATOM 2791 O O . ARG A 1 349 ? -5.732 2.851 -27.422 1.00 98.12 349 ARG A O 1
ATOM 2798 N N . VAL A 1 350 ? -4.290 3.672 -28.933 1.00 98.12 350 VAL A N 1
ATOM 2799 C CA . VAL A 1 350 ? -4.459 5.091 -28.610 1.00 98.12 350 VAL A CA 1
ATOM 2800 C C . VAL A 1 350 ? -5.833 5.556 -29.080 1.00 98.12 350 VAL A C 1
ATOM 2802 O O . VAL A 1 350 ? -6.119 5.568 -30.278 1.00 98.12 350 VAL A O 1
ATOM 2805 N N . ASP A 1 351 ? -6.676 5.982 -28.146 1.00 97.31 351 ASP A N 1
ATOM 2806 C CA . ASP A 1 351 ? -8.036 6.442 -28.446 1.00 97.31 351 ASP A CA 1
ATOM 2807 C C . ASP A 1 351 ? -8.137 7.967 -28.467 1.00 97.31 351 ASP A C 1
ATOM 2809 O O . ASP A 1 351 ? -8.966 8.540 -29.179 1.00 97.31 351 ASP A O 1
ATOM 2813 N N . LYS A 1 352 ? -7.284 8.642 -27.692 1.00 96.38 352 LYS A N 1
ATOM 2814 C CA . LYS A 1 352 ? -7.300 10.095 -27.545 1.00 96.38 352 LYS A CA 1
ATOM 2815 C C . LYS A 1 352 ? -5.905 10.628 -27.281 1.00 96.38 352 LYS A C 1
ATOM 2817 O O . LYS A 1 352 ? -5.121 10.012 -26.574 1.00 96.38 352 LYS A O 1
ATOM 2822 N N . ILE A 1 353 ? -5.638 11.815 -27.813 1.00 95.94 353 ILE A N 1
ATOM 2823 C CA . ILE A 1 353 ? -4.406 12.568 -27.583 1.00 95.94 353 ILE A CA 1
ATOM 2824 C C . ILE A 1 353 ? -4.784 13.900 -26.949 1.00 95.94 353 ILE A C 1
ATOM 2826 O O . ILE A 1 353 ? -5.713 14.569 -27.414 1.00 95.94 353 ILE A O 1
ATOM 2830 N N . ASP A 1 354 ? -4.085 14.270 -25.881 1.00 91.62 354 ASP A N 1
ATOM 2831 C CA . ASP A 1 354 ? -4.270 15.564 -25.242 1.00 91.62 354 ASP A CA 1
ATOM 2832 C C . ASP A 1 354 ? -3.727 16.687 -26.141 1.00 91.62 354 ASP A C 1
ATOM 2834 O O . ASP A 1 354 ? -2.712 16.541 -26.825 1.00 91.62 354 ASP A O 1
ATOM 2838 N N . ILE A 1 355 ? -4.391 17.844 -26.131 1.00 89.94 355 ILE A N 1
ATOM 2839 C CA . ILE A 1 355 ? -3.954 19.015 -26.903 1.00 89.94 355 ILE A CA 1
ATOM 2840 C C . ILE A 1 355 ? -2.542 19.441 -26.482 1.00 89.94 355 ILE A C 1
ATOM 2842 O O . ILE A 1 355 ? -1.746 19.871 -27.315 1.00 89.94 355 ILE A O 1
ATOM 2846 N N . GLU A 1 356 ? -2.220 19.267 -25.200 1.00 87.31 356 GLU A N 1
ATOM 2847 C CA . GLU A 1 356 ? -0.925 19.606 -24.621 1.00 87.31 356 GLU A CA 1
ATOM 2848 C C . GLU A 1 356 ? 0.207 18.748 -25.208 1.00 87.31 356 GLU A C 1
ATOM 2850 O O . GLU A 1 356 ? 1.278 19.274 -25.509 1.00 87.31 356 GLU A O 1
ATOM 2855 N N . ALA A 1 357 ? -0.053 17.465 -25.502 1.00 89.56 357 ALA A N 1
ATOM 2856 C CA . ALA A 1 357 ? 0.889 16.596 -26.215 1.00 89.56 357 ALA A CA 1
ATOM 2857 C C . ALA A 1 357 ? 1.319 17.193 -27.560 1.00 89.56 357 ALA A C 1
ATOM 2859 O O . ALA A 1 357 ? 2.503 17.174 -27.905 1.00 89.56 357 ALA A O 1
ATOM 2860 N N . ILE A 1 358 ? 0.358 17.764 -28.292 1.00 88.44 358 ILE A N 1
ATOM 2861 C CA . ILE A 1 358 ? 0.571 18.347 -29.619 1.00 88.44 358 ILE A CA 1
ATOM 2862 C C . ILE A 1 358 ? 1.294 19.695 -29.522 1.00 88.44 358 ILE A C 1
ATOM 2864 O O . ILE A 1 358 ? 2.206 19.961 -30.303 1.00 88.44 358 ILE A O 1
ATOM 2868 N N . LEU A 1 359 ? 0.892 20.551 -28.579 1.00 89.88 359 LEU A N 1
ATOM 2869 C CA . LEU A 1 359 ? 1.448 21.900 -28.426 1.00 89.88 359 LEU A CA 1
ATOM 2870 C C . LEU A 1 359 ? 2.893 21.887 -27.921 1.00 89.88 359 LEU A C 1
ATOM 2872 O O . LEU A 1 359 ? 3.713 22.669 -28.404 1.00 89.88 359 LEU A O 1
ATOM 2876 N N . SER A 1 360 ? 3.194 20.992 -26.984 1.00 88.94 360 SER A N 1
ATOM 2877 C CA . SER A 1 360 ? 4.489 20.918 -26.303 1.00 88.94 360 SER A CA 1
ATOM 2878 C C . SER A 1 360 ? 5.398 19.813 -26.853 1.00 88.94 360 SER A C 1
ATOM 2880 O O . SER A 1 360 ? 6.553 19.704 -26.448 1.00 88.94 360 SER A O 1
ATOM 2882 N N . GLY A 1 361 ? 4.917 19.027 -27.824 1.00 90.88 361 GLY A N 1
ATOM 2883 C CA . GLY A 1 361 ? 5.709 18.005 -28.509 1.00 90.88 361 GLY A CA 1
ATOM 2884 C C . GLY A 1 361 ? 6.126 16.852 -27.596 1.00 90.88 361 GLY A C 1
ATOM 2885 O O . GLY A 1 361 ? 7.246 16.356 -27.720 1.00 90.88 361 GLY A O 1
ATOM 2886 N N . TYR A 1 362 ? 5.246 16.439 -26.675 1.00 91.25 362 TYR A N 1
ATOM 2887 C CA . TYR A 1 362 ? 5.526 15.340 -25.742 1.00 91.25 362 TYR A CA 1
ATOM 2888 C C . TYR A 1 362 ? 5.667 13.996 -26.463 1.00 91.25 362 TYR A C 1
ATOM 2890 O O . TYR A 1 362 ? 6.481 13.172 -26.058 1.00 91.25 362 TYR A O 1
ATOM 2898 N N . HIS A 1 363 ? 4.925 13.780 -27.550 1.00 95.56 363 HIS A N 1
ATOM 2899 C CA . HIS A 1 363 ? 5.055 12.594 -28.394 1.00 95.56 363 HIS A CA 1
ATOM 2900 C C . HIS A 1 363 ? 4.468 12.816 -29.792 1.00 95.56 363 HIS A C 1
ATOM 2902 O O . HIS A 1 363 ? 3.665 13.721 -30.017 1.00 95.56 363 HIS A O 1
ATOM 2908 N N . GLY A 1 364 ? 4.826 11.933 -30.725 1.00 95.75 364 GLY A N 1
ATOM 2909 C CA . GLY A 1 364 ? 4.316 11.913 -32.102 1.00 95.75 364 GLY A CA 1
ATOM 2910 C C . GLY A 1 364 ? 3.229 10.867 -32.380 1.00 95.75 364 GLY A C 1
ATOM 2911 O O . GLY A 1 364 ? 3.081 10.472 -33.537 1.00 95.75 364 GLY A O 1
ATOM 2912 N N . LEU A 1 365 ? 2.545 10.354 -31.348 1.00 97.50 365 LEU A N 1
ATOM 2913 C CA . LEU A 1 365 ? 1.443 9.390 -31.499 1.00 97.50 365 LEU A CA 1
ATOM 2914 C C . LEU A 1 365 ? 0.272 9.969 -32.308 1.00 97.50 365 LEU A C 1
ATOM 2916 O O . LEU A 1 365 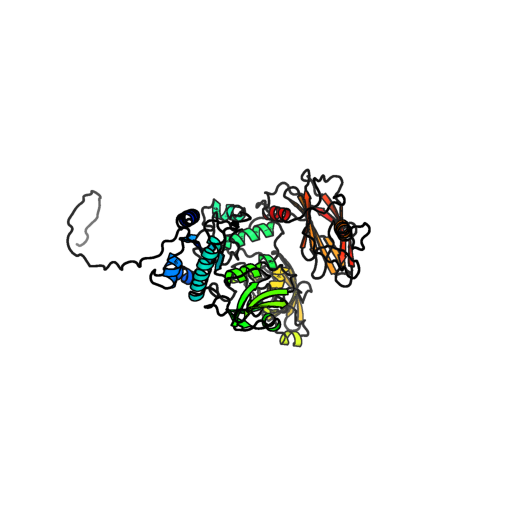? 0.041 11.178 -32.310 1.00 97.50 365 LEU A O 1
ATOM 2920 N N . GLU A 1 366 ? -0.481 9.086 -32.956 1.00 96.88 366 GLU A N 1
ATOM 2921 C CA . GLU A 1 366 ? -1.718 9.367 -33.685 1.00 96.88 366 GLU A CA 1
ATOM 2922 C C . GLU A 1 366 ? -2.882 8.546 -33.101 1.00 96.88 366 GLU A C 1
ATOM 2924 O O . GLU A 1 366 ? -2.688 7.461 -32.556 1.00 96.88 366 GLU A O 1
ATOM 2929 N N . ILE A 1 367 ? -4.118 9.052 -33.201 1.00 97.56 367 ILE A N 1
ATOM 2930 C CA . ILE A 1 367 ? -5.298 8.274 -32.790 1.00 97.56 367 ILE A CA 1
ATOM 2931 C C . ILE A 1 367 ? -5.387 7.020 -33.668 1.00 97.56 367 ILE A C 1
ATOM 2933 O O . ILE A 1 367 ? -5.376 7.117 -34.896 1.00 97.56 367 ILE A O 1
ATOM 2937 N N . GLY A 1 368 ? -5.523 5.857 -33.035 1.00 97.44 368 GLY A N 1
ATOM 2938 C CA . GLY A 1 368 ? -5.536 4.549 -33.686 1.00 97.44 368 GLY A CA 1
ATOM 2939 C C . GLY A 1 368 ? -4.180 3.842 -33.716 1.00 97.44 368 GLY A C 1
ATOM 2940 O O . GLY A 1 368 ? -4.158 2.652 -34.029 1.00 97.44 368 GLY A O 1
ATOM 2941 N N . ASP A 1 369 ? -3.087 4.521 -33.353 1.00 98.50 369 ASP A N 1
ATOM 2942 C CA . ASP A 1 369 ? -1.799 3.871 -33.102 1.00 98.50 369 ASP A CA 1
ATOM 2943 C C . ASP A 1 369 ? -1.959 2.761 -32.054 1.00 98.50 369 ASP A C 1
ATOM 2945 O O . ASP A 1 369 ? -2.715 2.906 -31.092 1.00 98.50 369 ASP A O 1
ATOM 2949 N N . ILE A 1 370 ? -1.232 1.655 -32.211 1.00 98.25 370 ILE A N 1
ATOM 2950 C CA . ILE A 1 370 ? -1.171 0.595 -31.198 1.00 98.25 370 ILE A CA 1
ATOM 2951 C C . ILE A 1 370 ? 0.234 0.578 -30.615 1.00 98.25 370 ILE A C 1
ATOM 2953 O O . ILE A 1 370 ? 1.190 0.224 -31.302 1.00 98.25 370 ILE A O 1
ATOM 2957 N N . VAL A 1 371 ? 0.363 0.944 -29.343 1.00 98.38 371 VAL A N 1
ATOM 2958 C CA . VAL A 1 371 ? 1.621 0.817 -28.604 1.00 98.38 371 VAL A CA 1
ATOM 2959 C C . VAL A 1 371 ? 1.816 -0.661 -28.279 1.00 98.38 371 VAL A C 1
ATOM 2961 O O . VAL A 1 371 ? 0.967 -1.264 -27.626 1.00 98.38 371 VAL A O 1
ATOM 2964 N N . ILE A 1 372 ? 2.909 -1.252 -28.762 1.00 97.31 372 ILE A N 1
ATOM 2965 C CA . ILE A 1 372 ? 3.207 -2.688 -28.611 1.00 97.31 372 ILE A CA 1
ATOM 2966 C C . ILE A 1 372 ? 4.400 -2.965 -27.697 1.00 97.31 372 ILE A C 1
ATOM 2968 O O . ILE A 1 372 ? 4.523 -4.078 -27.195 1.00 97.31 372 ILE A O 1
ATOM 2972 N N . ALA A 1 373 ? 5.274 -1.977 -27.484 1.00 97.38 373 ALA A N 1
ATOM 2973 C CA . ALA A 1 373 ? 6.360 -2.073 -26.516 1.00 97.38 373 ALA A CA 1
ATOM 2974 C C . ALA A 1 373 ? 6.801 -0.690 -26.016 1.00 97.38 373 ALA A C 1
ATOM 2976 O O . ALA A 1 373 ? 6.715 0.297 -26.748 1.00 97.38 373 ALA A O 1
ATOM 2977 N N . VAL A 1 374 ? 7.344 -0.644 -24.801 1.00 96.81 374 VAL A N 1
ATOM 2978 C CA . VAL A 1 374 ? 7.996 0.521 -24.187 1.00 96.81 374 VAL A CA 1
ATOM 2979 C C . VAL A 1 374 ? 9.440 0.137 -23.890 1.00 96.81 374 VAL A C 1
ATOM 2981 O O . VAL A 1 374 ? 9.686 -0.845 -23.199 1.00 96.81 374 VAL A O 1
ATOM 2984 N N . ASN A 1 375 ? 10.413 0.852 -24.457 1.00 94.75 375 ASN A N 1
ATOM 2985 C CA . ASN A 1 375 ? 11.840 0.512 -24.386 1.00 94.75 375 ASN A CA 1
ATOM 2986 C C . ASN A 1 375 ? 12.127 -0.972 -24.692 1.00 94.75 375 ASN A C 1
ATOM 2988 O O . ASN A 1 375 ? 12.998 -1.589 -24.082 1.00 94.75 375 ASN A O 1
ATOM 2992 N N . ARG A 1 376 ? 11.410 -1.530 -25.682 1.00 91.62 376 ARG A N 1
ATOM 2993 C CA . ARG A 1 376 ? 11.451 -2.944 -26.120 1.00 91.62 376 ARG A CA 1
ATOM 2994 C C . ARG A 1 376 ? 10.810 -3.957 -25.163 1.00 91.62 376 ARG A C 1
ATOM 2996 O O . ARG A 1 376 ? 10.757 -5.134 -25.507 1.00 91.62 376 ARG A O 1
ATOM 3003 N N . THR A 1 377 ? 10.271 -3.523 -24.031 1.00 94.00 377 THR A N 1
ATOM 3004 C CA . THR A 1 377 ? 9.443 -4.350 -23.149 1.00 94.00 377 THR A CA 1
ATOM 3005 C C . THR A 1 377 ? 8.021 -4.390 -23.692 1.00 94.00 377 THR A C 1
ATOM 3007 O O . THR A 1 377 ? 7.446 -3.340 -23.948 1.00 94.00 377 THR A O 1
ATOM 3010 N N . ALA A 1 378 ? 7.461 -5.582 -23.891 1.00 95.00 378 ALA A N 1
ATOM 3011 C CA . ALA A 1 378 ? 6.073 -5.773 -24.341 1.00 95.00 378 ALA A CA 1
ATOM 3012 C C . ALA A 1 378 ? 5.192 -6.483 -23.297 1.00 95.00 378 ALA A C 1
ATOM 3014 O O . ALA A 1 378 ? 3.966 -6.455 -23.399 1.00 95.00 378 ALA A O 1
ATOM 3015 N N . VAL A 1 379 ? 5.827 -7.138 -22.322 1.00 95.31 379 VAL A N 1
ATOM 3016 C CA . VAL A 1 379 ? 5.202 -7.880 -21.224 1.00 95.31 379 VAL A CA 1
ATOM 3017 C C . VAL A 1 379 ? 5.829 -7.387 -19.934 1.00 95.31 379 VAL A C 1
ATOM 3019 O O . VAL A 1 379 ? 7.047 -7.219 -19.870 1.00 95.31 379 VAL A O 1
ATOM 3022 N N . ASP A 1 380 ? 4.996 -7.161 -18.932 1.00 91.94 380 ASP A N 1
ATOM 3023 C CA . ASP A 1 380 ? 5.400 -6.719 -17.608 1.00 91.94 380 ASP A CA 1
ATOM 3024 C C . ASP A 1 380 ? 4.912 -7.761 -16.582 1.00 91.94 380 ASP A C 1
ATOM 3026 O O . ASP A 1 380 ? 3.736 -8.134 -16.600 1.00 91.94 380 ASP A O 1
ATOM 3030 N N . PRO A 1 381 ? 5.795 -8.286 -15.710 1.00 89.44 381 PRO A N 1
ATOM 3031 C CA . PRO A 1 381 ? 5.427 -9.310 -14.732 1.00 89.44 381 PRO A CA 1
ATOM 3032 C C . PRO A 1 381 ? 4.498 -8.796 -13.621 1.00 89.44 381 PRO A C 1
ATOM 3034 O O . PRO A 1 381 ? 4.026 -9.591 -12.809 1.00 89.44 381 PRO A O 1
ATOM 3037 N N . LEU A 1 382 ? 4.254 -7.488 -13.546 1.00 90.81 382 LEU A N 1
ATOM 3038 C CA . LEU A 1 382 ? 3.408 -6.857 -12.542 1.00 90.81 382 LEU A CA 1
ATOM 3039 C C . LEU A 1 382 ? 2.076 -6.396 -13.124 1.00 90.81 382 LEU A C 1
ATOM 3041 O O . LEU A 1 382 ? 1.096 -6.367 -12.382 1.00 90.81 382 LEU A O 1
ATOM 3045 N N . THR A 1 383 ? 2.014 -6.057 -14.415 1.00 92.75 383 THR A N 1
ATOM 3046 C CA . THR A 1 383 ? 0.786 -5.537 -15.020 1.00 92.75 383 THR A CA 1
ATOM 3047 C C . THR A 1 383 ? 0.592 -5.889 -16.495 1.00 92.75 383 THR A C 1
ATOM 3049 O O . THR A 1 383 ? 1.533 -6.089 -17.254 1.00 92.75 383 THR A O 1
ATOM 3052 N N . THR A 1 384 ? -0.670 -5.939 -16.920 1.00 93.38 384 THR A N 1
ATOM 3053 C CA . THR A 1 384 ? -1.061 -6.010 -18.339 1.00 93.38 384 THR A CA 1
ATOM 3054 C C . THR A 1 384 ? -1.590 -4.679 -18.879 1.00 93.38 384 THR A C 1
ATOM 3056 O O . THR A 1 384 ? -2.068 -4.622 -20.014 1.00 93.38 384 THR A O 1
ATOM 3059 N N . ASP A 1 385 ? -1.529 -3.612 -18.081 1.00 92.62 385 ASP A N 1
ATOM 3060 C CA . ASP A 1 385 ? -1.988 -2.276 -18.441 1.00 92.62 385 ASP A CA 1
ATOM 3061 C C . ASP A 1 385 ? -0.808 -1.362 -18.807 1.00 92.62 385 ASP A C 1
ATOM 3063 O O . ASP A 1 385 ? 0.219 -1.327 -18.128 1.00 92.62 385 ASP A O 1
ATOM 3067 N N . LEU A 1 386 ? -0.946 -0.633 -19.919 1.00 94.38 386 LEU A N 1
ATOM 3068 C CA . LEU A 1 386 ? 0.118 0.230 -20.432 1.00 94.38 386 LEU A CA 1
ATOM 3069 C C . LEU A 1 386 ? 0.376 1.430 -19.513 1.00 94.38 386 LEU A C 1
ATOM 3071 O O . LEU A 1 386 ? 1.530 1.809 -19.334 1.00 94.38 386 LEU A O 1
ATOM 3075 N N . GLU A 1 387 ? -0.670 2.051 -18.965 1.00 90.44 387 GLU A N 1
ATOM 3076 C CA . GLU A 1 387 ? -0.522 3.214 -18.086 1.00 90.44 387 GLU A CA 1
ATOM 3077 C C . GLU A 1 387 ? 0.114 2.795 -16.759 1.00 90.44 387 GLU A C 1
ATOM 3079 O O . GLU A 1 387 ? 1.057 3.444 -16.300 1.00 90.44 387 GLU A O 1
ATOM 3084 N N . ASP A 1 388 ? -0.304 1.655 -16.207 1.00 90.56 388 ASP A N 1
ATOM 3085 C CA . ASP A 1 388 ? 0.319 1.095 -15.009 1.00 90.56 388 ASP A CA 1
ATOM 3086 C C . ASP A 1 388 ? 1.798 0.768 -15.249 1.00 90.56 388 ASP A C 1
ATOM 3088 O O . ASP A 1 388 ? 2.624 1.112 -14.406 1.00 90.56 388 ASP A O 1
ATOM 3092 N N . HIS A 1 389 ? 2.180 0.214 -16.410 1.00 93.31 389 HIS A N 1
ATOM 3093 C CA . HIS A 1 389 ? 3.595 -0.013 -16.743 1.00 93.31 389 HIS A CA 1
ATOM 3094 C C . HIS A 1 389 ? 4.417 1.283 -16.623 1.00 93.31 389 HIS A C 1
ATOM 3096 O O . HIS A 1 389 ? 5.531 1.283 -16.091 1.00 93.31 389 HIS A O 1
ATOM 3102 N N . PHE A 1 390 ? 3.856 2.421 -17.047 1.00 91.81 390 PHE A N 1
ATOM 3103 C CA . PHE A 1 390 ? 4.508 3.716 -16.859 1.00 91.81 390 PHE A CA 1
ATOM 3104 C C . PHE A 1 390 ? 4.625 4.118 -15.391 1.00 91.81 390 PHE A C 1
ATOM 3106 O O . PHE A 1 390 ? 5.716 4.483 -14.953 1.00 91.81 390 PHE A O 1
ATOM 3113 N N . VAL A 1 391 ? 3.533 4.021 -14.632 1.00 87.94 391 VAL A N 1
ATOM 3114 C CA . VAL A 1 391 ? 3.486 4.369 -13.201 1.00 87.94 391 VAL A CA 1
ATOM 3115 C C . VAL A 1 391 ? 4.457 3.523 -12.372 1.00 87.94 391 VAL A C 1
ATOM 3117 O O . VAL A 1 391 ? 5.054 4.012 -11.414 1.00 87.94 391 VAL A O 1
ATOM 3120 N N . LEU A 1 392 ? 4.622 2.249 -12.725 1.00 88.56 392 LEU A N 1
ATOM 3121 C CA . LEU A 1 392 ? 5.447 1.306 -11.975 1.00 88.56 392 LEU A CA 1
ATOM 3122 C C . LEU A 1 392 ? 6.947 1.455 -12.254 1.00 88.56 392 LEU A C 1
ATOM 3124 O O . LEU A 1 392 ? 7.757 1.225 -11.349 1.00 88.56 392 LEU A O 1
ATOM 3128 N N . HIS A 1 393 ? 7.324 1.840 -13.477 1.00 87.88 393 HIS A N 1
ATOM 3129 C CA . HIS A 1 393 ? 8.713 1.747 -13.936 1.00 87.88 393 HIS A CA 1
ATOM 3130 C C . HIS A 1 393 ? 9.382 3.080 -14.272 1.00 87.88 393 HIS A C 1
ATOM 3132 O O . HIS A 1 393 ? 10.614 3.144 -14.258 1.00 87.88 393 HIS A O 1
ATOM 3138 N N . TYR A 1 394 ? 8.623 4.142 -14.551 1.00 87.12 394 TYR A N 1
ATOM 3139 C CA . TYR A 1 394 ? 9.182 5.384 -15.083 1.00 87.12 394 TYR A CA 1
ATOM 3140 C C . TYR A 1 394 ? 8.846 6.590 -14.202 1.00 87.12 394 TYR A C 1
ATOM 3142 O O . TYR A 1 394 ? 7.674 6.902 -14.005 1.00 87.12 394 TYR A O 1
ATOM 3150 N N . PRO A 1 395 ? 9.848 7.333 -13.699 1.00 79.81 395 PRO A N 1
ATOM 3151 C CA . PRO A 1 395 ? 9.583 8.580 -12.994 1.00 79.81 395 PRO A CA 1
ATOM 3152 C C . PRO A 1 395 ? 9.055 9.669 -13.949 1.00 79.81 395 PRO A C 1
ATOM 3154 O O . PRO A 1 395 ? 9.326 9.631 -15.157 1.00 79.81 395 PRO A O 1
ATOM 3157 N N . PRO A 1 396 ? 8.358 10.696 -13.432 1.00 79.44 396 PRO A N 1
ATOM 3158 C CA . PRO A 1 396 ? 8.028 11.898 -14.197 1.00 79.44 396 PRO A CA 1
ATOM 3159 C C . PRO A 1 396 ? 9.252 12.540 -14.849 1.00 79.44 396 PRO A C 1
ATOM 3161 O O . PRO A 1 396 ? 10.318 12.619 -14.247 1.00 79.44 396 PRO A O 1
ATOM 3164 N N . GLY A 1 397 ? 9.094 13.022 -16.084 1.00 82.19 397 GLY A N 1
ATOM 3165 C CA . GLY A 1 397 ? 10.196 13.608 -16.853 1.00 82.19 397 GLY A CA 1
ATOM 3166 C C . GLY A 1 397 ? 11.010 12.590 -17.653 1.00 82.19 397 GLY A C 1
ATOM 3167 O O . GLY A 1 397 ? 11.906 12.990 -18.393 1.00 82.19 397 GLY A O 1
ATOM 3168 N N . SER A 1 398 ? 10.696 11.293 -17.549 1.00 87.88 398 SER A N 1
ATOM 3169 C CA . SER A 1 398 ? 11.342 10.255 -18.357 1.00 87.88 398 SER A CA 1
ATOM 3170 C C . SER A 1 398 ? 11.127 10.488 -19.850 1.00 87.88 398 SER A C 1
ATOM 3172 O O . SER A 1 398 ? 10.012 10.802 -20.280 1.00 87.88 398 SER A O 1
ATOM 3174 N N . GLU A 1 399 ? 12.179 10.255 -20.633 1.00 92.94 399 GLU A N 1
ATOM 3175 C CA . GLU A 1 399 ? 12.104 10.088 -22.082 1.00 92.94 399 GLU A CA 1
ATOM 3176 C C . GLU A 1 399 ? 12.185 8.592 -22.400 1.00 92.94 399 GLU A C 1
ATOM 3178 O O . GLU A 1 399 ? 13.133 7.912 -22.006 1.00 92.94 399 GLU A O 1
ATOM 3183 N N . VAL A 1 400 ? 11.170 8.068 -23.080 1.00 94.75 400 VAL A N 1
ATOM 3184 C CA . VAL A 1 400 ? 11.008 6.636 -23.364 1.00 94.75 400 VAL A CA 1
ATOM 3185 C C . VAL A 1 400 ? 10.735 6.414 -24.846 1.00 94.75 400 VAL A C 1
ATOM 3187 O O . VAL A 1 400 ? 10.123 7.248 -25.515 1.00 94.75 400 VAL A O 1
ATOM 3190 N N . GLU A 1 401 ? 11.191 5.285 -25.376 1.00 97.50 401 GLU A N 1
ATOM 3191 C CA . GLU A 1 401 ? 10.947 4.897 -26.761 1.00 97.50 401 GLU A CA 1
ATOM 3192 C C . GLU A 1 401 ? 9.741 3.954 -26.842 1.00 97.50 401 GLU A C 1
ATOM 3194 O O . GLU A 1 401 ? 9.767 2.853 -26.292 1.00 97.50 401 GLU A O 1
ATOM 3199 N N . LEU A 1 402 ? 8.689 4.355 -27.554 1.00 98.19 402 LEU A N 1
ATOM 3200 C CA . LEU A 1 402 ? 7.551 3.491 -27.851 1.00 98.19 402 LEU A CA 1
ATOM 3201 C C . LEU A 1 402 ? 7.778 2.770 -29.176 1.00 98.19 402 LEU A C 1
ATOM 3203 O O . LEU A 1 402 ? 8.083 3.398 -30.189 1.00 98.19 402 LEU A O 1
ATOM 3207 N N . THR A 1 403 ? 7.546 1.462 -29.200 1.00 98.31 403 THR A N 1
ATOM 3208 C CA . THR A 1 403 ? 7.328 0.729 -30.451 1.00 98.31 403 THR A CA 1
ATOM 3209 C C . THR A 1 403 ? 5.836 0.741 -30.751 1.00 98.31 403 THR A C 1
ATOM 3211 O O . THR A 1 403 ? 5.034 0.294 -29.928 1.00 98.31 403 THR A O 1
ATOM 3214 N N . VAL A 1 404 ? 5.460 1.259 -31.918 1.00 98.38 404 VAL A N 1
ATOM 3215 C CA . VAL A 1 404 ? 4.071 1.552 -32.280 1.00 98.38 404 VAL A CA 1
ATOM 3216 C C . VAL A 1 404 ? 3.738 0.947 -33.637 1.00 98.38 404 VAL A C 1
ATOM 3218 O O . VAL A 1 404 ? 4.489 1.126 -34.594 1.00 98.38 404 VAL A O 1
ATOM 3221 N N . LEU A 1 405 ? 2.600 0.264 -33.742 1.00 97.88 405 LEU A N 1
ATOM 3222 C CA . LEU A 1 405 ? 1.992 -0.066 -35.027 1.00 97.88 405 LEU A CA 1
ATOM 3223 C C . LEU A 1 405 ? 1.136 1.119 -35.490 1.00 97.88 405 LEU A C 1
ATOM 3225 O O . LEU A 1 405 ? 0.155 1.469 -34.829 1.00 97.88 405 LEU A O 1
ATOM 3229 N N . ARG A 1 406 ? 1.485 1.690 -36.644 1.00 97.44 406 ARG A N 1
ATOM 3230 C CA . ARG A 1 406 ? 0.741 2.755 -37.320 1.00 97.44 406 ARG A CA 1
ATOM 3231 C C . ARG A 1 406 ? 0.317 2.278 -38.702 1.00 97.44 406 ARG A C 1
ATOM 3233 O O . ARG A 1 406 ? 1.136 2.152 -39.611 1.00 97.44 406 ARG A O 1
ATOM 3240 N N . GLY A 1 407 ? -0.975 2.003 -38.866 1.00 93.56 407 GLY A N 1
ATOM 3241 C CA . GLY A 1 407 ? -1.454 1.290 -40.050 1.00 93.56 407 GLY A CA 1
ATOM 3242 C C . GLY A 1 407 ? -0.830 -0.107 -40.111 1.00 93.56 407 GLY A C 1
ATOM 3243 O O . GLY A 1 407 ? -1.072 -0.913 -39.217 1.00 93.56 407 GLY A O 1
ATOM 3244 N N . ASP A 1 408 ? -0.012 -0.360 -41.133 1.00 93.12 408 ASP A N 1
ATOM 3245 C CA . ASP A 1 408 ? 0.724 -1.622 -41.310 1.00 93.12 408 ASP A CA 1
ATOM 3246 C C . ASP A 1 408 ? 2.220 -1.506 -40.943 1.00 93.12 408 ASP A C 1
ATOM 3248 O O . ASP A 1 408 ? 2.938 -2.509 -40.938 1.00 93.12 408 ASP A O 1
ATOM 3252 N N . ASP A 1 409 ? 2.700 -0.296 -40.637 1.00 96.94 409 ASP A N 1
ATOM 3253 C CA . ASP A 1 409 ? 4.110 -0.020 -40.368 1.00 96.94 409 ASP A CA 1
ATOM 3254 C C . ASP A 1 409 ? 4.408 -0.041 -38.862 1.00 96.94 409 ASP A C 1
ATOM 3256 O O . ASP A 1 409 ? 3.629 0.454 -38.046 1.00 96.94 409 ASP A O 1
ATOM 3260 N N . ILE A 1 410 ? 5.576 -0.571 -38.487 1.00 97.25 410 ILE A N 1
ATOM 3261 C CA . ILE A 1 410 ? 6.110 -0.450 -37.125 1.00 97.25 410 ILE A CA 1
ATOM 3262 C C . ILE A 1 410 ? 7.047 0.755 -37.083 1.00 97.25 410 ILE A C 1
ATOM 3264 O O . ILE A 1 410 ? 8.052 0.799 -37.797 1.00 97.25 410 ILE A O 1
ATOM 3268 N N . VAL A 1 411 ? 6.730 1.718 -36.224 1.00 97.81 411 VAL A N 1
ATOM 3269 C CA . VAL A 1 411 ? 7.487 2.956 -36.041 1.00 97.81 411 VAL A CA 1
ATOM 3270 C C . VAL A 1 411 ? 7.944 3.107 -34.593 1.00 97.81 411 VAL A C 1
ATOM 3272 O O . VAL A 1 411 ? 7.313 2.612 -33.661 1.00 97.81 411 VAL A O 1
ATOM 3275 N N . SER A 1 412 ? 9.067 3.799 -34.416 1.00 97.69 412 SER A N 1
ATOM 3276 C CA . SER A 1 412 ? 9.577 4.196 -33.106 1.00 97.69 412 SER A CA 1
ATOM 3277 C C . SER A 1 412 ? 9.113 5.621 -32.809 1.00 97.69 412 SER A C 1
ATOM 3279 O O . SER A 1 412 ? 9.320 6.523 -33.628 1.00 97.69 412 SER A O 1
ATOM 3281 N N . VAL A 1 413 ? 8.446 5.821 -31.673 1.00 97.88 413 VAL A N 1
ATOM 3282 C CA . VAL A 1 413 ? 7.895 7.116 -31.257 1.00 97.88 413 VAL A CA 1
ATOM 3283 C C . VAL A 1 413 ? 8.493 7.495 -29.902 1.00 97.88 413 VAL A C 1
ATOM 3285 O O . VAL A 1 413 ? 8.227 6.806 -28.918 1.00 97.88 413 VAL A O 1
ATOM 3288 N N . PRO A 1 414 ? 9.275 8.584 -29.803 1.00 96.88 414 PRO A N 1
ATOM 3289 C CA . PRO A 1 414 ? 9.713 9.081 -28.508 1.00 96.88 414 PRO A CA 1
ATOM 3290 C C . PRO A 1 414 ? 8.517 9.653 -27.740 1.00 96.88 414 PRO A C 1
ATOM 3292 O O . PRO A 1 414 ? 7.706 10.399 -28.298 1.00 96.88 414 PRO A O 1
ATOM 3295 N N . LEU A 1 415 ? 8.437 9.320 -26.457 1.00 95.44 415 LEU A N 1
ATOM 3296 C CA . LEU A 1 415 ? 7.477 9.853 -25.503 1.00 95.44 415 LEU A CA 1
ATOM 3297 C C . LEU A 1 415 ? 8.238 10.536 -24.366 1.00 95.44 415 LEU A C 1
ATOM 3299 O O . LEU A 1 415 ? 9.119 9.950 -23.741 1.00 95.44 415 LEU A O 1
ATOM 3303 N N . LYS A 1 416 ? 7.879 11.785 -24.087 1.00 93.00 416 LYS A N 1
ATOM 3304 C CA . LYS A 1 416 ? 8.317 12.529 -22.911 1.00 93.00 416 LYS A CA 1
ATOM 3305 C C . LYS A 1 416 ? 7.177 12.560 -21.916 1.00 93.00 416 LYS A C 1
ATOM 3307 O O . LYS A 1 416 ? 6.087 13.033 -22.233 1.00 93.00 416 LYS A O 1
ATOM 3312 N N . THR A 1 417 ? 7.437 12.070 -20.719 1.00 88.69 417 THR A N 1
ATOM 3313 C CA . THR A 1 417 ? 6.445 12.061 -19.649 1.00 88.69 417 THR A CA 1
ATOM 3314 C C . THR A 1 417 ? 6.582 13.308 -18.773 1.00 88.69 417 THR A C 1
ATOM 3316 O O . THR A 1 417 ? 7.653 13.914 -18.716 1.00 88.69 417 THR A O 1
ATOM 3319 N N . GLN A 1 418 ? 5.523 13.722 -18.073 1.00 79.94 418 GLN A N 1
ATOM 3320 C CA . GLN A 1 418 ? 5.582 14.898 -17.189 1.00 79.94 418 GLN A CA 1
ATOM 3321 C C . GLN A 1 418 ? 4.891 14.661 -15.848 1.00 79.94 418 GLN A C 1
ATOM 3323 O O . GLN A 1 418 ? 3.979 13.848 -15.713 1.00 79.94 418 GLN A O 1
ATOM 3328 N N . GLN A 1 419 ? 5.290 15.430 -14.843 1.00 72.31 419 GLN A N 1
ATOM 3329 C CA . GLN A 1 419 ? 4.521 15.586 -13.622 1.00 72.31 419 GLN A CA 1
ATOM 3330 C C . GLN A 1 419 ? 3.306 16.496 -13.873 1.00 72.31 419 GLN A C 1
ATOM 3332 O O . GLN A 1 419 ? 3.472 17.607 -14.373 1.00 72.31 419 GLN A O 1
ATOM 3337 N N . GLN A 1 420 ? 2.085 16.073 -13.514 1.00 61.06 420 GLN A N 1
ATOM 3338 C CA . GLN A 1 420 ? 0.926 16.976 -13.561 1.00 61.06 420 GLN A CA 1
ATOM 3339 C C . GLN A 1 420 ? 0.589 17.547 -12.188 1.00 61.06 420 GLN A C 1
ATOM 3341 O O . GLN A 1 420 ? 0.103 16.844 -11.301 1.00 61.06 420 GLN A O 1
ATOM 3346 N N . ASN A 1 421 ? 0.739 18.861 -12.068 1.00 52.88 421 ASN A N 1
ATOM 3347 C CA . ASN A 1 421 ? 0.405 19.629 -10.877 1.00 52.88 421 ASN A CA 1
ATOM 3348 C C . ASN A 1 421 ? -0.918 20.372 -11.086 1.00 52.88 421 ASN A C 1
ATOM 3350 O O . ASN A 1 421 ? -0.937 21.568 -11.344 1.00 52.88 421 ASN A O 1
ATOM 3354 N N . PHE A 1 422 ? -2.063 19.681 -11.006 1.00 42.47 422 PHE A N 1
ATOM 3355 C CA . PHE A 1 422 ? -3.356 20.378 -11.173 1.00 42.47 422 PHE A CA 1
ATOM 3356 C C . PHE A 1 422 ? -3.837 21.089 -9.905 1.00 42.47 422 PHE A C 1
ATOM 3358 O O . PHE A 1 422 ? -4.770 21.887 -9.985 1.00 42.47 422 PHE A O 1
ATOM 3365 N N . ARG A 1 423 ? -3.218 20.828 -8.743 1.00 40.28 423 ARG A N 1
ATOM 3366 C CA . ARG A 1 423 ? -3.570 21.455 -7.450 1.00 40.28 423 ARG A CA 1
ATOM 3367 C C . ARG A 1 423 ? -2.423 21.555 -6.432 1.00 40.28 423 ARG A C 1
ATOM 3369 O O . ARG A 1 423 ? -2.680 21.950 -5.299 1.00 40.28 423 ARG A O 1
ATOM 3376 N N . LYS A 1 424 ? -1.200 21.167 -6.793 1.00 54.69 424 LYS A N 1
ATOM 3377 C CA . LYS A 1 424 ? -0.065 21.049 -5.867 1.00 54.69 424 LYS A CA 1
ATOM 3378 C C . LYS A 1 424 ? 1.025 22.010 -6.326 1.00 54.69 424 LYS A C 1
ATOM 3380 O O . LYS A 1 424 ? 1.320 22.035 -7.516 1.00 54.69 424 LYS A O 1
ATOM 3385 N N . GLU A 1 425 ? 1.544 22.842 -5.428 1.00 55.34 425 GLU A N 1
ATOM 3386 C CA . GLU A 1 425 ? 2.742 23.626 -5.740 1.00 55.34 425 GLU A CA 1
ATOM 3387 C C . GLU A 1 425 ? 3.881 22.649 -6.030 1.00 55.34 425 GLU A C 1
ATOM 3389 O O . GLU A 1 425 ? 4.053 21.669 -5.307 1.00 55.34 425 GLU A O 1
ATOM 3394 N N . GLU A 1 426 ? 4.603 22.879 -7.124 1.00 59.62 426 GLU A N 1
ATOM 3395 C CA . GLU A 1 426 ? 5.793 22.103 -7.445 1.00 59.62 426 GLU A CA 1
ATOM 3396 C C . GLU A 1 426 ? 6.810 22.309 -6.322 1.00 59.62 426 GLU A C 1
ATOM 3398 O O . GLU A 1 426 ? 7.224 23.437 -6.043 1.00 59.62 426 GLU A O 1
ATOM 3403 N N . VAL A 1 427 ? 7.162 21.227 -5.629 1.00 68.31 427 VAL A N 1
ATOM 3404 C CA . VAL A 1 427 ? 8.164 21.282 -4.570 1.00 68.31 427 VAL A CA 1
ATOM 3405 C C . VAL A 1 427 ? 9.522 21.167 -5.233 1.00 68.31 427 VAL A C 1
ATOM 3407 O O . VAL A 1 427 ? 9.909 20.086 -5.663 1.00 68.31 427 VAL A O 1
ATOM 3410 N N . ASP A 1 428 ? 10.243 22.282 -5.311 1.00 70.62 428 ASP A N 1
ATOM 3411 C CA . ASP A 1 428 ? 11.625 22.278 -5.779 1.00 70.62 428 ASP A CA 1
ATOM 3412 C C . ASP A 1 428 ? 12.484 21.422 -4.823 1.00 70.62 428 ASP A C 1
ATOM 3414 O O . ASP A 1 428 ? 12.634 21.777 -3.645 1.00 70.62 428 ASP A O 1
ATOM 3418 N N . PRO A 1 429 ? 13.063 20.300 -5.301 1.00 73.31 429 PRO A N 1
ATOM 3419 C CA . PRO A 1 429 ? 13.850 19.402 -4.466 1.00 73.31 429 PRO A CA 1
ATOM 3420 C C . PRO A 1 429 ? 14.980 20.123 -3.724 1.00 73.31 429 PRO A C 1
ATOM 3422 O O . PRO A 1 429 ? 15.194 19.853 -2.540 1.00 73.31 429 PRO A O 1
ATOM 3425 N N . ALA A 1 430 ? 15.643 21.087 -4.375 1.00 70.62 430 ALA A N 1
ATOM 3426 C CA . ALA A 1 430 ? 16.799 21.788 -3.822 1.00 70.62 430 ALA A CA 1
ATOM 3427 C C . ALA A 1 430 ? 16.426 22.723 -2.663 1.00 70.62 430 ALA A C 1
ATOM 3429 O O . ALA A 1 430 ? 17.149 22.795 -1.670 1.00 70.62 430 ALA A O 1
ATOM 3430 N N . SER A 1 431 ? 15.293 23.423 -2.758 1.00 73.12 431 SER A N 1
ATOM 3431 C CA . SER A 1 431 ? 14.813 24.315 -1.693 1.00 73.12 431 SER A CA 1
ATOM 3432 C C . SER A 1 431 ? 13.959 23.608 -0.638 1.00 73.12 431 SER A C 1
ATOM 3434 O O . SER A 1 431 ? 13.801 24.130 0.468 1.00 73.12 431 SER A O 1
ATOM 3436 N N . SER A 1 432 ? 13.460 22.402 -0.926 1.00 75.12 432 SER A N 1
ATOM 3437 C CA . SER A 1 432 ? 12.681 21.609 0.028 1.00 75.12 432 SER A CA 1
ATOM 3438 C C . SER A 1 432 ? 13.487 21.181 1.254 1.00 75.12 432 SER A C 1
ATOM 3440 O O . SER A 1 432 ? 12.908 21.021 2.325 1.00 75.12 432 SER A O 1
ATOM 3442 N N . GLY A 1 433 ? 14.801 20.962 1.116 1.00 79.88 433 GLY A N 1
ATOM 3443 C CA . GLY A 1 433 ? 15.657 20.366 2.151 1.00 79.88 433 GLY A CA 1
ATOM 3444 C C . GLY A 1 433 ? 15.310 18.914 2.516 1.00 79.88 433 GLY A C 1
ATOM 3445 O O . GLY A 1 433 ? 15.868 18.392 3.475 1.00 79.88 433 GLY A O 1
ATOM 3446 N N . LEU A 1 434 ? 14.378 18.285 1.788 1.00 81.50 434 LEU A N 1
ATOM 3447 C CA . LEU A 1 434 ? 13.910 16.909 2.002 1.00 81.50 434 LEU A CA 1
ATOM 3448 C C . LEU A 1 434 ? 14.472 15.928 0.976 1.00 81.50 434 LEU A C 1
ATOM 3450 O O . LEU A 1 434 ? 14.447 14.722 1.220 1.00 81.50 434 LEU A O 1
ATOM 3454 N N . ALA A 1 435 ? 14.936 16.444 -0.163 1.00 83.69 435 ALA A N 1
ATOM 3455 C CA . ALA A 1 435 ? 15.462 15.637 -1.245 1.00 83.69 435 ALA A CA 1
ATOM 3456 C C . ALA A 1 435 ? 16.722 14.884 -0.807 1.00 83.69 435 ALA A C 1
ATOM 3458 O O . ALA A 1 435 ? 17.683 15.483 -0.320 1.00 83.69 435 ALA A O 1
ATOM 3459 N N . VAL A 1 436 ? 16.722 13.571 -1.016 1.00 87.44 436 VAL A N 1
ATOM 3460 C CA . VAL A 1 436 ? 17.884 12.716 -0.767 1.00 87.44 436 VAL A CA 1
ATOM 3461 C C . VAL A 1 436 ? 18.589 12.478 -2.093 1.00 87.44 436 VAL A C 1
ATOM 3463 O O . VAL A 1 436 ? 17.993 11.995 -3.054 1.00 87.44 436 VAL A O 1
ATOM 3466 N N . THR A 1 437 ? 19.873 12.828 -2.154 1.00 88.88 437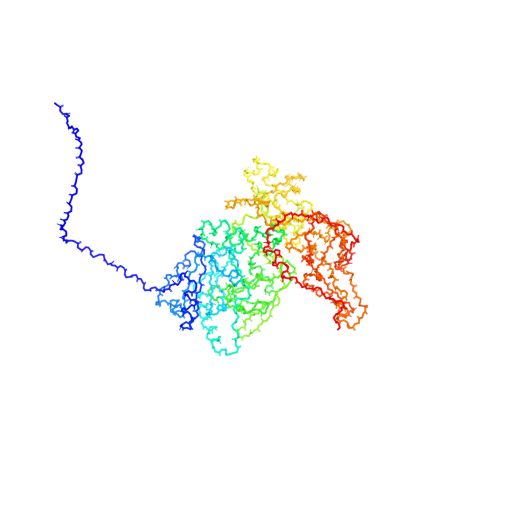 THR A N 1
ATOM 3467 C CA . THR A 1 437 ? 20.684 12.590 -3.353 1.00 88.88 437 THR A CA 1
ATOM 3468 C C . THR A 1 437 ? 21.246 11.176 -3.301 1.00 88.88 437 THR A C 1
ATOM 3470 O O . THR A 1 437 ? 21.988 10.831 -2.382 1.00 88.88 437 THR A O 1
ATOM 3473 N N . TRP A 1 438 ? 20.898 10.363 -4.290 1.00 92.50 438 TRP A N 1
ATOM 3474 C CA . TRP A 1 438 ? 21.409 9.004 -4.445 1.00 92.50 438 TRP A CA 1
ATOM 3475 C C . TRP A 1 438 ? 22.576 8.990 -5.431 1.00 92.50 438 TRP A C 1
ATOM 3477 O O . TRP A 1 438 ? 22.637 9.831 -6.328 1.00 92.50 438 TRP A O 1
ATOM 3487 N N . SER A 1 439 ? 23.496 8.040 -5.271 1.00 96.19 439 SER A N 1
ATOM 3488 C CA . SER A 1 439 ? 24.491 7.729 -6.296 1.00 96.19 439 SER A CA 1
ATOM 3489 C C . SER A 1 439 ? 23.806 7.349 -7.608 1.00 96.19 439 SER A C 1
ATOM 3491 O O . SER A 1 439 ? 22.664 6.872 -7.606 1.00 96.19 439 SER A O 1
ATOM 3493 N N . GLU A 1 440 ? 24.534 7.475 -8.718 1.00 95.06 440 GLU A N 1
ATOM 3494 C CA . GLU A 1 440 ? 24.144 6.758 -9.931 1.00 95.06 440 GLU A CA 1
ATOM 3495 C C . GLU A 1 440 ? 23.998 5.260 -9.604 1.00 95.06 440 GLU A C 1
ATOM 3497 O O . GLU A 1 440 ? 24.765 4.730 -8.785 1.00 95.06 440 GLU A O 1
ATOM 3502 N N . PRO A 1 441 ? 22.971 4.589 -10.149 1.00 95.56 441 PRO A N 1
ATOM 3503 C CA . PRO A 1 441 ? 22.736 3.190 -9.862 1.00 95.56 441 PRO A CA 1
ATOM 3504 C C . PRO A 1 441 ? 23.701 2.305 -10.648 1.00 95.56 441 PRO A C 1
ATOM 3506 O O . PRO A 1 441 ? 23.834 2.443 -11.864 1.00 95.56 441 PRO A O 1
ATOM 3509 N N . GLU A 1 442 ? 24.267 1.320 -9.966 1.00 97.44 442 GLU A N 1
ATOM 3510 C CA . GLU A 1 442 ? 25.056 0.255 -10.577 1.00 97.44 442 GLU A CA 1
ATOM 3511 C C . GLU A 1 442 ? 24.286 -1.064 -10.569 1.00 97.44 442 GLU A C 1
ATOM 3513 O O . GLU A 1 442 ? 23.372 -1.262 -9.766 1.00 97.44 442 GLU A O 1
ATOM 3518 N N . TYR A 1 443 ? 24.628 -1.974 -11.481 1.00 96.12 443 TYR A N 1
ATOM 3519 C CA . TYR A 1 443 ? 23.847 -3.191 -11.704 1.00 96.12 443 TYR A CA 1
ATOM 3520 C C . TYR A 1 443 ? 24.711 -4.449 -11.679 1.00 96.12 443 TYR A C 1
ATOM 3522 O O . TYR A 1 443 ? 25.788 -4.497 -12.270 1.00 96.12 443 TYR A O 1
ATOM 3530 N N . VAL A 1 444 ? 24.181 -5.500 -11.056 1.00 95.81 444 VAL A N 1
ATOM 3531 C CA . VAL A 1 444 ? 24.635 -6.877 -11.259 1.00 95.81 444 VAL A CA 1
ATOM 3532 C C . VAL A 1 444 ? 23.920 -7.431 -12.485 1.00 95.81 444 VAL A C 1
ATOM 3534 O O . VAL A 1 444 ? 22.715 -7.220 -12.646 1.00 95.81 444 VAL A O 1
ATOM 3537 N N . TYR A 1 445 ? 24.657 -8.142 -13.336 1.00 93.88 445 TYR A N 1
ATOM 3538 C CA . TYR A 1 445 ? 24.130 -8.713 -14.571 1.00 93.88 445 TYR A CA 1
ATOM 3539 C C . TYR A 1 445 ? 24.172 -10.241 -14.547 1.00 93.88 445 TYR A C 1
ATOM 3541 O O . TYR A 1 445 ? 25.188 -10.827 -14.169 1.00 93.88 445 TYR A O 1
ATOM 3549 N N . SER A 1 446 ? 23.104 -10.875 -15.029 1.00 93.06 446 SER A N 1
ATOM 3550 C CA . SER A 1 446 ? 23.107 -12.275 -15.456 1.00 93.06 446 SER A CA 1
ATOM 3551 C C . SER A 1 446 ? 22.994 -12.308 -16.977 1.00 93.06 446 SER A C 1
ATOM 3553 O O . SER A 1 446 ? 21.962 -11.974 -17.556 1.00 93.06 446 SER A O 1
ATOM 3555 N N . GLY A 1 447 ? 24.099 -12.608 -17.662 1.00 90.12 447 GLY A N 1
ATOM 3556 C CA . GLY A 1 447 ? 24.173 -12.410 -19.110 1.00 90.12 447 GLY A CA 1
ATOM 3557 C C . GLY A 1 447 ? 24.012 -10.930 -19.481 1.00 90.12 447 GLY A C 1
ATOM 3558 O O . GLY A 1 447 ? 24.878 -10.122 -19.155 1.00 90.12 447 GLY A O 1
ATOM 3559 N N . ASN A 1 448 ? 22.924 -10.586 -20.178 1.00 87.56 448 ASN A N 1
ATOM 3560 C CA . ASN A 1 448 ? 22.588 -9.200 -20.540 1.00 87.56 448 ASN A CA 1
ATOM 3561 C C . ASN A 1 448 ? 21.530 -8.576 -19.618 1.00 87.56 448 ASN A C 1
ATOM 3563 O O . ASN A 1 448 ? 21.260 -7.378 -19.734 1.00 87.56 448 ASN A O 1
ATOM 3567 N N . ASP A 1 449 ? 20.933 -9.370 -18.734 1.00 86.06 449 ASP A N 1
ATOM 3568 C CA . ASP A 1 449 ? 19.824 -8.938 -17.899 1.00 86.06 449 ASP A CA 1
ATOM 3569 C C . ASP A 1 449 ? 20.367 -8.293 -16.628 1.00 86.06 449 ASP A C 1
ATOM 3571 O O . ASP A 1 449 ? 21.268 -8.825 -15.979 1.00 86.06 449 ASP A O 1
ATOM 3575 N N . LYS A 1 450 ? 19.834 -7.121 -16.282 1.00 92.56 450 LYS A N 1
ATOM 3576 C CA . LYS A 1 450 ? 20.102 -6.452 -15.006 1.00 92.56 450 LYS A CA 1
ATOM 3577 C C . LYS A 1 450 ? 19.274 -7.163 -13.949 1.00 92.56 450 LYS A C 1
ATOM 3579 O O . LYS A 1 450 ? 18.063 -7.171 -14.084 1.00 92.56 450 LYS A O 1
ATOM 3584 N N . VAL A 1 451 ? 19.903 -7.750 -12.938 1.00 94.25 451 VAL A N 1
ATOM 3585 C CA . VAL A 1 451 ? 19.203 -8.610 -11.964 1.00 94.25 451 VAL A CA 1
ATOM 3586 C C . VAL A 1 451 ? 19.117 -7.999 -10.572 1.00 94.25 451 VAL A C 1
ATOM 3588 O O . VAL A 1 451 ? 18.170 -8.261 -9.835 1.00 94.25 451 VAL A O 1
ATOM 3591 N N . VAL A 1 452 ? 20.078 -7.140 -10.219 1.00 96.19 452 VAL A N 1
ATOM 3592 C CA . VAL A 1 452 ? 20.038 -6.317 -9.003 1.00 96.19 452 VAL A CA 1
ATOM 3593 C C . VAL A 1 452 ? 20.602 -4.950 -9.310 1.00 96.19 452 VAL A C 1
ATOM 3595 O O . VAL A 1 452 ? 21.647 -4.834 -9.946 1.00 96.19 452 VAL A O 1
ATOM 3598 N N . ARG A 1 453 ? 19.929 -3.919 -8.815 1.00 96.44 453 ARG A N 1
ATOM 3599 C CA . ARG A 1 453 ? 20.387 -2.537 -8.805 1.00 96.44 453 ARG A CA 1
ATOM 3600 C C . ARG A 1 453 ? 20.881 -2.166 -7.413 1.00 96.44 453 ARG A C 1
ATOM 3602 O O . ARG A 1 453 ? 20.122 -2.285 -6.452 1.00 96.44 453 ARG A O 1
ATOM 3609 N N . TYR A 1 454 ? 22.088 -1.626 -7.328 1.00 98.06 454 TYR A N 1
ATOM 3610 C CA . TYR A 1 454 ? 22.622 -0.998 -6.128 1.00 98.06 454 TYR A CA 1
ATOM 3611 C C . TYR A 1 454 ? 22.706 0.517 -6.288 1.00 98.06 454 TYR A C 1
ATOM 3613 O O . TYR A 1 454 ? 23.052 1.026 -7.352 1.00 98.06 454 TYR A O 1
ATOM 3621 N N . ARG A 1 455 ? 22.409 1.245 -5.215 1.00 97.81 455 ARG A N 1
ATOM 3622 C CA . ARG A 1 455 ? 22.691 2.682 -5.089 1.00 97.81 455 ARG A CA 1
ATOM 3623 C C . ARG A 1 455 ? 22.904 3.038 -3.628 1.00 97.81 455 ARG A C 1
ATOM 3625 O O . ARG A 1 455 ? 22.435 2.324 -2.746 1.00 97.81 455 ARG A O 1
ATOM 3632 N N . ALA A 1 456 ? 23.580 4.145 -3.366 1.00 97.62 456 ALA A N 1
ATOM 3633 C CA . ALA A 1 456 ? 23.900 4.561 -2.009 1.00 97.62 456 ALA A CA 1
ATOM 3634 C C . ALA A 1 456 ? 23.703 6.062 -1.796 1.00 97.62 456 ALA A C 1
ATOM 3636 O O . ALA A 1 456 ? 23.716 6.855 -2.737 1.00 97.62 456 ALA A O 1
ATOM 3637 N N . THR A 1 457 ? 23.512 6.455 -0.543 1.00 94.94 457 THR A N 1
ATOM 3638 C CA . THR A 1 457 ? 23.364 7.849 -0.119 1.00 94.94 457 THR A CA 1
ATOM 3639 C C . THR A 1 457 ? 23.926 8.040 1.287 1.00 94.94 457 THR A C 1
ATOM 3641 O O . THR A 1 457 ? 24.094 7.072 2.031 1.00 94.94 457 THR A O 1
ATOM 3644 N N . VAL A 1 458 ? 24.182 9.291 1.668 1.00 92.00 458 VAL A N 1
ATOM 3645 C CA . VAL A 1 458 ? 24.403 9.660 3.066 1.00 92.00 458 VAL A CA 1
ATOM 3646 C C . VAL A 1 458 ? 23.270 10.570 3.522 1.00 92.00 458 VAL A C 1
ATOM 3648 O O . VAL A 1 458 ? 23.065 11.648 2.966 1.00 92.00 458 VAL A O 1
ATOM 3651 N N . SER A 1 459 ? 22.530 10.147 4.544 1.00 89.88 459 SER A N 1
ATOM 3652 C CA . SER A 1 459 ? 21.416 10.911 5.108 1.00 89.88 459 SER A CA 1
ATOM 3653 C C . SER A 1 459 ? 21.224 10.565 6.583 1.00 89.88 459 SER A C 1
ATOM 3655 O O . SER A 1 459 ? 21.555 9.463 7.013 1.00 89.88 459 SER A O 1
ATOM 3657 N N . ASN A 1 460 ? 20.735 11.518 7.381 1.00 89.12 460 ASN A N 1
ATOM 3658 C CA . ASN A 1 460 ? 20.526 11.362 8.825 1.00 89.12 460 ASN A CA 1
ATOM 3659 C C . ASN A 1 460 ? 21.750 10.779 9.584 1.00 89.12 460 ASN A C 1
ATOM 3661 O O . ASN A 1 460 ? 21.571 9.977 10.493 1.00 89.12 460 ASN A O 1
ATOM 3665 N N . GLN A 1 461 ? 22.989 11.162 9.229 1.00 90.88 461 GLN A N 1
ATOM 3666 C CA . GLN A 1 461 ? 24.249 10.614 9.791 1.00 90.88 461 GLN A CA 1
ATOM 3667 C C . GLN A 1 461 ? 24.492 9.114 9.542 1.00 90.88 461 GLN A C 1
ATOM 3669 O O . GLN A 1 461 ? 25.257 8.477 10.261 1.00 90.88 461 GLN A O 1
ATOM 3674 N N . HIS A 1 462 ? 23.878 8.550 8.506 1.00 94.19 462 HIS A N 1
ATOM 3675 C CA . HIS A 1 462 ? 24.093 7.166 8.101 1.00 94.19 462 HIS A CA 1
ATOM 3676 C C . HIS A 1 462 ? 24.537 7.107 6.645 1.00 94.19 462 HIS A C 1
ATOM 3678 O O . HIS A 1 462 ? 24.024 7.845 5.800 1.00 94.19 462 HIS A O 1
ATOM 3684 N N . LEU A 1 463 ? 25.454 6.189 6.347 1.00 96.00 463 LEU A N 1
ATOM 3685 C CA . LEU A 1 463 ? 25.580 5.651 4.999 1.00 96.00 463 LEU A CA 1
ATOM 3686 C C . LEU A 1 463 ? 24.453 4.637 4.811 1.00 96.00 463 LEU A C 1
ATOM 3688 O O . LEU A 1 463 ? 24.303 3.738 5.635 1.00 96.00 463 LEU A O 1
ATOM 3692 N N . ILE A 1 464 ? 23.685 4.779 3.735 1.00 97.19 464 ILE A N 1
ATOM 3693 C CA . ILE A 1 464 ? 22.561 3.905 3.399 1.00 97.19 464 ILE A CA 1
ATOM 3694 C C . ILE A 1 464 ? 22.800 3.344 2.000 1.00 97.19 464 ILE A C 1
ATOM 3696 O O . ILE A 1 464 ? 23.046 4.100 1.059 1.00 97.19 464 ILE A O 1
ATOM 3700 N N . VAL A 1 465 ? 22.704 2.026 1.858 1.00 98.38 465 VAL A N 1
ATOM 3701 C CA . VAL A 1 465 ? 22.832 1.298 0.594 1.00 98.38 465 VAL A CA 1
ATOM 3702 C C . VAL A 1 465 ? 21.522 0.571 0.312 1.00 98.38 465 VAL A C 1
ATOM 3704 O O . VAL A 1 465 ? 21.006 -0.153 1.160 1.00 98.38 465 VAL A O 1
ATOM 3707 N N . GLU A 1 466 ? 20.978 0.774 -0.883 1.00 98.31 466 GLU A N 1
ATOM 3708 C CA . GLU A 1 466 ? 19.8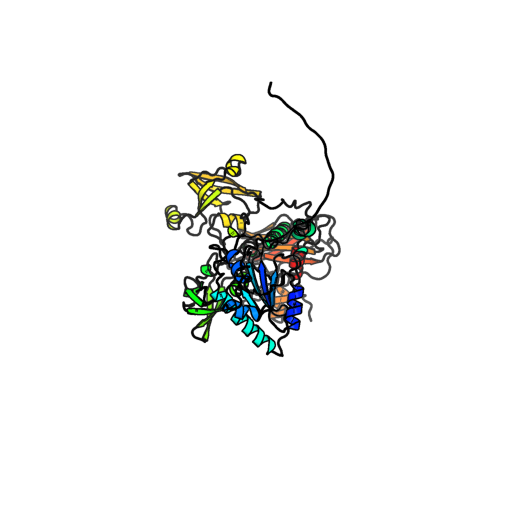19 0.051 -1.403 1.00 98.31 466 GLU A CA 1
ATOM 3709 C C . GLU A 1 466 ? 20.293 -1.086 -2.308 1.00 98.31 466 GLU A C 1
ATOM 3711 O O . GLU A 1 466 ? 21.122 -0.856 -3.190 1.00 98.31 466 GLU A O 1
ATOM 3716 N N . ALA A 1 467 ? 19.704 -2.268 -2.146 1.00 97.81 467 ALA A N 1
ATOM 3717 C CA . ALA A 1 467 ? 19.692 -3.323 -3.153 1.00 97.81 467 ALA A CA 1
ATOM 3718 C C . ALA A 1 467 ? 18.254 -3.537 -3.633 1.00 97.81 467 ALA A C 1
ATOM 3720 O O . ALA A 1 467 ? 17.368 -3.850 -2.838 1.00 97.81 467 ALA A O 1
ATOM 3721 N N . ARG A 1 468 ? 18.003 -3.374 -4.932 1.00 95.31 468 ARG A N 1
ATOM 3722 C CA . ARG A 1 468 ? 16.699 -3.633 -5.549 1.00 95.31 468 ARG A CA 1
ATOM 3723 C C . ARG A 1 468 ? 16.827 -4.763 -6.559 1.00 95.31 468 ARG A C 1
ATOM 3725 O O . ARG A 1 468 ? 17.520 -4.612 -7.560 1.00 95.31 468 ARG A O 1
ATOM 3732 N N . HIS A 1 469 ? 16.168 -5.873 -6.275 1.00 93.81 469 HIS A N 1
ATOM 3733 C CA . HIS A 1 469 ? 16.199 -7.099 -7.057 1.00 93.81 469 HIS A CA 1
ATOM 3734 C C . HIS A 1 469 ? 15.081 -7.091 -8.092 1.00 93.81 469 HIS A C 1
ATOM 3736 O O . HIS A 1 469 ? 13.965 -6.646 -7.803 1.00 93.81 469 HIS A O 1
ATOM 3742 N N . GLU A 1 470 ? 15.379 -7.604 -9.281 1.00 89.62 470 GLU A N 1
ATOM 3743 C CA . GLU A 1 470 ? 14.344 -7.965 -10.241 1.00 89.62 470 GLU A CA 1
ATOM 3744 C C . GLU A 1 470 ? 13.522 -9.156 -9.734 1.00 89.62 470 GLU A C 1
ATOM 3746 O O . GLU A 1 470 ? 13.944 -9.911 -8.856 1.00 89.62 470 GLU A O 1
ATOM 3751 N N . HIS A 1 471 ? 12.321 -9.326 -10.285 1.00 85.88 471 HIS A N 1
ATOM 3752 C CA . HIS A 1 471 ? 11.425 -10.405 -9.879 1.00 85.88 471 HIS A CA 1
ATOM 3753 C C . HIS A 1 471 ? 12.095 -11.787 -10.010 1.00 85.88 471 HIS A C 1
ATOM 3755 O O . HIS A 1 471 ? 12.700 -12.095 -11.036 1.00 85.88 471 HIS A O 1
ATOM 3761 N N . GLY A 1 472 ? 11.982 -12.614 -8.965 1.00 87.88 472 GLY A N 1
ATOM 3762 C CA . GLY A 1 472 ? 12.593 -13.947 -8.886 1.00 87.88 472 GLY A CA 1
ATOM 3763 C C . GLY A 1 472 ? 14.072 -13.968 -8.478 1.00 87.88 472 GLY A C 1
ATOM 3764 O O . GLY A 1 472 ? 14.585 -15.039 -8.154 1.00 87.88 472 GLY A O 1
ATOM 3765 N N . TRP A 1 473 ? 14.743 -12.813 -8.442 1.00 93.69 473 TRP A N 1
ATOM 3766 C CA . TRP A 1 473 ? 16.132 -12.693 -8.001 1.00 93.69 473 TRP A CA 1
ATOM 3767 C C . TRP A 1 473 ? 16.228 -12.299 -6.526 1.00 93.69 473 TRP A C 1
ATOM 3769 O O . TRP A 1 473 ? 15.423 -11.519 -6.013 1.00 93.69 473 TRP A O 1
ATOM 3779 N N . HIS A 1 474 ? 17.257 -12.806 -5.853 1.00 95.75 474 HIS A N 1
ATOM 3780 C CA . HIS A 1 474 ? 17.548 -12.520 -4.451 1.00 95.75 474 HIS A CA 1
ATOM 3781 C C . HIS A 1 474 ? 19.054 -12.446 -4.185 1.00 95.75 474 HIS A C 1
ATOM 3783 O O . HIS A 1 474 ? 19.851 -13.113 -4.845 1.00 95.75 474 HIS A O 1
ATOM 3789 N N . SER A 1 475 ? 19.446 -11.633 -3.205 1.00 97.19 475 SER A N 1
ATOM 3790 C CA . SER A 1 475 ? 20.809 -11.592 -2.652 1.00 97.19 475 SER A CA 1
ATOM 3791 C C . SER A 1 475 ? 20.796 -11.952 -1.171 1.00 97.19 475 SER A C 1
ATOM 3793 O O . SER A 1 475 ? 19.733 -12.095 -0.569 1.00 97.19 475 SER A O 1
ATOM 3795 N N . TYR A 1 476 ? 21.973 -12.117 -0.574 1.00 97.38 476 TYR A N 1
ATOM 3796 C CA . TYR A 1 476 ? 22.109 -12.691 0.764 1.00 97.38 476 TYR A CA 1
ATOM 3797 C C . TYR A 1 476 ? 22.514 -11.656 1.813 1.00 97.38 476 TYR A C 1
ATOM 3799 O O . TYR A 1 476 ? 23.202 -10.672 1.514 1.00 97.38 476 TYR A O 1
ATOM 3807 N N . ALA A 1 477 ? 22.080 -11.899 3.051 1.00 97.62 477 ALA A N 1
ATOM 3808 C CA . ALA A 1 477 ? 22.317 -11.034 4.203 1.00 97.62 477 ALA A CA 1
ATOM 3809 C C . ALA A 1 477 ? 23.813 -10.803 4.468 1.00 97.62 477 ALA A C 1
ATOM 3811 O O . ALA A 1 477 ? 24.635 -11.679 4.192 1.00 97.62 477 ALA A O 1
ATOM 3812 N N . ILE A 1 478 ? 24.174 -9.648 5.044 1.00 97.00 478 ILE A N 1
ATOM 3813 C CA . ILE A 1 478 ? 25.568 -9.361 5.438 1.00 97.00 478 ILE A CA 1
ATOM 3814 C C . ILE A 1 478 ? 26.051 -10.410 6.450 1.00 97.00 478 ILE A C 1
ATOM 3816 O O . ILE A 1 478 ? 27.174 -10.906 6.379 1.00 97.00 478 ILE A O 1
ATOM 3820 N N . ASP A 1 479 ? 25.166 -10.794 7.366 1.00 95.75 479 ASP A N 1
ATOM 3821 C CA . ASP A 1 479 ? 25.397 -11.782 8.416 1.00 95.75 479 ASP A CA 1
ATOM 3822 C C . ASP A 1 479 ? 24.931 -13.199 8.045 1.00 95.75 479 ASP A C 1
ATOM 3824 O O . ASP A 1 479 ? 24.765 -14.033 8.940 1.00 95.75 479 ASP A O 1
ATOM 3828 N N . ASN A 1 480 ? 24.745 -13.505 6.752 1.00 95.50 480 ASN A N 1
ATOM 3829 C CA . ASN A 1 480 ? 24.307 -14.834 6.308 1.00 95.50 480 ASN A CA 1
ATOM 3830 C C . ASN A 1 480 ? 25.154 -15.978 6.915 1.00 95.50 480 ASN A C 1
ATOM 3832 O O . ASN A 1 480 ? 24.573 -16.906 7.491 1.00 95.50 480 ASN A O 1
ATOM 3836 N N . PRO A 1 481 ? 26.506 -15.889 6.943 1.00 93.75 481 PRO A N 1
ATOM 3837 C CA . PRO A 1 481 ? 27.325 -16.895 7.611 1.00 93.75 481 PRO A CA 1
ATOM 3838 C C . PRO A 1 481 ? 27.005 -17.036 9.105 1.00 93.75 481 PRO A C 1
ATOM 3840 O O . PRO A 1 481 ? 26.876 -18.155 9.597 1.00 93.75 481 PRO A O 1
ATOM 3843 N N . ALA A 1 482 ? 26.828 -15.926 9.831 1.00 92.62 482 ALA A N 1
ATOM 3844 C CA . ALA A 1 482 ? 26.542 -15.951 11.266 1.00 92.62 482 ALA A CA 1
ATOM 3845 C C . ALA A 1 482 ? 25.167 -16.574 11.562 1.00 92.62 482 ALA A C 1
ATOM 3847 O O . ALA A 1 482 ? 25.032 -17.366 12.499 1.00 92.62 482 ALA A O 1
ATOM 3848 N N . ARG A 1 483 ? 24.153 -16.294 10.731 1.00 93.50 483 ARG A N 1
ATOM 3849 C CA . ARG A 1 483 ? 22.826 -16.928 10.826 1.00 93.50 483 ARG A CA 1
ATOM 3850 C C . ARG A 1 483 ? 22.901 -18.432 10.602 1.00 93.50 483 ARG A C 1
ATOM 3852 O O . ARG A 1 483 ? 22.344 -19.198 11.394 1.00 93.50 483 ARG A O 1
ATOM 3859 N N . ALA A 1 484 ? 23.635 -18.860 9.579 1.00 91.81 484 ALA A N 1
ATOM 3860 C CA . ALA A 1 484 ? 23.819 -20.270 9.267 1.00 91.81 484 ALA A CA 1
ATOM 3861 C C . ALA A 1 484 ? 24.566 -21.017 10.385 1.00 91.81 484 ALA A C 1
ATOM 3863 O O . ALA A 1 484 ? 24.131 -22.091 10.814 1.00 91.81 484 ALA A O 1
ATOM 3864 N N . GLU A 1 485 ? 25.633 -20.427 10.929 1.00 91.00 485 GLU A N 1
ATOM 3865 C CA . GLU A 1 485 ? 26.371 -20.982 12.069 1.00 91.00 485 GLU A CA 1
ATOM 3866 C C . GLU A 1 485 ? 25.500 -21.076 13.328 1.00 91.00 485 GLU A C 1
ATOM 3868 O O . GLU A 1 485 ? 25.480 -22.124 13.978 1.00 91.00 485 GLU A O 1
ATOM 3873 N N . LYS A 1 486 ? 24.714 -20.034 13.634 1.00 90.19 486 LYS A N 1
ATOM 3874 C CA . LYS A 1 486 ? 23.769 -20.017 14.762 1.00 90.19 486 LYS A CA 1
ATOM 3875 C C . LYS A 1 486 ? 22.688 -21.087 14.620 1.00 90.19 486 LYS A C 1
ATOM 3877 O O . LYS A 1 486 ? 22.363 -21.762 15.595 1.00 90.19 486 LYS A O 1
ATOM 3882 N N . LYS A 1 487 ? 22.149 -21.284 13.412 1.00 89.25 487 LYS A N 1
ATOM 3883 C CA . LYS A 1 487 ? 21.138 -22.315 13.130 1.00 89.25 487 LYS A CA 1
ATOM 3884 C C . LYS A 1 487 ? 21.699 -23.730 13.281 1.00 89.25 487 LYS A C 1
ATOM 3886 O O . LYS A 1 487 ? 21.007 -24.600 13.806 1.00 89.25 487 LYS A O 1
ATOM 3891 N N . LEU A 1 488 ? 22.932 -23.964 12.827 1.00 86.12 488 LEU A N 1
ATOM 3892 C CA . LEU A 1 488 ? 23.584 -25.277 12.878 1.00 86.12 488 LEU A CA 1
ATOM 3893 C C . LEU A 1 488 ? 24.273 -25.587 14.214 1.00 86.12 488 LEU A C 1
ATOM 3895 O O . LEU A 1 488 ? 24.540 -26.756 14.498 1.00 86.12 488 LEU A O 1
ATOM 3899 N N . GLY A 1 489 ? 24.616 -24.571 15.007 1.00 85.94 489 GLY A N 1
ATOM 3900 C CA . GLY A 1 489 ? 25.426 -24.714 16.219 1.00 85.94 489 GLY A CA 1
ATOM 3901 C C . GLY A 1 489 ? 26.880 -25.125 15.948 1.00 85.94 489 GLY A C 1
ATOM 3902 O O . GLY A 1 489 ? 27.530 -25.694 16.826 1.00 85.94 489 GLY A O 1
ATOM 3903 N N . ARG A 1 490 ? 27.393 -24.906 14.728 1.00 83.31 490 ARG A N 1
ATOM 3904 C CA . ARG A 1 490 ? 28.791 -25.171 14.344 1.00 83.31 490 ARG A CA 1
ATOM 3905 C C . ARG A 1 490 ? 29.243 -24.255 13.209 1.00 83.31 490 ARG A C 1
ATOM 3907 O O . ARG A 1 490 ? 28.430 -23.847 12.387 1.00 83.31 490 ARG A O 1
ATOM 3914 N N . LYS A 1 491 ? 30.558 -24.046 13.110 1.00 82.31 491 LYS A N 1
ATOM 3915 C CA . LYS A 1 491 ? 31.185 -23.320 11.995 1.00 82.31 491 LYS A CA 1
ATOM 3916 C C . LYS A 1 491 ? 31.143 -24.100 10.678 1.00 82.31 491 LYS A C 1
ATOM 3918 O O . LYS A 1 491 ? 31.103 -25.338 10.681 1.00 82.31 491 LYS A O 1
ATOM 3923 N N . GLY A 1 492 ? 31.220 -23.367 9.566 1.00 71.50 492 GLY A N 1
ATOM 3924 C CA . GLY A 1 492 ? 31.311 -23.933 8.215 1.00 71.50 492 GLY A CA 1
ATOM 3925 C C . GLY A 1 492 ? 30.002 -24.571 7.747 1.00 71.50 492 GLY A C 1
ATOM 3926 O O . GLY A 1 492 ? 29.970 -25.764 7.433 1.00 71.50 492 GLY A O 1
ATOM 3927 N N . ALA A 1 493 ? 28.923 -23.789 7.789 1.00 74.38 493 ALA A N 1
ATOM 3928 C CA . ALA A 1 493 ? 27.646 -24.118 7.165 1.00 74.38 493 ALA A CA 1
ATOM 3929 C C . ALA A 1 493 ? 27.744 -23.997 5.635 1.00 74.38 493 ALA A C 1
ATOM 3931 O O . ALA A 1 493 ? 28.410 -23.085 5.146 1.00 74.38 493 ALA A O 1
ATOM 3932 N N . ASP A 1 494 ? 27.063 -24.876 4.896 1.00 82.19 494 ASP A N 1
ATOM 3933 C CA . ASP A 1 494 ? 26.873 -24.689 3.456 1.00 82.19 494 ASP A CA 1
ATOM 3934 C C . ASP A 1 494 ? 25.825 -23.580 3.246 1.00 82.19 494 ASP A C 1
ATOM 3936 O O . ASP A 1 494 ? 24.679 -23.709 3.689 1.00 82.19 494 ASP A O 1
ATOM 3940 N N . GLN A 1 495 ? 26.258 -22.472 2.637 1.00 89.69 495 GLN A N 1
ATOM 3941 C CA . GLN A 1 495 ? 25.481 -21.244 2.434 1.00 89.69 495 GLN A CA 1
ATOM 3942 C C . GLN A 1 495 ? 26.037 -20.433 1.256 1.00 89.69 495 GLN A C 1
ATOM 3944 O O . GLN A 1 495 ? 27.227 -20.540 0.933 1.00 89.69 495 GLN A O 1
ATOM 3949 N N . GLU A 1 496 ? 25.209 -19.588 0.648 1.00 93.62 496 GLU A N 1
ATOM 3950 C CA . GLU A 1 496 ? 25.616 -18.629 -0.384 1.00 93.62 496 GLU A CA 1
ATOM 3951 C C . GLU A 1 496 ? 26.408 -17.449 0.172 1.00 93.62 496 GLU A C 1
ATOM 3953 O O . GLU A 1 496 ? 26.258 -17.046 1.321 1.00 93.62 496 GLU A O 1
ATOM 3958 N N . LEU A 1 497 ? 27.275 -16.873 -0.657 1.00 94.62 497 LEU A N 1
ATOM 3959 C CA . LEU A 1 497 ? 28.135 -15.766 -0.263 1.00 94.62 497 LEU A CA 1
ATOM 3960 C C . LEU A 1 497 ? 27.299 -14.547 0.165 1.00 94.62 497 LEU A C 1
ATOM 3962 O O . LEU A 1 497 ? 26.382 -14.154 -0.560 1.00 94.62 497 LEU A O 1
ATOM 3966 N N . PRO A 1 498 ? 27.630 -13.924 1.310 1.00 96.25 498 PRO A N 1
ATOM 3967 C CA . PRO A 1 498 ? 26.909 -12.757 1.798 1.00 96.25 498 PRO A CA 1
ATOM 3968 C C . PRO A 1 498 ? 27.133 -11.537 0.905 1.00 96.25 498 PRO A C 1
ATOM 3970 O O . PRO A 1 498 ? 28.112 -11.451 0.158 1.00 96.25 498 PRO A O 1
ATOM 3973 N N . THR A 1 499 ? 26.268 -10.539 1.066 1.00 97.44 499 THR A N 1
ATOM 3974 C CA . THR A 1 499 ? 26.578 -9.178 0.624 1.00 97.44 499 THR A CA 1
ATOM 3975 C C . THR A 1 499 ? 27.685 -8.596 1.508 1.00 97.44 499 THR A C 1
ATOM 3977 O O . THR A 1 499 ? 27.588 -8.598 2.731 1.00 97.44 499 THR A O 1
ATOM 3980 N N . VAL A 1 500 ? 28.744 -8.077 0.893 1.00 97.38 500 VAL A N 1
ATOM 3981 C CA . VAL A 1 500 ? 29.876 -7.424 1.559 1.00 97.38 500 VAL A CA 1
ATOM 3982 C C . VAL A 1 500 ? 29.984 -5.998 1.040 1.00 97.38 500 VAL A C 1
ATOM 3984 O O . VAL A 1 500 ? 30.179 -5.783 -0.156 1.00 97.38 500 VAL A O 1
ATOM 3987 N N . ILE A 1 501 ? 29.875 -5.027 1.946 1.00 97.69 501 ILE A N 1
ATOM 3988 C CA . ILE A 1 501 ? 30.022 -3.603 1.638 1.00 97.69 501 ILE A CA 1
ATOM 3989 C C . ILE A 1 501 ? 31.333 -3.114 2.252 1.00 97.69 501 ILE A C 1
ATOM 3991 O O . ILE A 1 501 ? 31.488 -3.105 3.474 1.00 97.69 501 ILE A O 1
ATOM 3995 N N . THR A 1 502 ? 32.278 -2.711 1.405 1.00 97.19 502 THR A N 1
ATOM 3996 C CA . THR A 1 502 ? 33.596 -2.230 1.831 1.00 97.19 502 THR A CA 1
ATOM 3997 C C . THR A 1 502 ? 33.631 -0.710 1.807 1.00 97.19 502 THR A C 1
ATOM 3999 O O . THR A 1 502 ? 33.289 -0.075 0.806 1.00 97.19 502 THR A O 1
ATOM 4002 N N . LEU A 1 503 ? 34.066 -0.125 2.923 1.00 96.75 503 LEU A N 1
ATOM 4003 C CA . LEU A 1 503 ? 34.176 1.319 3.106 1.00 96.75 503 LEU A CA 1
ATOM 4004 C C . LEU A 1 503 ? 35.636 1.772 2.960 1.00 96.75 503 LEU A C 1
ATOM 4006 O O . LEU A 1 503 ? 36.544 1.038 3.361 1.00 96.75 503 LEU A O 1
ATOM 4010 N N . PRO A 1 504 ? 35.893 2.980 2.429 1.00 95.00 504 PRO A N 1
ATOM 4011 C CA . PRO A 1 504 ? 37.240 3.533 2.393 1.00 95.00 504 PRO A CA 1
ATOM 4012 C C . PRO A 1 504 ? 37.712 3.885 3.812 1.00 95.00 504 PRO A C 1
ATOM 4014 O O . PRO A 1 504 ? 36.916 4.291 4.655 1.00 95.00 504 PRO A O 1
ATOM 4017 N N . GLU A 1 505 ? 39.023 3.815 4.078 1.00 91.56 505 GLU A N 1
ATOM 4018 C CA . GLU A 1 505 ? 39.594 4.111 5.411 1.00 91.56 505 GLU A CA 1
ATOM 4019 C C . GLU A 1 505 ? 39.278 5.528 5.931 1.00 91.56 505 GLU A C 1
ATOM 4021 O O . GLU A 1 505 ? 39.343 5.784 7.144 1.00 91.56 505 GLU A O 1
ATOM 4026 N N . SER A 1 506 ? 38.972 6.453 5.015 1.00 89.25 506 SER A N 1
ATOM 4027 C CA . SER A 1 506 ? 38.574 7.830 5.304 1.00 89.25 506 SER A CA 1
ATOM 4028 C C . SER A 1 506 ? 37.191 7.935 5.945 1.00 89.25 506 SER A C 1
ATOM 4030 O O . SER A 1 506 ? 36.942 8.909 6.648 1.00 89.25 506 SER A O 1
ATOM 4032 N N . LEU A 1 507 ? 36.310 6.953 5.743 1.00 93.19 507 LEU A N 1
ATOM 4033 C CA . LEU A 1 507 ? 34.958 6.967 6.283 1.00 93.19 507 LEU A CA 1
ATOM 4034 C C . LEU A 1 507 ? 34.946 6.295 7.660 1.00 93.19 507 LEU A C 1
ATOM 4036 O O . LEU A 1 507 ? 35.163 5.090 7.783 1.00 93.19 507 LEU A O 1
ATOM 4040 N N . LYS A 1 508 ? 34.737 7.091 8.710 1.00 94.06 508 LYS A N 1
ATOM 4041 C CA . LYS A 1 508 ? 34.668 6.609 10.094 1.00 94.06 508 LYS A CA 1
ATOM 4042 C C . LYS A 1 508 ? 33.230 6.280 10.477 1.00 94.06 508 LYS A C 1
ATOM 4044 O O . LYS A 1 508 ? 32.323 7.062 10.197 1.00 94.06 508 LYS A O 1
ATOM 4049 N N . THR A 1 509 ? 33.036 5.125 11.104 1.00 95.12 509 THR A N 1
ATOM 4050 C CA . THR A 1 509 ? 31.719 4.575 11.438 1.00 95.12 509 THR A CA 1
ATOM 4051 C C . THR A 1 509 ? 31.632 4.191 12.906 1.00 95.12 509 THR A C 1
ATOM 4053 O O . THR A 1 509 ? 32.622 3.757 13.499 1.00 95.12 509 THR A O 1
ATOM 4056 N N . SER A 1 510 ? 30.422 4.252 13.453 1.00 92.44 510 SER A N 1
ATOM 4057 C CA . SER A 1 510 ? 30.105 3.800 14.807 1.00 92.44 510 SER A CA 1
ATOM 4058 C C . SER A 1 510 ? 29.054 2.694 14.792 1.00 92.44 510 SER A C 1
ATOM 4060 O O . SER A 1 510 ? 28.111 2.715 14.005 1.00 92.44 510 SER A O 1
ATOM 4062 N N . GLY A 1 511 ? 29.207 1.736 15.707 1.00 89.50 511 GLY A N 1
ATOM 4063 C CA . GLY A 1 511 ? 28.312 0.584 15.807 1.00 89.50 511 GLY A CA 1
ATOM 4064 C C . GLY A 1 511 ? 28.486 -0.423 14.669 1.00 89.50 511 GLY A C 1
ATOM 4065 O O . GLY A 1 511 ? 29.445 -0.361 13.898 1.00 89.50 511 GLY A O 1
ATOM 4066 N N . ASP A 1 512 ? 27.548 -1.362 14.610 1.00 92.44 512 ASP A N 1
ATOM 4067 C CA . ASP A 1 512 ? 27.506 -2.413 13.600 1.00 92.44 512 ASP A CA 1
ATOM 4068 C C . ASP A 1 512 ? 26.601 -2.020 12.428 1.00 92.44 512 ASP A C 1
ATOM 4070 O O . ASP A 1 512 ? 25.800 -1.083 12.508 1.00 92.44 512 ASP A O 1
ATOM 4074 N N . TRP A 1 513 ? 26.716 -2.763 11.327 1.00 96.88 513 TRP A N 1
ATOM 4075 C CA . TRP A 1 513 ? 25.759 -2.658 10.233 1.00 96.88 513 TRP A CA 1
ATOM 4076 C C . TRP A 1 513 ? 24.342 -2.992 10.712 1.00 96.88 513 TRP A C 1
ATOM 4078 O O . TRP A 1 513 ? 24.116 -3.873 11.540 1.00 96.88 513 TRP A O 1
ATOM 4088 N N . MET A 1 514 ? 23.376 -2.308 10.123 1.00 97.88 514 MET A N 1
ATOM 4089 C CA . MET A 1 514 ? 21.964 -2.639 10.185 1.00 97.88 514 MET A CA 1
ATOM 4090 C C . MET A 1 514 ? 21.502 -3.047 8.793 1.00 97.88 514 MET A C 1
ATOM 4092 O O . MET A 1 514 ? 22.023 -2.556 7.786 1.00 97.88 514 MET A O 1
ATOM 4096 N N . GLN A 1 515 ? 20.518 -3.930 8.722 1.00 98.00 515 GLN A N 1
ATOM 4097 C CA . GLN A 1 515 ? 19.955 -4.399 7.465 1.00 98.00 515 GLN A CA 1
ATOM 4098 C C . GLN A 1 515 ? 18.446 -4.616 7.576 1.00 98.00 515 GLN A C 1
ATOM 4100 O O . GLN A 1 515 ? 17.883 -4.674 8.666 1.00 98.00 515 GLN A O 1
ATOM 4105 N N . THR A 1 516 ? 17.775 -4.725 6.433 1.00 97.12 516 THR A N 1
ATOM 4106 C CA . THR A 1 516 ? 16.400 -5.245 6.381 1.00 97.12 516 THR A CA 1
ATOM 4107 C C . THR A 1 516 ? 16.347 -6.621 7.047 1.00 97.12 516 THR A C 1
ATOM 4109 O O . THR A 1 516 ? 17.319 -7.360 6.948 1.00 97.12 516 THR A O 1
ATOM 4112 N N . GLU A 1 517 ? 15.245 -6.975 7.711 1.00 95.94 517 GLU A N 1
ATOM 4113 C CA . GLU A 1 517 ? 15.065 -8.324 8.266 1.00 95.94 517 GLU A CA 1
ATOM 4114 C C . GLU A 1 517 ? 15.158 -9.375 7.134 1.00 95.94 517 GLU A C 1
ATOM 4116 O O . GLU A 1 517 ? 14.343 -9.344 6.205 1.00 95.94 517 GLU A O 1
ATOM 4121 N N . PRO A 1 518 ? 16.154 -10.283 7.150 1.00 96.00 518 PRO A N 1
ATOM 4122 C CA . PRO A 1 518 ? 16.324 -11.276 6.097 1.00 96.00 518 PRO A CA 1
ATOM 4123 C C . PRO A 1 518 ? 15.246 -12.358 6.126 1.00 96.00 518 PRO A C 1
ATOM 4125 O O . PRO A 1 518 ? 14.892 -12.888 7.180 1.00 96.00 518 PRO A O 1
ATOM 4128 N N . THR A 1 519 ? 14.812 -12.781 4.943 1.00 93.94 519 THR A N 1
ATOM 4129 C CA . THR A 1 519 ? 13.946 -13.953 4.772 1.00 93.94 519 THR A CA 1
ATOM 4130 C C . THR A 1 519 ? 14.767 -15.238 4.888 1.00 93.94 519 THR A C 1
ATOM 4132 O O . THR A 1 519 ? 15.885 -15.308 4.380 1.00 93.94 519 THR A O 1
ATOM 4135 N N . ASP A 1 520 ? 14.228 -16.257 5.565 1.00 94.12 520 ASP A N 1
ATOM 4136 C CA . ASP A 1 520 ? 14.846 -17.586 5.667 1.00 94.12 520 ASP A CA 1
ATOM 4137 C C . ASP A 1 520 ? 14.588 -18.386 4.379 1.00 94.12 520 ASP A C 1
ATOM 4139 O O . ASP A 1 520 ? 13.473 -18.847 4.137 1.00 94.12 520 ASP A O 1
ATOM 4143 N N . PHE A 1 521 ? 15.627 -18.555 3.562 1.00 91.88 521 PHE A N 1
ATOM 4144 C CA . PHE A 1 521 ? 15.615 -19.366 2.340 1.00 91.88 521 PHE A CA 1
ATOM 4145 C C . PHE A 1 521 ? 16.215 -20.763 2.565 1.00 91.88 521 PHE A C 1
ATOM 4147 O O . PHE A 1 521 ? 16.501 -21.493 1.611 1.00 91.88 521 PHE A O 1
ATOM 4154 N N . SER A 1 522 ? 16.439 -21.153 3.824 1.00 91.75 522 SER A N 1
ATOM 4155 C CA . SER A 1 522 ? 17.039 -22.439 4.162 1.00 91.75 522 SER A CA 1
ATOM 4156 C C . SER A 1 522 ? 16.216 -23.609 3.626 1.00 91.75 522 SER A C 1
ATOM 4158 O O . SER A 1 522 ? 14.987 -23.624 3.685 1.00 91.75 522 SER A O 1
ATOM 4160 N N . LYS A 1 523 ? 16.926 -24.661 3.218 1.00 90.12 523 LYS A N 1
ATOM 4161 C CA . LYS A 1 523 ? 16.382 -25.974 2.855 1.00 90.12 523 LYS A CA 1
ATOM 4162 C C . LYS A 1 523 ? 16.972 -27.026 3.799 1.00 90.12 523 LYS A C 1
ATOM 4164 O O . LYS A 1 523 ? 17.986 -27.661 3.473 1.00 90.12 523 LYS A O 1
ATOM 4169 N N . PRO A 1 524 ? 16.400 -27.191 5.012 1.00 87.31 524 PRO A N 1
ATOM 4170 C CA . PRO A 1 524 ? 16.953 -28.069 6.044 1.00 87.31 524 PRO A CA 1
ATOM 4171 C C . PRO A 1 524 ? 17.108 -29.526 5.595 1.00 87.31 524 PRO A C 1
ATOM 4173 O O . PRO A 1 524 ? 17.999 -30.226 6.072 1.00 87.31 524 PRO A O 1
ATOM 4176 N N . GLU A 1 525 ? 16.268 -29.983 4.667 1.00 89.06 525 GLU A N 1
ATOM 4177 C CA . GLU A 1 525 ? 16.276 -31.329 4.093 1.00 89.06 525 GLU A CA 1
ATOM 4178 C C . GLU A 1 525 ? 17.553 -31.662 3.312 1.00 89.06 525 GLU A C 1
ATOM 4180 O O . GLU A 1 525 ? 17.902 -32.836 3.186 1.00 89.06 525 GLU A O 1
ATOM 4185 N N . ILE A 1 526 ? 18.265 -30.642 2.828 1.00 86.88 526 ILE A N 1
ATOM 4186 C CA . ILE A 1 526 ? 19.565 -30.773 2.162 1.00 86.88 526 ILE A CA 1
ATOM 4187 C C . ILE A 1 526 ? 20.692 -30.082 2.943 1.00 86.88 526 ILE A C 1
ATOM 4189 O O . ILE A 1 526 ? 21.767 -29.869 2.392 1.00 86.88 526 ILE A O 1
ATOM 4193 N N . HIS A 1 527 ? 20.472 -29.766 4.227 1.00 84.88 527 HIS A N 1
ATOM 4194 C CA . HIS A 1 527 ? 21.432 -29.079 5.107 1.00 84.88 527 HIS A CA 1
ATOM 4195 C C . HIS A 1 527 ? 21.919 -27.715 4.591 1.00 84.88 527 HIS A C 1
ATOM 4197 O O . HIS A 1 527 ? 23.013 -27.273 4.943 1.00 84.88 527 HIS A O 1
ATOM 4203 N N . TRP A 1 528 ? 21.091 -27.042 3.793 1.00 88.88 528 TRP A N 1
ATOM 4204 C CA . TRP A 1 528 ? 21.382 -25.726 3.241 1.00 88.88 528 TRP A CA 1
ATOM 4205 C C . TRP A 1 528 ? 20.739 -24.652 4.113 1.00 88.88 528 TRP A C 1
ATOM 4207 O O . TRP A 1 528 ? 19.524 -24.684 4.324 1.00 88.88 528 TRP A O 1
ATOM 4217 N N . HIS A 1 529 ? 21.532 -23.719 4.636 1.00 92.06 529 HIS A N 1
ATOM 4218 C CA . HIS A 1 529 ? 21.056 -22.713 5.586 1.00 92.06 529 HIS A CA 1
ATOM 4219 C C . HIS A 1 529 ? 21.435 -21.321 5.117 1.00 92.06 529 HIS A C 1
ATOM 4221 O O . HIS A 1 529 ? 22.607 -20.963 5.164 1.00 92.06 529 HIS A O 1
ATOM 4227 N N . THR A 1 530 ? 20.451 -20.555 4.655 1.00 94.19 530 THR A N 1
ATOM 4228 C CA . THR A 1 530 ? 20.714 -19.278 4.000 1.00 94.19 530 THR A CA 1
ATOM 4229 C C . THR A 1 530 ? 19.576 -18.292 4.212 1.00 94.19 530 THR A C 1
ATOM 4231 O O . THR A 1 530 ? 18.408 -18.673 4.311 1.00 94.19 530 THR A O 1
ATOM 4234 N N . TRP A 1 531 ? 19.939 -17.022 4.315 1.00 96.56 531 TRP A N 1
ATOM 4235 C CA . TRP A 1 531 ? 19.058 -15.896 4.559 1.00 96.56 531 TRP A CA 1
ATOM 4236 C C . TRP A 1 531 ? 19.396 -14.775 3.595 1.00 96.56 531 TRP A C 1
ATOM 4238 O O . TRP A 1 531 ? 20.566 -14.449 3.365 1.00 96.56 531 TRP A O 1
ATOM 4248 N N . GLY A 1 532 ? 18.363 -14.145 3.063 1.00 96.56 532 GLY A N 1
ATOM 4249 C CA . GLY A 1 532 ? 18.546 -13.119 2.058 1.00 96.56 532 GLY A CA 1
ATOM 4250 C C . GLY A 1 532 ? 17.335 -12.234 1.874 1.00 96.56 532 GLY A C 1
ATOM 4251 O O . GLY A 1 532 ? 16.462 -12.137 2.738 1.00 96.56 532 GLY A O 1
ATOM 4252 N N . PHE A 1 533 ? 17.316 -11.566 0.732 1.00 96.00 533 PHE A N 1
ATOM 4253 C CA . PHE A 1 533 ? 16.338 -10.551 0.405 1.00 96.00 533 PHE A CA 1
ATOM 4254 C C . PHE A 1 533 ? 15.828 -10.721 -1.014 1.00 96.00 533 PHE A C 1
ATOM 4256 O O . PHE A 1 533 ? 16.610 -10.897 -1.944 1.00 96.00 533 PHE A O 1
ATOM 4263 N N . GLU A 1 534 ? 14.523 -10.548 -1.167 1.00 92.06 534 GLU A N 1
ATOM 4264 C CA . GLU A 1 534 ? 13.846 -10.349 -2.444 1.00 92.06 534 GLU A CA 1
ATOM 4265 C C . GLU A 1 534 ? 13.269 -8.931 -2.496 1.00 92.06 534 GLU A C 1
ATOM 4267 O O . GLU A 1 534 ? 12.994 -8.311 -1.466 1.00 92.06 534 GLU A O 1
ATOM 4272 N N . GLY A 1 535 ? 13.049 -8.397 -3.698 1.00 90.50 535 GLY A N 1
ATOM 4273 C CA . GLY A 1 535 ? 12.507 -7.048 -3.856 1.00 90.50 535 GLY A CA 1
ATOM 4274 C C . GLY A 1 535 ? 13.509 -5.985 -3.405 1.00 90.50 535 GLY A C 1
ATOM 4275 O O . GLY A 1 535 ? 14.597 -5.891 -3.971 1.00 90.50 535 GLY A O 1
ATOM 4276 N N . ARG A 1 536 ? 13.167 -5.151 -2.419 1.00 92.38 536 ARG A N 1
ATOM 4277 C CA . ARG A 1 536 ? 14.044 -4.066 -1.953 1.00 92.38 536 ARG A CA 1
ATOM 4278 C C . ARG A 1 536 ? 14.620 -4.376 -0.573 1.00 92.38 536 ARG A C 1
ATOM 4280 O O . ARG A 1 536 ? 13.872 -4.634 0.362 1.00 92.38 536 ARG A O 1
ATOM 4287 N N . ALA A 1 537 ? 15.940 -4.287 -0.458 1.00 96.44 537 ALA A N 1
ATOM 4288 C CA . ALA A 1 537 ? 16.687 -4.422 0.781 1.00 96.44 537 ALA A CA 1
ATOM 4289 C C . ALA A 1 537 ? 17.526 -3.176 1.044 1.00 96.44 537 ALA A C 1
ATOM 4291 O O . ALA A 1 537 ? 17.954 -2.472 0.124 1.00 96.44 537 ALA A O 1
ATOM 4292 N N . TRP A 1 538 ? 17.777 -2.938 2.320 1.00 97.94 538 TRP A N 1
ATOM 4293 C CA . TRP A 1 538 ? 18.498 -1.783 2.816 1.00 97.94 538 TRP A CA 1
ATOM 4294 C C . TRP A 1 538 ? 19.601 -2.227 3.754 1.00 97.94 538 TRP A C 1
ATOM 4296 O O . TRP A 1 538 ? 19.391 -3.113 4.581 1.00 97.94 538 TRP A O 1
ATOM 4306 N N . PHE A 1 539 ? 20.737 -1.553 3.658 1.00 98.44 539 PHE A N 1
ATOM 4307 C CA . PHE A 1 539 ? 21.863 -1.684 4.568 1.00 98.44 539 PHE A CA 1
ATOM 4308 C C . PHE A 1 539 ? 22.231 -0.294 5.055 1.00 98.44 539 PHE A C 1
ATOM 4310 O O . PHE A 1 539 ? 22.307 0.637 4.252 1.00 98.44 539 PHE A O 1
ATOM 4317 N N . ALA A 1 540 ? 22.463 -0.135 6.349 1.00 98.06 540 ALA A N 1
ATOM 4318 C CA . ALA A 1 540 ? 22.854 1.145 6.909 1.00 98.06 540 ALA A CA 1
ATOM 4319 C C . ALA A 1 540 ? 23.936 0.989 7.968 1.00 98.06 540 ALA A C 1
ATOM 4321 O O . ALA A 1 540 ? 23.965 0.005 8.701 1.00 98.06 540 ALA A O 1
ATOM 4322 N N . ILE A 1 541 ? 24.803 1.986 8.073 1.00 97.31 541 ILE A N 1
ATOM 4323 C CA . ILE A 1 541 ? 25.787 2.082 9.148 1.00 97.31 541 ILE A CA 1
ATOM 4324 C C . ILE A 1 541 ? 25.924 3.538 9.584 1.00 97.31 541 ILE A C 1
ATOM 4326 O O . ILE A 1 541 ? 25.921 4.451 8.749 1.00 97.31 541 ILE A O 1
ATOM 4330 N N . SER A 1 542 ? 26.013 3.756 10.895 1.00 96.19 542 SER A N 1
ATOM 4331 C CA . SER A 1 542 ? 26.180 5.094 11.461 1.00 96.19 542 SER A CA 1
ATOM 4332 C C . SER A 1 542 ? 27.571 5.628 11.147 1.00 96.19 542 SER A C 1
ATOM 4334 O O . SER A 1 542 ? 28.569 4.910 11.239 1.00 96.19 542 SER A O 1
ATOM 4336 N N . LEU A 1 543 ? 27.645 6.907 10.799 1.00 94.12 543 LEU A N 1
ATOM 4337 C CA . LEU A 1 543 ? 28.898 7.607 10.549 1.00 94.12 543 LEU A CA 1
ATOM 4338 C C . LEU A 1 543 ? 29.290 8.426 11.779 1.00 94.12 543 LEU A C 1
ATOM 4340 O O . LEU A 1 543 ? 28.442 9.080 12.382 1.00 94.12 543 LEU A O 1
ATOM 4344 N N . ASP A 1 544 ? 30.578 8.427 12.128 1.00 93.38 544 ASP A N 1
ATOM 4345 C CA . ASP A 1 544 ? 31.096 9.284 13.208 1.00 93.38 544 ASP A CA 1
ATOM 4346 C C . ASP A 1 544 ? 30.988 10.768 12.834 1.00 93.38 544 ASP A C 1
ATOM 4348 O O . ASP A 1 544 ? 30.722 11.627 13.674 1.00 93.38 544 ASP A O 1
ATOM 4352 N N . GLU A 1 545 ? 31.197 11.060 11.550 1.00 90.06 545 GLU A N 1
ATOM 4353 C CA . GLU A 1 545 ? 31.044 12.378 10.956 1.00 90.06 545 GLU A CA 1
ATOM 4354 C C . GLU A 1 545 ? 30.565 12.264 9.505 1.00 90.06 545 GLU A C 1
ATOM 4356 O O . GLU A 1 545 ? 30.888 11.314 8.789 1.00 90.06 545 GLU A O 1
ATOM 4361 N N . MET A 1 546 ? 29.784 13.251 9.061 1.00 88.69 546 MET A N 1
ATOM 4362 C CA . MET A 1 546 ? 29.357 13.324 7.665 1.00 88.69 546 MET A CA 1
ATOM 4363 C C . MET A 1 546 ? 30.573 13.619 6.773 1.00 88.69 546 MET A C 1
ATOM 4365 O O . MET A 1 546 ? 31.306 14.571 7.061 1.00 88.69 546 MET A O 1
ATOM 4369 N N . PRO A 1 547 ? 30.786 12.864 5.681 1.00 89.12 547 PRO A N 1
ATOM 4370 C CA . PRO A 1 547 ? 31.883 13.132 4.760 1.00 89.12 547 PRO A CA 1
ATOM 4371 C C . PRO A 1 547 ? 31.741 14.531 4.147 1.00 89.12 547 PRO A C 1
ATOM 4373 O O . PRO A 1 547 ? 30.632 15.007 3.922 1.00 89.12 547 PRO A O 1
ATOM 4376 N N . GLY A 1 548 ? 32.867 15.204 3.898 1.00 88.38 548 GLY A N 1
ATOM 4377 C CA . GLY A 1 548 ? 32.896 16.538 3.279 1.00 88.38 548 GLY A CA 1
ATOM 4378 C C . GLY A 1 548 ? 32.949 16.522 1.746 1.00 88.38 548 GLY A C 1
ATOM 4379 O O . GLY A 1 548 ? 32.752 17.557 1.113 1.00 88.38 548 GLY A O 1
ATOM 4380 N N . GLU A 1 549 ? 33.218 15.362 1.152 1.00 90.94 549 GLU A N 1
ATOM 4381 C CA . GLU A 1 549 ? 33.345 15.136 -0.288 1.00 90.94 549 GLU A CA 1
ATOM 4382 C C . GLU A 1 549 ? 32.761 13.763 -0.655 1.00 90.94 549 GLU A C 1
ATOM 4384 O O . GLU A 1 549 ? 32.699 12.899 0.223 1.00 90.94 549 GLU A O 1
ATOM 4389 N N . PRO A 1 550 ? 32.321 13.545 -1.912 1.00 94.56 550 PRO A N 1
ATOM 4390 C CA . PRO A 1 550 ? 31.843 12.240 -2.363 1.00 94.56 550 PRO A CA 1
ATOM 4391 C C . PRO A 1 550 ? 32.811 11.106 -2.011 1.00 94.56 550 PRO A C 1
ATOM 4393 O O . PRO A 1 550 ? 34.023 11.246 -2.181 1.00 94.56 550 PRO A O 1
ATOM 4396 N N . VAL A 1 551 ? 32.272 9.979 -1.547 1.00 94.94 551 VAL A N 1
ATOM 4397 C CA . VAL A 1 551 ? 33.056 8.805 -1.135 1.00 94.94 551 VAL A CA 1
ATOM 4398 C C . VAL A 1 551 ? 32.719 7.607 -2.008 1.00 94.94 551 VAL A C 1
ATOM 4400 O O . VAL A 1 551 ? 31.556 7.378 -2.323 1.00 94.94 551 VAL A O 1
ATOM 4403 N N . THR A 1 552 ? 33.724 6.823 -2.388 1.00 97.50 552 THR A N 1
ATOM 4404 C CA . THR A 1 552 ? 33.509 5.569 -3.120 1.00 97.50 552 THR A CA 1
ATOM 4405 C C . THR A 1 552 ? 33.456 4.407 -2.140 1.00 97.50 552 THR A C 1
ATOM 4407 O O . THR A 1 552 ? 34.391 4.221 -1.362 1.00 97.50 552 THR A O 1
ATOM 4410 N N . ILE A 1 553 ? 32.383 3.622 -2.196 1.00 97.75 553 ILE A N 1
ATOM 4411 C CA . ILE A 1 553 ? 32.260 2.333 -1.501 1.00 97.75 553 ILE A CA 1
ATOM 4412 C C . ILE A 1 553 ? 32.233 1.206 -2.534 1.00 97.75 553 ILE A C 1
ATOM 4414 O O . ILE A 1 553 ? 31.889 1.455 -3.692 1.00 97.75 553 ILE A O 1
ATOM 4418 N N . THR A 1 554 ? 32.555 -0.023 -2.130 1.00 98.19 554 THR A N 1
ATOM 4419 C CA . THR A 1 554 ? 32.404 -1.191 -3.010 1.00 98.19 554 THR A CA 1
ATOM 4420 C C . THR A 1 554 ? 31.397 -2.187 -2.458 1.00 98.19 554 THR A C 1
ATOM 4422 O O . THR A 1 554 ? 31.304 -2.391 -1.248 1.00 98.19 554 THR A O 1
ATOM 4425 N N . VAL A 1 555 ? 30.631 -2.808 -3.353 1.00 98.12 555 VAL A N 1
ATOM 4426 C CA . VAL A 1 555 ? 29.684 -3.877 -3.027 1.00 98.12 555 VAL A CA 1
ATOM 4427 C C . VAL A 1 555 ? 30.112 -5.152 -3.741 1.00 98.12 555 VAL A C 1
ATOM 4429 O O . VAL A 1 555 ? 30.213 -5.189 -4.965 1.00 98.12 555 VAL A O 1
ATOM 4432 N N . SER A 1 556 ? 30.334 -6.213 -2.975 1.00 97.75 556 SER A N 1
ATOM 4433 C CA . SER A 1 556 ? 30.462 -7.579 -3.481 1.00 97.75 556 SER A CA 1
ATOM 4434 C C . SER A 1 556 ? 29.235 -8.366 -3.043 1.00 97.75 556 SER A C 1
ATOM 4436 O O . SER A 1 556 ? 28.892 -8.360 -1.865 1.00 97.75 556 SER A O 1
ATOM 4438 N N . SER A 1 557 ? 28.538 -9.016 -3.968 1.00 95.19 557 SER A N 1
ATOM 4439 C CA . SER A 1 557 ? 27.314 -9.753 -3.640 1.00 95.19 557 SER A CA 1
ATOM 4440 C C . SER A 1 557 ? 27.100 -10.905 -4.608 1.00 95.19 557 SER A C 1
ATOM 4442 O O . SER A 1 557 ? 27.339 -10.760 -5.812 1.00 95.19 557 SER A O 1
ATOM 4444 N N . GLN A 1 558 ? 26.662 -12.045 -4.076 1.00 96.69 558 GLN A N 1
ATOM 4445 C CA . GLN A 1 558 ? 26.094 -13.131 -4.864 1.00 96.69 558 GLN A CA 1
ATOM 4446 C C . GLN A 1 558 ? 24.590 -12.904 -4.993 1.00 96.69 558 GLN A C 1
ATOM 4448 O O . GLN A 1 558 ? 23.906 -12.628 -4.009 1.00 96.69 558 GLN A O 1
ATOM 4453 N N . VAL A 1 559 ? 24.084 -13.062 -6.211 1.00 96.31 559 VAL A N 1
ATOM 4454 C CA . VAL A 1 559 ? 22.662 -12.929 -6.519 1.00 96.31 559 VAL A CA 1
ATOM 4455 C C . VAL A 1 559 ? 22.216 -14.184 -7.247 1.00 96.31 559 VAL A C 1
ATOM 4457 O O . VAL A 1 559 ? 22.871 -14.586 -8.205 1.00 96.31 559 VAL A O 1
ATOM 4460 N N . CYS A 1 560 ? 21.123 -14.799 -6.821 1.00 95.62 560 CYS A N 1
ATOM 4461 C CA . CYS A 1 560 ? 20.605 -16.012 -7.441 1.00 95.62 560 CYS A CA 1
ATOM 4462 C C . CYS A 1 560 ? 19.130 -15.872 -7.816 1.00 95.62 560 CYS A C 1
ATOM 4464 O O . CYS A 1 560 ? 18.413 -15.040 -7.263 1.00 95.62 560 CYS A O 1
ATOM 4466 N N . ASP A 1 561 ? 18.702 -16.700 -8.759 1.00 93.50 561 ASP A N 1
ATOM 4467 C CA . ASP A 1 561 ? 17.306 -17.037 -9.014 1.00 93.50 561 ASP A CA 1
ATOM 4468 C C . ASP A 1 561 ? 17.091 -18.541 -8.743 1.00 93.50 561 ASP A C 1
ATOM 4470 O O . ASP A 1 561 ? 17.876 -19.185 -8.040 1.00 93.50 561 ASP A O 1
ATOM 4474 N N . ALA A 1 562 ? 16.011 -19.122 -9.269 1.00 87.94 562 ALA A N 1
ATOM 4475 C CA . ALA A 1 562 ? 15.716 -20.542 -9.088 1.00 87.94 562 ALA A CA 1
ATOM 4476 C C . ALA A 1 562 ? 16.678 -21.493 -9.833 1.00 87.94 562 ALA A C 1
ATOM 4478 O O . ALA A 1 562 ? 16.742 -22.677 -9.491 1.00 87.94 562 ALA A O 1
ATOM 4479 N N . GLU A 1 563 ? 17.396 -21.018 -10.854 1.00 91.06 563 GLU A N 1
ATOM 4480 C CA . GLU A 1 563 ? 18.150 -21.855 -11.796 1.00 91.06 563 GLU A CA 1
ATOM 4481 C C . GLU A 1 563 ? 19.650 -21.527 -11.847 1.00 91.06 563 GLU A C 1
ATOM 4483 O O . GLU A 1 563 ? 20.459 -22.361 -12.266 1.00 91.06 563 GLU A O 1
ATOM 4488 N N . SER A 1 564 ? 20.043 -20.322 -11.444 1.00 93.69 564 SER A N 1
ATOM 4489 C CA . SER A 1 564 ? 21.362 -19.757 -11.684 1.00 93.69 564 SER A CA 1
ATOM 4490 C C . SER A 1 564 ? 21.770 -18.739 -10.618 1.00 93.69 564 SER A C 1
ATOM 4492 O O . SER A 1 564 ? 20.962 -18.235 -9.843 1.00 93.69 564 SER A O 1
ATOM 4494 N N . CYS A 1 565 ? 23.066 -18.427 -10.593 1.00 94.38 565 CYS A N 1
ATOM 4495 C CA . CYS A 1 565 ? 23.597 -17.327 -9.803 1.00 94.38 565 CYS A CA 1
ATOM 4496 C C . CYS A 1 565 ? 24.510 -16.449 -10.657 1.00 94.38 565 CYS A C 1
ATOM 4498 O O . CYS A 1 565 ? 25.307 -16.938 -11.464 1.00 94.38 565 CYS A O 1
ATOM 4500 N N . ALA A 1 566 ? 24.423 -15.152 -10.408 1.00 94.19 566 ALA A N 1
ATOM 4501 C CA . ALA A 1 566 ? 25.338 -14.114 -10.831 1.00 94.19 566 ALA A CA 1
ATOM 4502 C C . ALA A 1 566 ? 26.020 -13.504 -9.595 1.00 94.19 566 ALA A C 1
ATOM 4504 O O . ALA A 1 566 ? 25.801 -13.909 -8.449 1.00 94.19 566 ALA A O 1
ATOM 4505 N N . GLY A 1 567 ? 26.871 -12.514 -9.819 1.00 91.25 567 GLY A N 1
ATOM 4506 C CA . GLY A 1 567 ? 27.441 -11.762 -8.719 1.00 91.25 567 GLY A CA 1
ATOM 4507 C C . GLY A 1 567 ? 28.331 -10.637 -9.191 1.00 91.25 567 GLY A C 1
ATOM 4508 O O . GLY A 1 567 ? 28.609 -10.483 -10.381 1.00 91.25 567 GLY A O 1
ATOM 4509 N N . THR A 1 568 ? 28.785 -9.861 -8.224 1.00 89.25 568 THR A N 1
ATOM 4510 C CA . THR A 1 568 ? 29.752 -8.795 -8.435 1.00 89.25 568 THR A CA 1
ATOM 4511 C C . THR A 1 568 ? 30.912 -8.924 -7.459 1.00 89.25 568 THR A C 1
ATOM 4513 O O . THR A 1 568 ? 30.745 -9.405 -6.336 1.00 89.25 568 THR A O 1
ATOM 4516 N N . PHE A 1 569 ? 32.085 -8.492 -7.911 1.00 88.19 569 PHE A N 1
ATOM 4517 C CA . PHE A 1 569 ? 33.270 -8.320 -7.091 1.00 88.19 569 PHE A CA 1
ATOM 4518 C C . PHE A 1 569 ? 33.680 -6.853 -7.191 1.00 88.19 569 PHE A C 1
ATOM 4520 O O . PHE A 1 569 ? 34.045 -6.393 -8.272 1.00 88.19 569 PHE A O 1
ATOM 4527 N N . ASP A 1 570 ? 33.571 -6.140 -6.075 1.00 91.81 570 ASP A N 1
ATOM 4528 C CA . ASP A 1 570 ? 33.884 -4.717 -5.945 1.00 91.81 570 ASP A CA 1
ATOM 4529 C C . ASP A 1 570 ? 33.119 -3.786 -6.912 1.00 91.81 570 ASP A C 1
ATOM 4531 O O . ASP A 1 570 ? 33.711 -2.953 -7.594 1.00 91.81 570 ASP A O 1
ATOM 4535 N N . LEU A 1 571 ? 31.782 -3.885 -6.951 1.00 96.38 571 LEU A N 1
ATOM 4536 C CA . LEU A 1 571 ? 30.932 -2.901 -7.639 1.00 96.38 571 LEU A CA 1
ATOM 4537 C C . LEU A 1 571 ? 31.097 -1.527 -6.979 1.00 96.38 571 LEU A C 1
ATOM 4539 O O . LEU A 1 571 ? 30.705 -1.359 -5.824 1.00 96.38 571 LEU A O 1
ATOM 4543 N N . GLU A 1 572 ? 31.666 -0.553 -7.684 1.00 97.94 572 GLU A N 1
ATOM 4544 C CA . GLU A 1 572 ? 31.927 0.777 -7.128 1.00 97.94 572 GLU A CA 1
ATOM 4545 C C . GLU A 1 572 ? 30.669 1.653 -7.134 1.00 97.94 572 GLU A C 1
ATOM 4547 O O . GLU A 1 572 ? 30.075 1.891 -8.178 1.00 97.94 572 GLU A O 1
ATOM 4552 N N . LEU A 1 573 ? 30.299 2.208 -5.978 1.00 98.00 573 LEU A N 1
ATOM 4553 C CA . LEU A 1 573 ? 29.268 3.240 -5.862 1.00 98.00 573 LEU A CA 1
ATOM 4554 C C . LEU A 1 573 ? 29.913 4.550 -5.415 1.00 98.00 573 LEU A C 1
ATOM 4556 O O . LEU A 1 573 ? 30.514 4.616 -4.340 1.00 98.00 573 LEU A O 1
ATOM 4560 N N . VAL A 1 574 ? 29.750 5.608 -6.210 1.00 97.38 574 VAL A N 1
ATOM 4561 C CA . VAL A 1 574 ? 30.182 6.964 -5.839 1.00 97.38 574 VAL A CA 1
ATOM 4562 C C . VAL A 1 574 ? 29.061 7.636 -5.054 1.00 97.38 574 VAL A C 1
ATOM 4564 O O . VAL A 1 574 ? 28.098 8.149 -5.626 1.00 97.38 574 VAL A O 1
ATOM 4567 N N . VAL A 1 575 ? 29.176 7.614 -3.729 1.00 95.88 575 VAL A N 1
ATOM 4568 C CA . VAL A 1 575 ? 28.178 8.165 -2.815 1.00 95.88 575 VAL A CA 1
ATOM 4569 C C . VAL A 1 575 ? 28.297 9.690 -2.801 1.00 95.88 575 VAL A C 1
ATOM 4571 O O . VAL A 1 575 ? 29.344 10.220 -2.414 1.00 95.88 575 VAL A O 1
ATOM 4574 N N . PRO A 1 576 ? 27.252 10.424 -3.214 1.00 92.19 576 PRO A N 1
ATOM 4575 C CA . PRO A 1 576 ? 27.284 11.875 -3.212 1.00 92.19 576 PRO A CA 1
ATOM 4576 C C . PRO A 1 576 ? 27.237 12.410 -1.780 1.00 92.19 576 PRO A C 1
ATOM 4578 O O . PRO A 1 576 ? 26.648 11.807 -0.882 1.00 92.19 576 PRO A O 1
ATOM 4581 N N . VAL A 1 577 ? 27.816 13.592 -1.586 1.00 81.00 577 VAL A N 1
ATOM 4582 C CA . VAL A 1 577 ? 27.711 14.348 -0.338 1.00 81.00 577 VAL A CA 1
ATOM 4583 C C . VAL A 1 577 ? 26.972 15.636 -0.617 1.00 81.00 577 VAL A C 1
ATOM 4585 O O . VAL A 1 577 ? 27.389 16.417 -1.475 1.00 81.00 577 VAL A O 1
ATOM 4588 N N . PHE A 1 578 ? 25.897 15.869 0.132 1.00 69.25 578 PHE A N 1
ATOM 4589 C CA . PHE A 1 578 ? 25.174 17.129 0.089 1.00 69.25 578 PHE A CA 1
ATOM 4590 C C . PHE A 1 578 ? 25.224 17.821 1.456 1.00 69.25 578 PHE A C 1
ATOM 4592 O O . PHE A 1 578 ? 24.989 17.177 2.483 1.00 69.25 578 PHE A O 1
ATOM 4599 N N . PRO A 1 579 ? 25.548 19.124 1.505 1.00 53.50 579 PRO A N 1
ATOM 4600 C CA . PRO A 1 579 ? 25.640 19.855 2.757 1.00 53.50 579 PRO A CA 1
ATOM 4601 C C . PRO A 1 579 ? 24.240 20.104 3.328 1.00 53.50 579 PRO A C 1
ATOM 4603 O O . PRO A 1 579 ? 23.569 21.053 2.942 1.00 53.50 579 PRO A O 1
ATOM 4606 N N . GLY A 1 580 ? 23.836 19.264 4.279 1.00 54.50 580 GLY A N 1
ATOM 4607 C CA . GLY A 1 580 ? 22.720 19.519 5.189 1.00 54.50 580 GLY A CA 1
ATOM 4608 C C . GLY A 1 580 ? 21.339 19.353 4.563 1.00 54.50 580 GLY A C 1
ATOM 4609 O O . GLY A 1 580 ? 20.815 20.255 3.916 1.00 54.50 580 GLY A O 1
ATOM 4610 N N . THR A 1 581 ? 20.710 18.219 4.842 1.00 60.12 581 THR A N 1
ATOM 4611 C CA . THR A 1 581 ? 19.259 18.079 4.726 1.00 60.12 581 THR A CA 1
ATOM 4612 C C . THR A 1 581 ? 18.654 18.234 6.112 1.00 60.12 581 THR A C 1
ATOM 4614 O O . THR A 1 581 ? 19.289 17.894 7.116 1.00 60.12 581 THR A O 1
ATOM 4617 N N . ASP A 1 582 ? 17.421 18.726 6.178 1.00 68.25 582 ASP A N 1
ATOM 4618 C CA . ASP A 1 582 ? 16.634 18.497 7.384 1.00 68.25 582 ASP A CA 1
ATOM 4619 C C . ASP A 1 582 ? 16.514 16.982 7.598 1.00 68.25 582 ASP A C 1
ATOM 4621 O O . ASP A 1 582 ? 16.645 16.192 6.656 1.00 68.25 582 ASP A O 1
ATOM 4625 N N . GLU A 1 583 ? 16.290 16.566 8.841 1.00 77.81 583 GLU A N 1
ATOM 4626 C CA . GLU A 1 583 ? 15.998 15.167 9.129 1.00 77.81 583 GLU A CA 1
ATOM 4627 C C . GLU A 1 583 ? 14.807 14.716 8.270 1.00 77.81 583 GLU A C 1
ATOM 4629 O O . GLU A 1 583 ? 13.701 15.252 8.385 1.00 77.81 583 GLU A O 1
ATOM 4634 N N . ASN A 1 584 ? 15.028 13.746 7.380 1.00 83.50 584 ASN A N 1
ATOM 4635 C CA . ASN A 1 584 ? 13.954 13.212 6.555 1.00 83.50 584 ASN A CA 1
ATOM 4636 C C . ASN A 1 584 ? 13.201 12.137 7.355 1.00 83.50 584 ASN A C 1
ATOM 4638 O O . ASN A 1 584 ? 13.785 11.121 7.746 1.00 83.50 584 ASN A O 1
ATOM 4642 N N . LEU A 1 585 ? 11.901 12.354 7.586 1.00 89.88 585 LEU A N 1
ATOM 4643 C CA . LEU A 1 585 ? 11.035 11.454 8.356 1.00 89.88 585 LEU A CA 1
ATOM 4644 C C . LEU A 1 585 ? 11.011 10.027 7.788 1.00 89.88 585 LEU A C 1
ATOM 4646 O O . LEU A 1 585 ? 11.000 9.063 8.552 1.00 89.88 585 LEU A O 1
ATOM 4650 N N . PHE A 1 586 ? 11.004 9.873 6.463 1.00 91.62 586 PHE A N 1
ATOM 4651 C CA . PHE A 1 586 ? 10.974 8.559 5.823 1.00 91.62 586 PHE A CA 1
ATOM 4652 C C . PHE A 1 586 ? 12.315 7.841 5.930 1.00 91.62 586 PHE A C 1
ATOM 4654 O O . PHE A 1 586 ? 12.320 6.635 6.150 1.00 91.62 586 PHE A O 1
ATOM 4661 N N . ILE A 1 587 ? 13.433 8.570 5.868 1.00 92.69 587 ILE A N 1
ATOM 4662 C CA . ILE A 1 587 ? 14.760 8.004 6.150 1.00 92.69 587 ILE A CA 1
ATOM 4663 C C . ILE A 1 587 ? 14.862 7.584 7.617 1.00 92.69 587 ILE A C 1
ATOM 4665 O O . ILE A 1 587 ? 15.330 6.485 7.893 1.00 92.69 587 ILE A O 1
ATOM 4669 N N . ARG A 1 588 ? 14.374 8.395 8.569 1.00 92.38 588 ARG A N 1
ATOM 4670 C CA . ARG A 1 588 ? 14.317 7.980 9.981 1.00 92.38 588 ARG A CA 1
ATOM 4671 C C . ARG A 1 588 ? 13.493 6.702 10.139 1.00 92.38 588 ARG A C 1
ATOM 4673 O O . ARG A 1 588 ? 13.972 5.752 10.742 1.00 92.38 588 ARG A O 1
ATOM 4680 N N . ASN A 1 589 ? 12.280 6.668 9.587 1.00 93.12 589 ASN A N 1
ATOM 4681 C CA . ASN A 1 589 ? 11.411 5.493 9.676 1.00 93.12 589 ASN A CA 1
ATOM 4682 C C . ASN A 1 589 ? 12.044 4.253 9.025 1.00 93.12 589 ASN A C 1
ATOM 4684 O O . ASN A 1 589 ? 11.860 3.152 9.532 1.00 93.12 589 ASN A O 1
ATOM 4688 N N . LEU A 1 590 ? 12.783 4.430 7.924 1.00 95.06 590 LEU A N 1
ATOM 4689 C CA . LEU A 1 590 ? 13.566 3.364 7.308 1.00 95.06 590 LEU A CA 1
ATOM 4690 C C . LEU A 1 590 ? 14.616 2.838 8.291 1.00 95.06 590 LEU A C 1
ATOM 4692 O O . LEU A 1 590 ? 14.630 1.643 8.556 1.00 95.06 590 LEU A O 1
ATOM 4696 N N . LEU A 1 591 ? 15.444 3.711 8.866 1.00 95.38 591 LEU A N 1
ATOM 4697 C CA . LEU A 1 591 ? 16.488 3.324 9.821 1.00 95.38 591 LEU A CA 1
ATOM 4698 C C . LEU A 1 591 ? 15.909 2.619 11.059 1.00 95.38 591 LEU A C 1
ATOM 4700 O O . LEU A 1 591 ? 16.442 1.599 11.474 1.00 95.38 591 LEU A O 1
ATOM 4704 N N . GLU A 1 592 ? 14.784 3.104 11.598 1.00 94.19 592 GLU A N 1
ATOM 4705 C CA . GLU A 1 592 ? 14.057 2.473 12.715 1.00 94.19 592 GLU A CA 1
ATOM 4706 C C . GLU A 1 592 ? 13.509 1.074 12.381 1.00 94.19 592 GLU A C 1
ATOM 4708 O O . GLU A 1 592 ? 13.208 0.308 13.294 1.00 94.19 592 GLU A O 1
ATOM 4713 N N . SER A 1 593 ? 13.337 0.754 11.095 1.00 93.81 593 SER A N 1
ATOM 4714 C CA . SER A 1 593 ? 12.831 -0.547 10.639 1.00 93.81 593 SER A CA 1
ATOM 4715 C C . SER A 1 593 ? 13.923 -1.589 10.393 1.00 93.81 593 SER A C 1
ATOM 4717 O O . SER A 1 593 ? 13.598 -2.754 10.172 1.00 93.81 593 SER A O 1
ATOM 4719 N N . LEU A 1 594 ? 15.196 -1.185 10.395 1.00 96.69 594 LEU A N 1
ATOM 4720 C CA . LEU A 1 594 ? 16.313 -2.100 10.182 1.00 96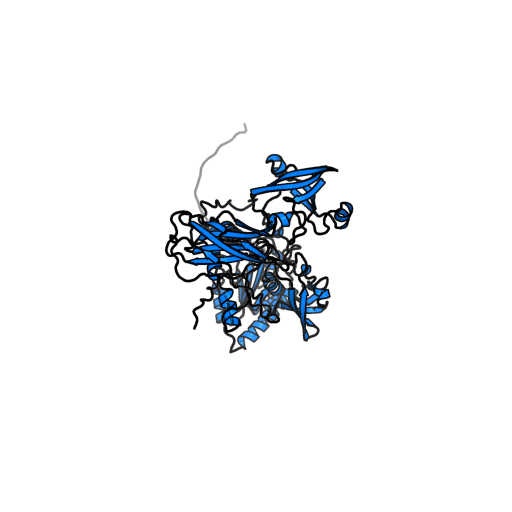.69 594 LEU A CA 1
ATOM 4721 C C . LEU A 1 594 ? 16.662 -2.830 11.479 1.00 96.69 594 LEU A C 1
ATOM 4723 O O . LEU A 1 594 ? 16.581 -2.267 12.571 1.00 96.69 594 LEU A O 1
ATOM 4727 N N . GLU A 1 595 ? 17.105 -4.075 11.350 1.00 95.81 595 GLU A N 1
ATOM 4728 C CA . GLU A 1 595 ? 17.674 -4.833 12.457 1.00 95.81 595 GLU A CA 1
ATOM 4729 C C . GLU A 1 595 ? 19.208 -4.765 12.441 1.00 95.81 595 GLU A C 1
ATOM 4731 O O . GLU A 1 595 ? 19.812 -4.691 11.365 1.00 95.81 595 GLU A O 1
ATOM 4736 N N . PRO A 1 596 ? 19.872 -4.789 13.609 1.00 95.81 596 PRO A N 1
ATOM 4737 C CA . PRO A 1 596 ? 21.320 -4.940 13.666 1.00 95.81 596 PRO A CA 1
ATOM 4738 C C . PRO A 1 596 ? 21.736 -6.311 13.122 1.00 95.81 596 PRO A C 1
ATOM 4740 O O . PRO A 1 596 ? 21.049 -7.312 13.343 1.00 95.81 596 PRO A O 1
ATOM 4743 N N . ILE A 1 597 ? 22.881 -6.371 12.441 1.00 94.75 597 ILE A N 1
ATOM 4744 C CA . ILE A 1 597 ? 23.445 -7.650 12.003 1.00 94.75 597 ILE A CA 1
ATOM 4745 C C . ILE A 1 597 ? 23.806 -8.529 13.207 1.00 94.75 597 ILE A C 1
ATOM 4747 O O . ILE A 1 597 ? 24.230 -8.036 14.255 1.00 94.75 597 ILE A O 1
ATOM 4751 N N . LEU A 1 598 ? 23.690 -9.848 13.055 1.00 89.06 598 LEU A N 1
ATOM 4752 C CA . LEU A 1 598 ? 24.229 -10.782 14.035 1.00 89.06 598 LEU A CA 1
ATOM 4753 C C . LEU A 1 598 ? 25.756 -10.679 14.038 1.00 89.06 598 LEU A C 1
ATOM 4755 O O . LEU A 1 598 ? 26.417 -11.004 13.048 1.00 89.06 598 LEU A O 1
ATOM 4759 N N . SER A 1 599 ? 26.325 -10.256 15.164 1.00 70.88 599 SER A N 1
ATOM 4760 C CA . SER A 1 599 ? 27.766 -10.326 15.359 1.00 70.88 599 SER A CA 1
ATOM 4761 C C . SER A 1 599 ? 28.189 -11.791 15.511 1.00 70.88 599 SER A C 1
ATOM 4763 O O . SER A 1 599 ? 27.491 -12.617 16.103 1.00 70.88 599 SER A O 1
ATOM 4765 N N . ALA A 1 600 ? 29.364 -12.135 14.989 1.00 55.38 600 ALA A N 1
ATOM 4766 C CA . ALA A 1 600 ? 29.939 -13.471 15.148 1.00 55.38 600 ALA A CA 1
ATOM 4767 C C . ALA A 1 600 ? 30.425 -13.763 16.593 1.00 55.38 600 ALA A C 1
ATOM 4769 O O . ALA A 1 600 ? 31.073 -14.786 16.814 1.00 55.38 600 ALA A O 1
ATOM 4770 N N . GLU A 1 601 ? 30.144 -12.878 17.562 1.00 46.88 601 GLU A N 1
ATOM 4771 C CA . GLU A 1 601 ? 30.693 -12.892 18.929 1.00 46.88 601 GLU A CA 1
ATOM 4772 C C . GLU A 1 601 ? 29.634 -12.822 20.052 1.00 46.88 601 GLU A C 1
ATOM 4774 O O . GLU A 1 601 ? 29.952 -12.422 21.170 1.00 46.88 601 GLU A O 1
ATOM 4779 N N . GLU A 1 602 ? 28.390 -13.257 19.828 1.00 39.28 602 GLU A N 1
ATOM 4780 C CA . GLU A 1 602 ? 27.497 -13.591 20.954 1.00 39.28 602 GLU A CA 1
ATOM 4781 C C . GLU A 1 602 ? 27.761 -15.024 21.461 1.00 39.28 602 GLU A C 1
ATOM 4783 O O . GLU A 1 602 ? 26.992 -15.951 21.193 1.00 39.28 602 GLU A O 1
ATOM 4788 N N . GLU A 1 603 ? 28.864 -15.193 22.202 1.00 33.53 603 GLU A N 1
ATOM 4789 C CA . GLU A 1 603 ? 29.019 -16.237 23.236 1.00 33.53 603 GLU A CA 1
ATOM 4790 C C . GLU A 1 603 ? 29.062 -15.623 24.642 1.00 33.53 603 GLU A C 1
ATOM 4792 O O . GLU A 1 603 ? 29.956 -14.785 24.912 1.00 33.53 603 GLU A O 1
#

pLDDT: mean 88.01, std 15.88, range [25.45, 98.88]

Sequence (603 aa):
MKRSRFGNADIVSCFLALVLGVSAFAQEEEKPEMLYWHSYYPEALEEARKTGKPIFLEFRCAPCVNGREFDAKVVYTPLDSKRGKLMSQYVCARITTMTGVNIAHFDRDWHNSLYYFIINADEEIYLRYGGRDEESATTYLNFESLELALKIGLDEHRRRSEDSEAVAKGPEKELVPSDYKLLKTNVIETGRCTECHLIADYSMQEKDLAGLLEPITDLYRSPDIKKLGLHLDIPKGLLLESTSGAAAEAGIQAGDTITAFNGKRVLTFGDLQYQYDKVPRPNSTEVVVTVDRGGKPVEATIDLPFEWWKTGLEFRHWTPQPRLFFESTPLTRAEKAERNYPEDGFAARVDKIDIEAILSGYHGLEIGDIVIAVNRTAVDPLTTDLEDHFVLHYPPGSEVELTVLRGDDIVSVPLKTQQQNFRKEEVDPASSGLAVTWSEPEYVYSGNDKVVRYRATVSNQHLIVEARHEHGWHSYAIDNPARAEKKLGRKGADQELPTVITLPESLKTSGDWMQTEPTDFSKPEIHWHTWGFEGRAWFAISLDEMPGEPVTITVSSQVCDAESCAGTFDLELVVPVFPGTDENLFIRNLLESLEPILSAEEE

Foldseek 3Di:
DDDDDDDDDDDDDDDDDDDDDDPDPPPPPPQAPFDDAAQDPVVQLVVLVVVVAKEKEKEAAPPDPACPVLVVCLRRPHCPDLSNVLCVSHHYYYHHFQAQPQCQLVPDPLLLRIKIFTAGSLRQTPAIAADDFPVGSCPLPDDLVVSVVSVSSVVSSVVQVPPPPDDDPHDPDGDGQCVLVCSVPVAVVVPHGHRSLVSLVSVQVLCVLAVNDQLLLSQLQQFDCCQLQFDDPSSVFQQGCAGDDQCVVLVHGHRWGWQDKQNHGHDGVRRVSVSLSPDDPDPDQWIWTWTDDPNDTDITIGGRDQLSSHGDNVSSPPPLPWAQQFDWAFDALVRCVVVVADSQFQWTFTQGGHPCCVVVVQKDDDHGKIFQDKQNHGHDSRHSHPSVVCSRPPGAQDWIWTFIDDPNDTDIMIGTIHRDCPPDDPDDSVVNLSRWDKFDWDFFDDPPDGAWIWIWEQAPQKTKIKIFGDPQKKWFAQQFQLQLCVVVVHHDQAEFDHKDKAFDPPWAFDDFKWKADWDWPADVVVSYTTTIDHGMMMIMTGTPDQDPAWGKMFIWIWMDGPPDITIDDGDITGYGGDPHGDHSPVVVVVVVNTGGHDDSPPD